Protein AF-A0A6M3J0N9-F1 (afdb_monomer)

Solvent-accessible surface area (backbone atoms only — not comparable to full-atom values): 31292 Å² total; per-residue (Å²): 132,87,79,74,75,68,98,64,80,96,68,74,63,60,74,50,75,41,91,20,31,37,33,34,40,78,47,95,94,38,71,43,75,45,64,85,33,55,77,62,44,62,67,91,50,65,69,34,60,34,78,53,96,72,23,39,42,36,26,36,41,69,41,35,32,33,46,33,63,66,37,30,46,38,29,37,71,64,44,92,43,60,66,52,71,69,28,42,37,38,27,76,80,67,59,13,28,27,37,28,65,47,34,43,61,75,27,33,40,44,30,19,41,69,80,39,69,64,84,59,38,84,43,49,31,42,51,75,52,84,23,69,68,48,51,30,59,19,35,39,27,34,37,32,34,72,65,42,93,40,57,49,45,61,69,27,41,34,37,29,51,98,70,64,12,29,28,37,28,60,44,43,38,96,76,25,32,38,41,30,24,32,34,48,34,73,68,81,62,57,85,38,46,34,40,53,76,59,55,45,61,68,47,49,26,75,39,74,38,64,51,46,72,41,73,48,76,62,59,33,50,41,64,38,48,89,82,16,20,64,72,76,79,35,25,38,36,46,36,64,53,80,61,14,45,32,39,24,38,20,86,92,45,32,34,39,41,38,29,22,14,54,81,34,81,35,28,31,31,57,78,50,98,45,84,50,42,12,43,33,18,89,71,36,91,34,40,54,56,97,45,46,42,37,24,62,43,63,46,80,83,54,34,38,34,38,23,10,65,50,29,24,34,35,35,39,63,50,53,76,72,79,16,46,58,41,82,72,33,82,83,36,15,23,63,33,66,44,18,40,36,53,53,99,86,51,30,42,37,35,38,30,71,72,25,38,32,40,33,42,69,81,69,83,44,76,46,67,64,26,52,82,80,40,63,54,45,47,66,77,66,63,69,39,76,90,53,37,42,45,27,24,26,42,28,80,87,80,44,26,35,43,39,31,40,12,32,68,91,66,15,47,43,56,27,32,40,36,32,68,85,75,75,43,79,40,81,44,71,58,60,34,58,52,14,46,75,39,51,46,64,40,84,39,85,54,68,92,65,39,43,46,36,32,35,21,65,73,56,50,77,46,65,89,54,95,87,58,40,48,45,79,72,81,91,52,74,41,60,41,73,50,71,50,73,53,80,74,38,71,36,37,60,93,71,25,18,5,25,41,49,37,38,31,48,23,32,27,44,48,64,99,89,48,91,52,81,59,22,40,53,34,37,39,37,32,35,58,22,83,43,68,62,63,27,48,48,37,62,73,74,62,50,87,51,80,46,73,52,74,50,71,62,58,36,75,51,75,76,42,67,79,62,44,66,30,27,21,36,28,46,38,38,36,40,66,47,69,72,41,52,70,45,73,72,51,74,50,73,43,68,40,82,62,52,70,107

Sequence (597 aa):
MAVTLDTQSSVKKAVAIANSEVWWESVAGTFIQLPASDDDINTADNLNMASAFQKAFIVNGSNLKIADFVNVRLTHAALTTPHAKGDVLTQATSNAKMIVDYTNAAKTYTYGYVTSGTWNCTNSVTGSGSGTGFTPTGIFGMLTHTALATAHTAEDVLTQAVTGATMTVKYTDTTKTHTWGEITSGTFNTTNQVTGSGSGTAFTPTATDTSPPLWYSWTVYQGDTATYGTMPNKAYLICIYRGRVVTSGNPEYPEQWYMSKTADPFNFLYGADDAMSAVAGNNADAGQCSDIVRALIPFHDDYLIFGCASTMWVLRGDPVAGGSLDNLSDTTGVFGARSWCFDGDGNLYIFGTGGVYKIDRDFTRMENLSGKVLPELVKDEAADPTTHRITMGFDRKRNGLVIAITTIATGANSNYFFSLHTNGFYPEIYPNECGAYSLFYYDANDPAYSDLLIGCKDGYIRKFLDTAKDDDIGGTDQDISSYVTLPILPLAEFGNEGKLSEMAFHSAGGASSGAFSDSDGFSWSLFSADDAETCLEDIVDGATAFTTGTVTGTGRTGRVRPKMRGAYAGLKLANSTASQTFAINSIGYETQPAGSI

Mean predicted aligned error: 7.63 Å

Foldseek 3Di:
DPPDDDPDDPFDKDWDDDPQWIWIPPDFPDIDTPVVRRVLADPLAQKDWEDDPQWIFIFGWLSTKIWHQFKKKFFFQAWPDADDQQKWKAWDPQRWIWGWHAAALSNGITITGTPDGDDFQPTWMDIPDPTDITGGQWIKKKFFFPAWPKADDAQWWKAWPPFRWIWGWHDAGPRRGMTITTGRGGDADQPTWIDTPDITDITGGPDMGRRGIDMDHQEAGSNPCVFQNGDPSHFNAWYDAQQWIKTACNPVCQQKIWTGFRVR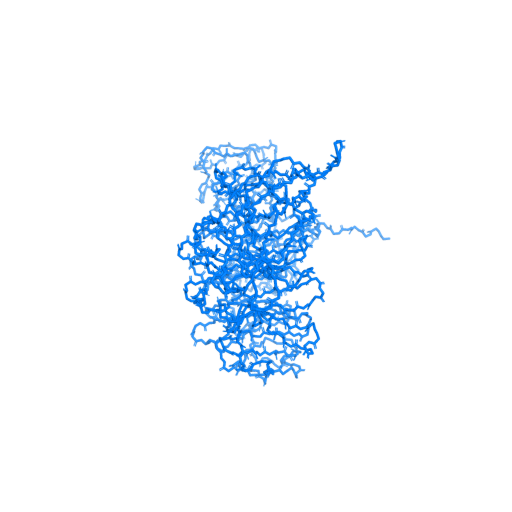HRHRDDPDLDPRHIHIQCRFPQHTHPAGFFEWDHQPHFWTWGFGQAFIWIWGHDRSVPIHIGTLGNGWGALHHAQWDAAPQRWIWGQIPQGIWIQGSVNPDIDHLCCVPPRCVCVVLVQDSVFWDWHWEQWPVQRWIKTWTAGSPFQWIWIWTQHPVVSDTDIDGADSQFRFNYWDQDPGPPPVSGTTWGQGNVRDIDGDDPQFQFDCSPPDTHGDKDKDKDQKDFQDPPQFKKWWFKKKFAWDDDDVPDPDDGAAKKKKFKAAEQDRVVRVCCVVVVNHGLDMDMDGGHGIDDMDGSRDMHRIMIMMIIDGDHRGHTGTDDMDTDMDTDGGD

Nearest PDB structures (foldseek):
  3nru-assembly1_A  TM=4.116E-01  e=3.145E-02  Homo sapiens
  3p1i-assembly1_A  TM=4.554E-01  e=2.029E-01  Homo sapiens
  1kgy-assembly2_C  TM=4.551E-01  e=3.841E-01  Mus musculus
  3nru-assembly3_C  TM=3.249E-01  e=1.126E-01  Homo sapiens
  4l0p-assembly1_A  TM=2.658E-01  e=4.657E-02  Homo sapiens

Radius of gyration: 30.21 Å; Cα contacts (8 Å, |Δi|>4): 1582; chains: 1; bounding box: 75×59×88 Å

pLDDT: mean 90.57, std 8.83, range [35.16, 97.94]

Structure (mmCIF, N/CA/C/O backbone):
data_AF-A0A6M3J0N9-F1
#
_entry.id   AF-A0A6M3J0N9-F1
#
loop_
_atom_site.group_PDB
_atom_site.id
_atom_site.type_symbol
_atom_site.label_atom_id
_atom_site.label_alt_id
_atom_site.label_comp_id
_atom_site.label_asym_id
_atom_site.label_entity_id
_atom_site.label_seq_id
_atom_site.pdbx_PDB_ins_code
_atom_site.Cartn_x
_atom_site.Cartn_y
_atom_site.Cartn_z
_atom_site.occupancy
_atom_site.B_iso_or_equiv
_atom_site.auth_seq_id
_atom_site.auth_comp_id
_atom_site.auth_asym_id
_atom_site.auth_atom_id
_atom_site.pdbx_PDB_model_num
ATOM 1 N N . MET A 1 1 ? 39.283 -16.346 -2.940 1.00 40.09 1 MET A N 1
ATOM 2 C CA . MET A 1 1 ? 38.407 -15.589 -3.855 1.00 40.09 1 MET A CA 1
ATOM 3 C C . MET A 1 1 ? 37.722 -14.547 -2.992 1.00 40.09 1 MET A C 1
ATOM 5 O O . MET A 1 1 ? 36.970 -14.937 -2.111 1.00 40.09 1 MET A O 1
ATOM 9 N N . ALA A 1 2 ? 38.100 -13.274 -3.108 1.00 35.16 2 ALA A N 1
ATOM 10 C CA . ALA A 1 2 ? 37.395 -12.217 -2.393 1.00 35.16 2 ALA A CA 1
ATOM 11 C C . ALA A 1 2 ? 36.045 -12.052 -3.092 1.00 35.16 2 ALA A C 1
ATOM 13 O O . ALA A 1 2 ? 36.001 -11.614 -4.238 1.00 35.16 2 ALA A O 1
ATOM 14 N N . VAL A 1 3 ? 34.977 -12.518 -2.453 1.00 37.53 3 VAL A N 1
ATOM 15 C CA . VAL A 1 3 ? 33.618 -12.221 -2.895 1.00 37.53 3 VAL A CA 1
ATOM 16 C C . VAL A 1 3 ? 33.396 -10.760 -2.528 1.00 37.53 3 VAL A C 1
ATOM 18 O O . VAL A 1 3 ? 33.259 -10.429 -1.353 1.00 37.53 3 VAL A O 1
ATOM 21 N N . THR A 1 4 ? 33.478 -9.870 -3.512 1.00 46.16 4 THR A N 1
ATOM 22 C CA . THR A 1 4 ? 32.972 -8.508 -3.363 1.00 46.16 4 THR A CA 1
ATOM 23 C C . THR A 1 4 ? 31.471 -8.643 -3.143 1.00 46.16 4 THR A C 1
ATOM 25 O O . THR A 1 4 ? 30.777 -9.172 -4.007 1.00 46.16 4 THR A O 1
ATOM 28 N N . LEU A 1 5 ? 30.990 -8.249 -1.963 1.00 47.88 5 LEU A N 1
ATOM 29 C CA . LEU A 1 5 ? 29.558 -8.090 -1.712 1.00 47.88 5 LEU A CA 1
ATOM 30 C C . LEU A 1 5 ? 28.992 -7.138 -2.779 1.00 47.88 5 LEU A C 1
ATOM 32 O O . LEU A 1 5 ? 29.680 -6.186 -3.156 1.00 47.88 5 LEU A O 1
ATOM 36 N N . ASP A 1 6 ? 27.803 -7.455 -3.297 1.00 48.25 6 ASP A N 1
ATOM 37 C CA . ASP A 1 6 ? 27.157 -6.771 -4.421 1.00 48.25 6 ASP A CA 1
ATOM 38 C C . ASP A 1 6 ? 27.271 -5.241 -4.355 1.00 48.25 6 ASP A C 1
ATOM 40 O O . ASP A 1 6 ? 27.185 -4.615 -3.299 1.00 48.25 6 ASP A O 1
ATOM 44 N N . THR A 1 7 ? 27.426 -4.628 -5.528 1.00 52.91 7 THR A N 1
ATOM 45 C CA . THR A 1 7 ? 27.521 -3.170 -5.710 1.00 52.91 7 THR A CA 1
ATOM 46 C C . THR A 1 7 ? 26.214 -2.424 -5.407 1.00 52.91 7 THR A C 1
ATOM 48 O O . THR A 1 7 ? 26.212 -1.195 -5.404 1.00 52.91 7 THR A O 1
ATOM 51 N N . GLN A 1 8 ? 25.125 -3.132 -5.089 1.00 56.16 8 GLN A N 1
ATOM 52 C CA . GLN A 1 8 ? 23.873 -2.557 -4.605 1.00 56.16 8 GLN A CA 1
ATOM 53 C C . GLN A 1 8 ? 23.527 -3.138 -3.234 1.00 56.16 8 GLN A C 1
ATOM 55 O O . GLN A 1 8 ? 23.398 -4.349 -3.066 1.00 56.16 8 GLN A O 1
ATOM 60 N N . SER A 1 9 ? 23.359 -2.264 -2.244 1.00 60.88 9 SER A N 1
ATOM 61 C CA . SER A 1 9 ? 22.870 -2.668 -0.933 1.00 60.88 9 SER A CA 1
ATOM 62 C C . SER A 1 9 ? 21.427 -3.169 -1.052 1.00 60.88 9 SER A C 1
ATOM 64 O O . SER A 1 9 ? 20.591 -2.556 -1.717 1.00 60.88 9 SER A O 1
ATOM 66 N N . SER A 1 10 ? 21.113 -4.289 -0.396 1.00 71.25 10 SER A N 1
ATOM 67 C CA . SER A 1 10 ? 19.747 -4.810 -0.289 1.00 71.25 10 SER A CA 1
ATOM 68 C C . SER A 1 10 ? 18.934 -3.944 0.679 1.00 71.25 10 SER A C 1
ATOM 70 O O . SER A 1 10 ? 18.694 -4.320 1.825 1.00 71.25 10 SER A O 1
ATOM 72 N N . VAL A 1 11 ? 18.584 -2.740 0.236 1.00 80.44 11 VAL A N 1
ATOM 73 C CA . VAL A 1 11 ? 17.859 -1.727 1.008 1.00 80.44 11 VAL A CA 1
ATOM 74 C C . VAL A 1 11 ? 16.408 -1.726 0.553 1.00 80.44 11 VAL A C 1
ATOM 76 O O . VAL A 1 11 ? 16.108 -1.469 -0.613 1.00 80.44 11 VAL A O 1
ATOM 79 N N . LYS A 1 12 ? 15.492 -2.001 1.482 1.00 86.81 12 LYS A N 1
ATOM 80 C CA . LYS A 1 12 ? 14.065 -1.724 1.284 1.00 86.81 12 LYS A CA 1
ATOM 81 C C . LYS A 1 12 ? 13.832 -0.221 1.136 1.00 86.81 12 LYS A C 1
ATOM 83 O O . LYS A 1 12 ? 14.468 0.556 1.843 1.00 86.81 12 LYS A O 1
ATOM 88 N N . LYS A 1 13 ? 12.923 0.147 0.237 1.00 88.62 13 LYS A N 1
ATOM 89 C CA . LYS A 1 13 ? 12.444 1.515 0.027 1.00 88.62 13 LYS A CA 1
ATOM 90 C C . LYS A 1 13 ? 10.925 1.493 0.029 1.00 88.62 13 LYS A C 1
ATOM 92 O O . LYS A 1 13 ? 10.331 0.619 -0.608 1.00 88.62 13 LYS A O 1
ATOM 97 N N . ALA A 1 14 ? 10.307 2.431 0.731 1.00 93.06 14 ALA A N 1
ATOM 98 C CA . ALA A 1 14 ? 8.867 2.618 0.659 1.00 93.06 14 ALA A CA 1
ATOM 99 C C . ALA A 1 14 ? 8.467 3.338 -0.642 1.00 93.06 14 ALA A C 1
ATOM 101 O O . ALA A 1 14 ? 9.192 4.200 -1.141 1.00 93.06 14 ALA A O 1
ATOM 102 N N . VAL A 1 15 ? 7.300 2.981 -1.180 1.00 95.25 15 VAL A N 1
ATOM 103 C CA . VAL A 1 15 ? 6.652 3.660 -2.311 1.00 95.25 15 VAL A CA 1
ATOM 104 C C . VAL A 1 15 ? 5.242 4.021 -1.874 1.00 95.25 15 VAL A C 1
ATOM 106 O O . VAL A 1 15 ? 4.531 3.180 -1.322 1.00 95.25 15 VAL A O 1
ATOM 109 N N . ALA A 1 16 ? 4.852 5.266 -2.104 1.00 95.31 16 ALA A N 1
ATOM 110 C CA . ALA A 1 16 ? 3.555 5.806 -1.738 1.00 95.31 16 ALA A CA 1
ATOM 111 C C . ALA A 1 16 ? 2.940 6.549 -2.924 1.00 95.31 16 ALA A C 1
ATOM 113 O O . ALA A 1 16 ? 3.649 7.005 -3.819 1.00 95.31 16 ALA A O 1
ATOM 114 N N . ILE A 1 17 ? 1.613 6.646 -2.938 1.00 95.06 17 ILE A N 1
ATOM 115 C CA . ILE A 1 17 ? 0.875 7.379 -3.966 1.00 95.06 17 ILE A CA 1
ATOM 116 C C . ILE A 1 17 ? -0.174 8.234 -3.269 1.00 95.06 17 ILE A C 1
ATOM 118 O O . ILE A 1 17 ? -0.969 7.713 -2.486 1.00 95.06 17 ILE A O 1
ATOM 122 N N . ALA A 1 18 ? -0.168 9.526 -3.567 1.00 92.81 18 ALA A N 1
ATOM 123 C CA . ALA A 1 18 ? -1.117 10.509 -3.063 1.00 92.81 18 ALA A CA 1
ATOM 124 C C . ALA A 1 18 ? -1.265 11.623 -4.103 1.00 92.81 18 ALA A C 1
ATOM 126 O O . ALA A 1 18 ? -0.327 11.875 -4.849 1.00 92.81 18 ALA A O 1
ATOM 127 N N . ASN A 1 19 ? -2.427 12.277 -4.162 1.00 91.06 19 ASN A N 1
ATOM 128 C CA . ASN A 1 19 ? -2.669 13.421 -5.053 1.00 91.06 19 ASN A CA 1
ATOM 129 C C . ASN A 1 19 ? -2.287 13.176 -6.527 1.00 91.06 19 ASN A C 1
ATOM 131 O O . ASN A 1 19 ? -1.749 14.064 -7.173 1.00 91.06 19 ASN A O 1
ATOM 135 N N . SER A 1 20 ? -2.548 11.973 -7.050 1.00 93.62 20 SER A N 1
ATOM 136 C CA . SER A 1 20 ? -2.141 11.566 -8.409 1.00 93.62 20 SER A CA 1
ATOM 137 C C . SER A 1 20 ? -0.624 11.593 -8.678 1.00 93.62 20 SER A C 1
ATOM 139 O O . SER A 1 20 ? -0.204 11.573 -9.831 1.00 93.62 20 SER A O 1
ATOM 141 N N . GLU A 1 21 ? 0.201 11.582 -7.631 1.00 93.50 21 GLU A N 1
ATOM 142 C CA . GLU A 1 21 ? 1.664 11.589 -7.691 1.00 93.50 21 GLU A CA 1
ATOM 143 C C . GLU A 1 21 ? 2.237 10.336 -7.015 1.00 93.50 21 GLU A C 1
ATOM 145 O O . GLU A 1 21 ? 1.713 9.842 -6.009 1.00 93.50 21 GLU A O 1
ATOM 150 N N . VAL A 1 22 ? 3.355 9.828 -7.535 1.00 95.19 22 VAL A N 1
ATOM 151 C CA . VAL A 1 22 ? 4.112 8.726 -6.929 1.00 95.19 22 VAL A CA 1
ATOM 152 C C . VAL A 1 22 ? 5.318 9.279 -6.184 1.00 95.19 22 VAL A C 1
ATOM 154 O O . VAL A 1 22 ? 6.111 10.052 -6.718 1.00 95.19 22 VAL A O 1
ATOM 157 N N . TRP A 1 23 ? 5.494 8.807 -4.958 1.00 94.94 23 TRP A N 1
ATOM 158 C CA . TRP A 1 23 ? 6.567 9.183 -4.054 1.00 94.94 23 TRP A CA 1
ATOM 159 C C . TRP A 1 23 ? 7.350 7.941 -3.645 1.00 94.94 23 TRP A C 1
ATOM 161 O O . TRP A 1 23 ? 6.786 6.858 -3.477 1.00 94.94 23 TRP A O 1
ATOM 171 N N . TRP A 1 24 ? 8.657 8.081 -3.458 1.00 94.00 24 TRP A N 1
ATOM 172 C CA . TRP A 1 24 ? 9.501 6.978 -3.014 1.00 94.00 24 TRP A CA 1
ATOM 173 C C . TRP A 1 24 ? 10.533 7.438 -1.994 1.00 94.00 24 TRP A C 1
ATOM 175 O O . TRP A 1 24 ? 11.007 8.572 -2.029 1.00 94.00 24 TRP A O 1
ATOM 185 N N . GLU A 1 25 ? 10.886 6.539 -1.085 1.00 92.75 25 GLU A N 1
ATOM 186 C CA . GLU A 1 25 ? 11.881 6.791 -0.052 1.00 92.75 25 GLU A CA 1
ATOM 187 C C . GLU A 1 25 ? 13.296 6.761 -0.652 1.00 92.75 25 GLU A C 1
ATOM 189 O O . GLU A 1 25 ? 13.840 5.694 -0.965 1.00 92.75 25 GLU A O 1
ATOM 194 N N . SER A 1 26 ? 13.891 7.943 -0.835 1.00 88.50 26 SER A N 1
ATOM 195 C CA . SER A 1 26 ? 15.226 8.089 -1.428 1.00 88.50 26 SER A CA 1
ATOM 196 C C . SER A 1 26 ? 16.344 7.772 -0.453 1.00 88.50 26 SER A C 1
ATOM 198 O O . SER A 1 26 ? 17.321 7.104 -0.803 1.00 88.50 26 SER A O 1
ATOM 200 N N . VAL A 1 27 ? 16.140 8.189 0.788 1.00 85.94 27 VAL A N 1
ATOM 201 C CA . VAL A 1 27 ? 16.914 7.843 1.976 1.00 85.94 27 VAL A CA 1
ATOM 202 C C . VAL A 1 27 ? 15.930 7.624 3.120 1.00 85.94 27 VAL A C 1
ATOM 204 O O . VAL A 1 27 ? 14.806 8.115 3.053 1.00 85.94 27 VAL A O 1
ATOM 207 N N . ALA A 1 28 ? 16.340 6.892 4.159 1.00 86.75 28 ALA A N 1
ATOM 208 C CA . ALA A 1 28 ? 15.464 6.533 5.275 1.00 86.75 28 ALA A CA 1
ATOM 209 C C . ALA A 1 28 ? 14.664 7.746 5.799 1.00 86.75 28 ALA A C 1
ATOM 211 O O . ALA A 1 28 ? 15.240 8.781 6.142 1.00 86.75 28 ALA A O 1
ATOM 212 N N . GLY A 1 29 ? 13.335 7.632 5.798 1.00 86.75 29 GLY A N 1
ATOM 213 C CA . GLY A 1 29 ? 12.404 8.667 6.248 1.00 86.75 29 GLY A CA 1
ATOM 214 C C . GLY A 1 29 ? 12.211 9.867 5.315 1.00 86.75 29 GLY A C 1
ATOM 215 O O . GLY A 1 29 ? 11.424 10.749 5.645 1.00 86.75 29 GLY A O 1
ATOM 216 N N . THR A 1 30 ? 12.893 9.936 4.168 1.00 89.38 30 THR A N 1
ATOM 217 C CA . THR A 1 30 ? 12.767 11.049 3.212 1.00 89.38 30 THR A CA 1
ATOM 218 C C . THR A 1 30 ? 12.179 10.563 1.899 1.00 89.38 30 THR A C 1
ATOM 220 O O . THR A 1 30 ? 12.802 9.790 1.169 1.00 89.38 30 THR A O 1
ATOM 223 N N . PHE A 1 31 ? 10.991 11.064 1.574 1.00 91.62 31 PHE A N 1
ATOM 224 C CA . PHE A 1 31 ? 10.332 10.792 0.305 1.00 91.62 31 PHE A CA 1
ATOM 225 C C . PHE A 1 31 ? 10.662 11.872 -0.721 1.00 91.62 31 PHE A C 1
ATOM 227 O O . PHE A 1 31 ? 10.700 13.058 -0.398 1.00 91.62 31 PHE A O 1
ATOM 234 N N . ILE A 1 32 ? 10.866 11.454 -1.967 1.00 92.44 32 ILE A N 1
ATOM 235 C CA . ILE A 1 32 ? 10.933 12.353 -3.117 1.00 92.44 32 ILE A CA 1
ATOM 236 C C . ILE A 1 32 ? 9.898 11.922 -4.152 1.00 92.44 32 ILE A C 1
ATOM 238 O O . ILE A 1 32 ? 9.599 10.732 -4.299 1.00 92.44 32 ILE A O 1
ATOM 242 N N . GLN A 1 33 ? 9.361 12.897 -4.872 1.00 93.88 33 GLN A N 1
ATOM 243 C CA . GLN A 1 33 ? 8.429 12.664 -5.965 1.00 93.88 33 GLN A CA 1
ATOM 244 C C . GLN A 1 33 ? 9.134 11.964 -7.134 1.00 93.88 33 GLN A C 1
ATOM 246 O O . GLN A 1 33 ? 10.331 12.155 -7.367 1.00 93.88 33 GLN A O 1
ATOM 251 N N . LEU A 1 34 ? 8.381 11.171 -7.892 1.00 94.81 34 LEU A N 1
ATOM 252 C CA . LEU A 1 34 ? 8.740 10.679 -9.217 1.00 94.81 34 LEU A CA 1
ATOM 253 C C . LEU A 1 34 ? 7.947 11.488 -10.260 1.00 94.81 34 LEU A C 1
ATOM 255 O O . LEU A 1 34 ? 6.849 11.071 -10.624 1.00 94.81 34 LEU A O 1
ATOM 259 N N . PRO A 1 35 ? 8.463 12.618 -10.780 1.00 93.12 35 PRO A N 1
ATOM 260 C CA . PRO A 1 35 ? 7.615 13.586 -11.493 1.00 93.12 35 PRO A CA 1
ATOM 261 C C . PRO A 1 35 ? 7.088 13.097 -12.847 1.00 93.12 35 PRO A C 1
ATOM 263 O O . PRO A 1 35 ? 6.152 13.653 -13.402 1.00 93.12 35 PRO A O 1
ATOM 266 N N . ALA A 1 36 ? 7.657 12.020 -13.400 1.00 93.44 36 ALA A N 1
ATOM 267 C CA . ALA A 1 36 ? 7.072 11.363 -14.572 1.00 93.44 36 ALA A CA 1
ATOM 268 C C . ALA A 1 36 ? 5.689 10.748 -14.310 1.00 93.44 36 ALA A C 1
ATOM 270 O O . ALA A 1 36 ? 5.024 10.370 -15.270 1.00 93.44 36 ALA A O 1
ATOM 271 N N . SER A 1 37 ? 5.308 10.577 -13.043 1.00 95.00 37 SER A N 1
ATOM 272 C CA . SER A 1 37 ? 4.044 9.959 -12.643 1.00 95.00 37 SER A CA 1
ATOM 273 C C . SER A 1 37 ? 2.899 10.944 -12.432 1.00 95.00 37 SER A C 1
ATOM 275 O O . SER A 1 37 ? 1.777 10.495 -12.203 1.00 95.00 37 SER A O 1
ATOM 277 N N . ASP A 1 38 ? 3.171 12.246 -12.512 1.00 93.81 38 ASP A N 1
ATOM 278 C CA . ASP A 1 38 ? 2.196 13.294 -12.225 1.00 93.81 38 ASP A CA 1
ATOM 279 C C . ASP A 1 38 ? 0.986 13.173 -13.163 1.00 93.81 38 ASP A C 1
ATOM 281 O O . ASP A 1 38 ? 1.137 13.066 -14.382 1.00 93.81 38 ASP A O 1
ATOM 285 N N . ASP A 1 39 ? -0.214 13.141 -12.574 1.00 93.44 39 ASP A N 1
ATOM 286 C CA . ASP A 1 39 ? -1.516 12.966 -13.245 1.00 93.44 39 ASP A CA 1
ATOM 287 C C . ASP A 1 39 ? -1.683 11.655 -14.043 1.00 93.44 39 ASP A C 1
ATOM 289 O O . ASP A 1 39 ? -2.692 11.433 -14.717 1.00 93.44 39 ASP A O 1
ATOM 293 N N . ASP A 1 40 ? -0.719 10.742 -13.935 1.00 94.75 40 ASP A N 1
ATOM 294 C CA . ASP A 1 40 ? -0.667 9.479 -14.673 1.00 94.75 40 ASP A CA 1
ATOM 295 C C . ASP A 1 40 ? -1.386 8.339 -13.912 1.00 94.75 40 ASP A C 1
ATOM 297 O O . ASP A 1 40 ? -1.633 7.257 -14.460 1.00 94.75 40 ASP A O 1
ATOM 301 N N . ILE A 1 41 ? -1.727 8.588 -12.640 1.00 95.19 41 ILE A N 1
ATOM 302 C CA . ILE A 1 41 ? -2.498 7.732 -11.729 1.00 95.19 41 ILE A CA 1
ATOM 303 C C . ILE A 1 41 ? -3.685 8.526 -11.181 1.00 95.19 41 ILE A C 1
ATOM 305 O O . ILE A 1 41 ? -3.536 9.669 -10.776 1.00 95.19 41 ILE A O 1
ATOM 309 N N . ASN A 1 42 ? -4.862 7.907 -11.092 1.00 93.88 42 ASN A N 1
ATOM 310 C CA . ASN A 1 42 ? -6.052 8.514 -10.508 1.00 93.88 42 ASN A CA 1
ATOM 311 C C . ASN A 1 42 ? -6.265 8.023 -9.068 1.00 93.88 42 ASN A C 1
ATOM 313 O O . ASN A 1 42 ? -6.796 6.930 -8.846 1.00 93.88 42 ASN A O 1
ATOM 317 N N . THR A 1 43 ? -5.905 8.845 -8.080 1.00 91.50 43 THR A N 1
ATOM 318 C CA . THR A 1 43 ? -6.093 8.518 -6.653 1.00 91.50 43 THR A CA 1
ATOM 319 C C . THR A 1 43 ? -7.543 8.607 -6.171 1.00 91.50 43 THR A C 1
ATOM 321 O O . THR A 1 43 ? -7.829 8.156 -5.062 1.00 91.50 43 THR A O 1
ATOM 324 N N . ALA A 1 44 ? -8.461 9.154 -6.977 1.00 88.31 44 ALA A N 1
ATOM 325 C CA . ALA A 1 44 ? -9.897 9.131 -6.692 1.00 88.31 44 ALA A CA 1
ATOM 326 C C . ALA A 1 44 ? -10.568 7.805 -7.101 1.00 88.31 44 ALA A C 1
ATOM 328 O O . ALA A 1 44 ? -11.708 7.556 -6.715 1.00 88.31 44 ALA A O 1
ATOM 329 N N . ASP A 1 45 ? -9.874 6.959 -7.866 1.00 90.75 45 ASP A N 1
ATOM 330 C CA . ASP A 1 45 ? -10.325 5.617 -8.240 1.00 90.75 45 ASP A CA 1
ATOM 331 C C . ASP A 1 45 ? -9.620 4.541 -7.388 1.00 90.75 45 ASP A C 1
ATOM 333 O O . ASP A 1 45 ? -8.684 4.807 -6.624 1.00 90.75 45 ASP A O 1
ATOM 337 N N . ASN A 1 46 ? -10.068 3.293 -7.500 1.00 89.56 46 ASN A N 1
ATOM 338 C CA . ASN A 1 46 ? -9.427 2.152 -6.868 1.00 89.56 46 ASN A CA 1
ATOM 339 C C . ASN A 1 46 ? -7.992 1.983 -7.379 1.00 89.56 46 ASN A C 1
ATOM 341 O O . ASN A 1 46 ? -7.724 1.910 -8.578 1.00 89.56 46 ASN A O 1
ATOM 345 N N . LEU A 1 47 ? -7.060 1.902 -6.436 1.00 93.25 47 LEU A N 1
ATOM 346 C CA . LEU A 1 47 ? -5.628 1.871 -6.691 1.00 93.25 47 LEU A CA 1
ATOM 347 C C . LEU A 1 47 ? -4.989 0.794 -5.821 1.00 93.25 47 LEU A C 1
ATOM 349 O O . LEU A 1 47 ? -5.036 0.861 -4.588 1.00 93.25 47 LEU A O 1
ATOM 353 N N . ASN A 1 48 ? -4.348 -0.172 -6.467 1.00 95.81 48 ASN A N 1
ATOM 354 C CA . ASN A 1 48 ? -3.566 -1.200 -5.796 1.00 95.81 48 ASN A CA 1
ATOM 355 C C . ASN A 1 48 ? -2.190 -1.323 -6.444 1.00 95.81 48 ASN A C 1
ATOM 357 O O . ASN A 1 48 ? -1.988 -0.985 -7.610 1.00 95.81 48 ASN A O 1
ATOM 361 N N . MET A 1 49 ? -1.229 -1.795 -5.660 1.00 95.94 49 MET A N 1
ATOM 362 C CA . MET A 1 49 ? 0.129 -2.010 -6.128 1.00 95.94 49 MET A CA 1
ATOM 363 C C . MET A 1 49 ? 0.726 -3.246 -5.470 1.00 95.94 49 MET A C 1
ATOM 365 O O . MET A 1 49 ? 0.363 -3.590 -4.345 1.00 95.94 49 MET A O 1
ATOM 369 N N . ALA A 1 50 ? 1.661 -3.883 -6.160 1.00 95.75 50 ALA A N 1
ATOM 370 C CA . ALA A 1 50 ? 2.448 -4.983 -5.630 1.00 95.75 50 ALA A CA 1
ATOM 371 C C . ALA A 1 50 ? 3.924 -4.764 -5.956 1.00 95.75 50 ALA A C 1
ATOM 373 O O . ALA A 1 50 ? 4.272 -4.312 -7.051 1.00 95.75 50 ALA A O 1
ATOM 374 N N . SER A 1 51 ? 4.799 -5.102 -5.012 1.00 93.75 51 SER A N 1
ATOM 375 C CA . SER A 1 51 ? 6.236 -5.119 -5.255 1.00 93.75 51 SER A CA 1
ATOM 376 C C . SER A 1 51 ? 6.662 -6.485 -5.788 1.00 93.75 51 SER A C 1
ATOM 378 O O . SER A 1 51 ? 6.347 -7.527 -5.217 1.00 93.75 51 SER A O 1
ATOM 380 N N . ALA A 1 52 ? 7.386 -6.489 -6.902 1.00 92.56 52 ALA A N 1
ATOM 381 C CA . ALA A 1 52 ? 7.998 -7.687 -7.465 1.00 92.56 52 ALA A CA 1
ATOM 382 C C . ALA A 1 52 ? 9.180 -7.309 -8.342 1.00 92.56 52 ALA A C 1
ATOM 384 O O . ALA A 1 52 ? 9.206 -6.223 -8.911 1.00 92.56 52 ALA A O 1
ATOM 385 N N . PHE A 1 53 ? 10.159 -8.206 -8.465 1.00 90.50 53 PHE A N 1
ATOM 386 C CA . PHE A 1 53 ? 11.312 -8.006 -9.354 1.00 90.50 53 PHE A CA 1
ATOM 387 C C . PHE A 1 53 ? 12.030 -6.657 -9.128 1.00 90.50 53 PHE A C 1
ATOM 389 O O . PHE A 1 53 ? 12.528 -6.052 -10.073 1.00 90.50 53 PHE A O 1
ATOM 396 N N . GLN A 1 54 ? 12.045 -6.180 -7.871 1.00 90.44 54 GLN A N 1
ATOM 397 C CA . GLN A 1 54 ? 12.589 -4.873 -7.458 1.00 90.44 54 GLN A CA 1
ATOM 398 C C . GLN A 1 54 ? 11.899 -3.659 -8.116 1.00 90.44 54 GLN A C 1
ATOM 400 O O . GLN A 1 54 ? 12.492 -2.592 -8.274 1.00 90.44 54 GLN A O 1
ATOM 405 N N . LYS A 1 55 ? 10.625 -3.815 -8.480 1.00 93.62 55 LYS A N 1
ATOM 406 C CA . LYS A 1 55 ? 9.752 -2.781 -9.045 1.00 93.62 55 LYS A CA 1
ATOM 407 C C . LYS A 1 55 ? 8.447 -2.708 -8.261 1.00 93.62 55 LYS A C 1
ATOM 409 O O . LYS A 1 55 ? 8.076 -3.667 -7.580 1.00 93.62 55 LYS A O 1
ATOM 414 N N . ALA A 1 56 ? 7.737 -1.594 -8.393 1.00 96.38 56 ALA A N 1
ATOM 415 C CA . ALA A 1 56 ? 6.343 -1.480 -7.982 1.00 96.38 56 ALA A CA 1
ATOM 416 C C . ALA A 1 56 ? 5.448 -1.524 -9.226 1.00 96.38 56 ALA A C 1
ATOM 418 O O . ALA A 1 56 ? 5.541 -0.656 -10.095 1.00 96.38 56 ALA A O 1
ATOM 419 N N . PHE A 1 57 ? 4.594 -2.543 -9.306 1.00 97.69 57 PHE A N 1
ATOM 420 C CA . PHE A 1 57 ? 3.556 -2.674 -10.326 1.00 97.69 57 PHE A CA 1
ATOM 421 C C . PHE A 1 57 ? 2.272 -2.058 -9.792 1.00 97.69 57 PHE A C 1
ATOM 423 O O . PHE A 1 57 ? 1.842 -2.403 -8.691 1.00 97.69 57 PHE A O 1
ATOM 430 N N . ILE A 1 58 ? 1.667 -1.159 -10.558 1.00 97.81 58 ILE A N 1
ATOM 431 C CA . ILE A 1 58 ? 0.514 -0.362 -10.139 1.00 97.81 58 ILE A CA 1
ATOM 432 C C . ILE A 1 58 ? -0.651 -0.638 -11.086 1.00 97.81 58 ILE A C 1
ATOM 434 O O . ILE A 1 58 ? -0.487 -0.606 -12.309 1.00 97.81 58 ILE A O 1
ATOM 438 N N . VAL A 1 59 ? -1.823 -0.905 -10.506 1.00 97.88 59 VAL A N 1
ATOM 439 C CA . VAL A 1 59 ? -3.082 -1.125 -11.224 1.00 97.88 59 VAL A CA 1
ATOM 440 C C . VAL A 1 59 ? -4.136 -0.127 -10.744 1.00 97.88 59 VAL A C 1
ATOM 442 O O . VAL A 1 59 ? -4.412 -0.010 -9.546 1.00 97.88 59 VAL A O 1
ATOM 445 N N . ASN A 1 60 ? -4.689 0.629 -11.690 1.00 97.00 60 ASN A N 1
ATOM 446 C CA . ASN A 1 60 ? -5.656 1.698 -11.453 1.00 97.00 60 ASN A CA 1
ATOM 447 C C . ASN A 1 60 ? -6.558 1.849 -12.687 1.00 97.00 60 ASN A C 1
ATOM 449 O O . ASN A 1 60 ? -6.415 2.766 -13.497 1.00 97.00 60 ASN A O 1
ATOM 453 N N . GLY A 1 61 ? -7.421 0.855 -12.903 1.00 96.75 61 GLY A N 1
ATOM 454 C CA . GLY A 1 61 ? -8.245 0.771 -14.103 1.00 96.75 61 GLY A CA 1
ATOM 455 C C . GLY A 1 61 ? -7.380 0.538 -15.338 1.00 96.75 61 GLY A C 1
ATOM 456 O O . GLY A 1 61 ? -6.655 -0.453 -15.402 1.00 96.75 61 GLY A O 1
ATOM 457 N N . SER A 1 62 ? -7.451 1.440 -16.320 1.00 96.56 62 SER A N 1
ATOM 458 C CA . SER A 1 62 ? -6.608 1.399 -17.528 1.00 96.56 62 SER A CA 1
ATOM 459 C C . SER A 1 62 ? -5.178 1.898 -17.299 1.00 96.56 62 SER A C 1
ATOM 461 O O . SER A 1 62 ? -4.318 1.708 -18.159 1.00 96.56 62 SER A O 1
ATOM 463 N N . ASN A 1 63 ? -4.909 2.540 -16.160 1.00 97.00 63 ASN A N 1
ATOM 464 C CA . ASN A 1 63 ? -3.585 3.046 -15.821 1.00 97.00 63 ASN A CA 1
ATOM 465 C C . ASN A 1 63 ? -2.758 1.911 -15.205 1.00 97.00 63 ASN A C 1
ATOM 467 O O . ASN A 1 63 ? -2.695 1.745 -13.987 1.00 97.00 63 ASN A O 1
ATOM 471 N N . LEU A 1 64 ? -2.153 1.098 -16.073 1.00 97.25 64 LEU A N 1
ATOM 472 C CA . LEU A 1 64 ? -1.214 0.044 -15.690 1.00 97.25 64 LEU A CA 1
ATOM 473 C C . LEU A 1 64 ? 0.209 0.592 -15.808 1.00 97.25 64 LEU A C 1
ATOM 475 O O . LEU A 1 64 ? 0.656 0.937 -16.907 1.00 97.25 64 LEU A O 1
ATOM 479 N N . LYS A 1 65 ? 0.916 0.717 -14.684 1.00 97.50 65 LYS A N 1
ATOM 480 C CA . LYS A 1 65 ? 2.200 1.434 -14.611 1.00 97.50 65 LYS A CA 1
ATOM 481 C C . LYS A 1 65 ? 3.238 0.659 -13.806 1.00 97.50 65 LYS A C 1
ATOM 483 O O . LYS A 1 65 ? 2.899 -0.171 -12.961 1.00 97.50 65 LYS A O 1
ATOM 488 N N . ILE A 1 66 ? 4.507 0.946 -14.074 1.00 97.25 66 ILE A N 1
ATOM 489 C CA . ILE A 1 66 ? 5.653 0.419 -13.334 1.00 97.25 66 ILE A CA 1
ATOM 490 C C . ILE A 1 66 ? 6.514 1.584 -12.853 1.00 97.25 66 ILE A C 1
ATOM 492 O O . ILE A 1 66 ? 6.942 2.411 -13.660 1.00 97.25 66 ILE A O 1
ATOM 496 N N . ALA A 1 67 ? 6.818 1.584 -11.554 1.00 96.94 67 ALA A N 1
ATOM 497 C CA . ALA A 1 67 ? 7.967 2.292 -11.004 1.00 96.94 67 ALA A CA 1
ATOM 498 C C . ALA A 1 67 ? 9.132 1.302 -10.851 1.00 96.94 67 ALA A C 1
ATOM 500 O O . ALA A 1 67 ? 9.046 0.323 -10.104 1.00 96.94 67 ALA A O 1
ATOM 501 N N . ASP A 1 68 ? 10.210 1.533 -11.591 1.00 95.44 68 ASP A N 1
ATOM 502 C CA . ASP A 1 68 ? 11.362 0.642 -11.705 1.00 95.44 68 ASP A CA 1
ATOM 503 C C . ASP A 1 68 ? 12.584 1.274 -11.044 1.00 95.44 68 ASP A C 1
ATOM 505 O O . ASP A 1 68 ? 13.055 2.323 -11.474 1.00 95.44 68 ASP A O 1
ATOM 509 N N . PHE A 1 69 ? 13.090 0.633 -9.992 1.00 91.88 69 PHE A N 1
ATOM 510 C CA . PHE A 1 69 ? 14.166 1.168 -9.154 1.00 91.88 69 PHE A CA 1
ATOM 511 C C . PHE A 1 69 ? 15.528 0.520 -9.427 1.00 91.88 69 PHE A C 1
ATOM 513 O O . PHE A 1 69 ? 16.494 0.825 -8.727 1.00 91.88 69 PHE A O 1
ATOM 520 N N . VAL A 1 70 ? 15.602 -0.406 -10.389 1.00 90.19 70 VAL A N 1
ATOM 521 C CA . VAL A 1 70 ? 16.787 -1.249 -10.614 1.00 90.19 70 VAL A CA 1
ATOM 522 C C . VAL A 1 70 ? 17.424 -1.039 -11.987 1.00 90.19 70 VAL A C 1
ATOM 524 O O . VAL A 1 70 ? 18.639 -1.181 -12.124 1.00 90.19 70 VAL A O 1
ATOM 527 N N . ASN A 1 71 ? 16.633 -0.706 -13.006 1.00 94.25 71 ASN A N 1
ATOM 528 C CA . ASN A 1 71 ? 17.136 -0.626 -14.372 1.00 94.25 71 ASN A CA 1
ATOM 529 C C . ASN A 1 71 ? 17.691 0.756 -14.730 1.00 94.25 71 ASN A C 1
ATOM 531 O O . ASN A 1 71 ? 17.152 1.789 -14.345 1.00 94.25 71 ASN A O 1
ATOM 535 N N . VAL A 1 72 ? 18.699 0.755 -15.602 1.00 95.19 72 VAL A N 1
ATOM 536 C CA . VAL A 1 72 ? 19.098 1.919 -16.398 1.00 95.19 72 VAL A CA 1
ATOM 537 C C . VAL A 1 72 ? 18.316 1.918 -17.706 1.00 95.19 72 VAL A C 1
ATOM 539 O O . VAL A 1 72 ? 18.127 0.865 -18.321 1.00 95.19 72 VAL A O 1
ATOM 542 N N . ARG A 1 73 ? 17.891 3.104 -18.159 1.00 96.19 73 ARG A N 1
ATOM 543 C CA . ARG A 1 73 ? 17.281 3.295 -19.481 1.00 96.19 73 ARG A CA 1
ATOM 544 C C . ARG A 1 73 ? 18.292 3.871 -20.463 1.00 96.19 73 ARG A C 1
ATOM 546 O O . ARG A 1 73 ? 18.784 4.984 -20.275 1.00 96.19 73 ARG A O 1
ATOM 553 N N . LEU A 1 74 ? 18.519 3.141 -21.550 1.00 95.62 74 LEU A N 1
ATOM 554 C CA . LEU A 1 74 ? 19.206 3.640 -22.736 1.00 95.62 74 LEU A CA 1
ATOM 555 C C . LEU A 1 74 ? 18.182 4.115 -23.764 1.00 95.62 74 LEU A C 1
ATOM 557 O O . LEU A 1 74 ? 17.240 3.390 -24.091 1.00 95.62 74 LEU A O 1
ATOM 561 N N . THR A 1 75 ? 18.414 5.300 -24.315 1.00 95.94 75 THR A N 1
ATOM 562 C CA . THR A 1 75 ? 17.674 5.850 -25.452 1.00 95.94 75 THR A CA 1
ATOM 563 C C . THR A 1 75 ? 18.478 5.648 -26.727 1.00 95.94 75 THR A C 1
ATOM 565 O O . THR A 1 75 ? 19.683 5.897 -26.749 1.00 95.94 75 THR A O 1
ATOM 568 N N . HIS A 1 76 ? 17.829 5.203 -27.798 1.00 94.31 76 HIS A N 1
ATOM 569 C CA . HIS A 1 76 ? 18.452 4.988 -29.102 1.00 94.31 76 HIS A CA 1
ATOM 570 C C . HIS A 1 76 ? 17.433 5.116 -30.242 1.00 94.31 76 HIS A C 1
ATOM 572 O O . HIS A 1 76 ? 16.220 5.169 -30.028 1.00 94.31 76 HIS A O 1
ATOM 578 N N . ALA A 1 77 ? 17.931 5.151 -31.481 1.00 92.44 77 ALA A N 1
ATOM 579 C CA . ALA A 1 77 ? 17.076 5.040 -32.659 1.00 92.44 77 ALA A CA 1
ATOM 580 C C . ALA A 1 77 ? 16.293 3.716 -32.645 1.00 92.44 77 ALA A C 1
ATOM 582 O O . ALA A 1 77 ? 16.763 2.719 -32.090 1.00 92.44 77 ALA A O 1
ATOM 583 N N . ALA A 1 78 ? 15.114 3.708 -33.271 1.00 92.06 78 ALA A N 1
ATOM 584 C CA . ALA A 1 78 ? 14.270 2.521 -33.337 1.00 92.06 78 ALA A CA 1
ATOM 585 C C . ALA A 1 78 ? 15.046 1.332 -33.928 1.00 92.06 78 ALA A C 1
ATOM 587 O O . ALA A 1 78 ? 15.539 1.393 -35.059 1.00 92.06 78 ALA A O 1
ATOM 588 N N . LEU A 1 79 ? 15.165 0.253 -33.156 1.00 90.06 79 LEU A N 1
ATOM 589 C CA . LEU A 1 79 ? 15.864 -0.949 -33.600 1.00 90.06 79 LEU A CA 1
ATOM 590 C C . LEU A 1 79 ? 15.007 -1.720 -34.602 1.00 90.06 79 LEU A C 1
ATOM 592 O O . LEU A 1 79 ? 13.796 -1.864 -34.432 1.00 90.06 79 LEU A O 1
ATOM 596 N N . THR A 1 80 ? 15.647 -2.285 -35.627 1.00 88.75 80 THR A N 1
ATOM 597 C CA . THR A 1 80 ? 14.964 -3.215 -36.542 1.00 88.75 80 THR A CA 1
ATOM 598 C C . THR A 1 80 ? 14.577 -4.489 -35.788 1.00 88.75 80 THR A C 1
ATOM 600 O O . THR A 1 80 ? 13.399 -4.856 -35.728 1.00 88.75 80 THR A O 1
ATOM 603 N N . THR A 1 81 ? 15.569 -5.088 -35.126 1.00 88.06 81 THR A N 1
ATOM 604 C CA . THR A 1 81 ? 15.397 -6.226 -34.223 1.00 88.06 81 THR A CA 1
ATOM 605 C C . THR A 1 81 ? 15.627 -5.748 -32.792 1.00 88.06 81 THR A C 1
ATOM 607 O O . THR A 1 81 ? 16.742 -5.325 -32.478 1.00 88.06 81 THR A O 1
ATOM 610 N N . PRO A 1 82 ? 14.595 -5.755 -31.937 1.00 87.75 82 PRO A N 1
ATOM 611 C CA . PRO A 1 82 ? 14.736 -5.349 -30.546 1.00 87.75 82 PRO A CA 1
ATOM 612 C C . PRO A 1 82 ? 15.519 -6.394 -29.743 1.00 87.75 82 PRO A C 1
ATOM 614 O O . PRO A 1 82 ? 15.570 -7.568 -30.111 1.00 87.75 82 PRO A O 1
ATOM 617 N N . HIS A 1 83 ? 16.117 -5.962 -28.636 1.00 89.94 83 HIS A N 1
ATOM 618 C CA . HIS A 1 83 ? 16.788 -6.868 -27.709 1.00 89.94 83 HIS A CA 1
ATOM 619 C C . HIS A 1 83 ? 15.769 -7.736 -26.971 1.00 89.94 83 HIS A C 1
ATOM 621 O O . HIS A 1 83 ? 14.670 -7.271 -26.653 1.00 89.94 83 HIS A O 1
ATOM 627 N N . ALA A 1 84 ? 16.133 -8.990 -26.717 1.00 89.56 84 ALA A N 1
ATOM 628 C CA . ALA A 1 84 ? 15.333 -9.918 -25.934 1.00 89.56 84 ALA A CA 1
ATOM 629 C C . ALA A 1 84 ? 15.644 -9.776 -24.439 1.00 89.56 84 ALA A C 1
ATOM 631 O O . ALA A 1 84 ? 16.728 -9.343 -24.042 1.00 89.56 84 ALA A O 1
ATOM 632 N N . LYS A 1 85 ? 14.695 -10.177 -23.589 1.00 90.19 85 LYS A N 1
ATOM 633 C CA . LYS A 1 85 ? 14.922 -10.249 -22.145 1.00 90.19 85 LYS A CA 1
ATOM 634 C C . LYS A 1 85 ? 16.040 -11.253 -21.862 1.00 90.19 85 LYS A C 1
ATOM 636 O O . LYS A 1 85 ? 16.017 -12.366 -22.378 1.00 90.19 85 LYS A O 1
ATOM 641 N N . GLY A 1 86 ? 17.007 -10.855 -21.043 1.00 91.06 86 GLY A N 1
ATOM 642 C CA . GLY A 1 86 ? 18.201 -11.638 -20.733 1.00 91.06 86 GLY A CA 1
ATOM 643 C C . GLY A 1 86 ? 19.385 -11.410 -21.678 1.00 91.06 86 GLY A C 1
ATOM 644 O O . GLY A 1 86 ? 20.472 -11.905 -21.378 1.00 91.06 86 GLY A O 1
ATOM 645 N N . ASP A 1 87 ? 19.230 -10.647 -22.769 1.00 92.62 87 ASP A N 1
ATOM 646 C CA . ASP A 1 87 ? 20.369 -10.274 -23.614 1.00 92.62 87 ASP A CA 1
ATOM 647 C C . ASP A 1 87 ? 21.408 -9.496 -22.795 1.00 92.62 87 ASP A C 1
ATOM 649 O O . ASP A 1 87 ? 21.078 -8.577 -22.044 1.00 92.62 87 ASP A O 1
ATOM 653 N N . VAL A 1 88 ? 22.687 -9.833 -22.965 1.00 93.12 88 VAL A N 1
ATOM 654 C CA . VAL A 1 88 ? 23.801 -9.092 -22.371 1.00 93.12 88 VAL A CA 1
ATOM 655 C C . VAL A 1 88 ? 24.271 -8.052 -23.370 1.00 93.12 88 VAL A C 1
ATOM 657 O O . VAL A 1 88 ? 24.782 -8.394 -24.438 1.00 93.12 88 VAL A O 1
ATOM 660 N N . LEU A 1 89 ? 24.145 -6.779 -23.010 1.00 93.81 89 LEU A N 1
ATOM 661 C CA . LEU A 1 89 ? 24.673 -5.670 -23.795 1.00 93.81 89 LEU A CA 1
ATOM 662 C C . LEU A 1 89 ? 26.018 -5.236 -23.226 1.00 93.81 89 LEU A C 1
ATOM 664 O O . LEU A 1 89 ? 26.161 -5.079 -22.017 1.00 93.81 89 LEU A O 1
ATOM 668 N N . THR A 1 90 ? 27.006 -5.053 -24.099 1.00 93.19 90 THR A N 1
ATOM 669 C CA . THR A 1 90 ? 28.357 -4.596 -23.761 1.00 93.19 90 THR A CA 1
ATOM 670 C C . THR A 1 90 ? 28.736 -3.400 -24.622 1.00 93.19 90 THR A C 1
ATOM 672 O O . THR A 1 90 ? 28.656 -3.446 -25.854 1.00 93.19 90 THR A O 1
ATOM 675 N N . GLN A 1 91 ? 29.189 -2.335 -23.970 1.00 91.56 91 GLN A N 1
ATOM 676 C CA . GLN A 1 91 ? 29.676 -1.128 -24.620 1.00 91.56 91 GLN A CA 1
ATOM 677 C C . GLN A 1 91 ? 31.182 -1.235 -24.913 1.00 91.56 91 GLN A C 1
ATOM 679 O O . GLN A 1 91 ? 31.977 -1.530 -24.021 1.00 91.56 91 GLN A O 1
ATOM 684 N N . ALA A 1 92 ? 31.580 -0.985 -26.166 1.00 85.25 92 ALA A N 1
ATOM 685 C CA . ALA A 1 92 ? 32.888 -1.383 -26.700 1.00 85.25 92 ALA A CA 1
ATOM 686 C C . ALA A 1 92 ? 34.108 -0.768 -25.983 1.00 85.25 92 ALA A C 1
ATOM 688 O O . ALA A 1 92 ? 35.114 -1.449 -25.805 1.00 85.25 92 ALA A O 1
ATOM 689 N N . THR A 1 93 ? 34.037 0.504 -25.573 1.00 85.06 93 THR A N 1
ATOM 690 C CA . THR A 1 93 ? 35.196 1.223 -24.998 1.00 85.06 93 THR A CA 1
ATOM 691 C C . THR A 1 93 ? 35.111 1.373 -23.479 1.00 85.06 93 THR A C 1
ATOM 693 O O . THR A 1 93 ? 36.118 1.242 -22.790 1.00 85.06 93 THR A O 1
ATOM 696 N N . SER A 1 94 ? 33.922 1.653 -22.934 1.00 85.62 94 SER A N 1
ATOM 697 C CA . SER A 1 94 ? 33.719 1.798 -21.482 1.00 85.62 94 SER A CA 1
ATOM 698 C C . SER A 1 94 ? 33.685 0.453 -20.753 1.00 85.62 94 SER A C 1
ATOM 700 O O . SER A 1 94 ? 33.808 0.424 -19.531 1.00 85.62 94 SER A O 1
ATOM 702 N N . ASN A 1 95 ? 33.503 -0.654 -21.487 1.00 88.75 95 ASN A N 1
ATOM 703 C CA . ASN A 1 95 ? 33.217 -1.981 -20.942 1.00 88.75 95 ASN A CA 1
ATOM 704 C C . ASN A 1 95 ? 31.992 -2.001 -20.011 1.00 88.75 95 ASN A C 1
ATOM 706 O O . ASN A 1 95 ? 31.871 -2.894 -19.169 1.00 88.75 95 ASN A O 1
ATOM 710 N N . ALA A 1 96 ? 31.084 -1.026 -20.156 1.00 92.31 96 ALA A N 1
ATOM 711 C CA . ALA A 1 96 ? 29.807 -1.048 -19.463 1.00 92.31 96 ALA A CA 1
ATOM 712 C C . ALA A 1 96 ? 28.996 -2.258 -19.936 1.00 92.31 96 ALA A C 1
ATOM 714 O O . ALA A 1 96 ? 28.983 -2.569 -21.131 1.00 92.31 96 ALA A O 1
ATOM 715 N N . LYS A 1 97 ? 28.359 -2.957 -18.999 1.00 93.94 97 LYS A N 1
ATOM 716 C CA . LYS A 1 97 ? 27.556 -4.148 -19.271 1.00 93.94 97 LYS A CA 1
ATOM 717 C C . LYS A 1 97 ? 26.224 -4.069 -18.560 1.00 93.94 97 LYS A C 1
ATOM 719 O O . LYS A 1 97 ? 26.159 -3.601 -17.425 1.00 93.94 97 LYS A O 1
ATOM 724 N N . MET A 1 98 ? 25.180 -4.558 -19.216 1.00 94.19 98 MET A N 1
ATOM 725 C CA . MET A 1 98 ? 23.868 -4.713 -18.606 1.00 94.19 98 MET A CA 1
ATOM 726 C C . MET A 1 98 ? 23.150 -5.944 -19.141 1.00 94.19 98 MET A C 1
ATOM 728 O O . MET A 1 98 ? 23.417 -6.383 -20.260 1.00 94.19 98 MET A O 1
ATOM 732 N N . ILE A 1 99 ? 22.233 -6.471 -18.339 1.00 93.88 99 ILE A N 1
ATOM 733 C CA . ILE A 1 99 ? 21.299 -7.523 -18.732 1.00 93.88 99 ILE A CA 1
ATOM 734 C C . ILE A 1 99 ? 19.970 -6.850 -19.060 1.00 93.88 99 ILE A C 1
ATOM 736 O O . ILE A 1 99 ? 19.427 -6.126 -18.227 1.00 93.88 99 ILE A O 1
ATOM 740 N N . VAL A 1 100 ? 19.460 -7.061 -20.270 1.00 94.06 100 VAL A N 1
ATOM 741 C CA . VAL A 1 100 ? 18.191 -6.481 -20.723 1.00 94.06 100 VAL A CA 1
ATOM 742 C C . VAL A 1 100 ? 17.038 -7.083 -19.931 1.00 94.06 100 VAL A C 1
ATOM 744 O O . VAL A 1 100 ? 16.870 -8.300 -19.890 1.00 94.06 100 VAL A O 1
ATOM 747 N N . ASP A 1 101 ? 16.214 -6.222 -19.350 1.00 93.94 101 ASP A N 1
ATOM 748 C CA . ASP A 1 101 ? 14.998 -6.605 -18.632 1.00 93.94 101 ASP A CA 1
ATOM 749 C C . ASP A 1 101 ? 13.751 -6.313 -19.475 1.00 93.94 101 ASP A C 1
ATOM 751 O O . ASP A 1 101 ? 12.869 -7.161 -19.596 1.00 93.94 101 ASP A O 1
ATOM 755 N N . TYR A 1 102 ? 13.708 -5.150 -20.137 1.00 94.00 102 TYR A N 1
ATOM 756 C CA . TYR A 1 102 ? 12.570 -4.708 -20.945 1.00 94.00 102 TYR A CA 1
ATOM 757 C C . TYR A 1 102 ? 13.005 -3.859 -22.148 1.00 94.00 102 TYR A C 1
ATOM 759 O O . TYR A 1 102 ? 13.948 -3.079 -22.066 1.00 94.00 102 TYR A O 1
ATOM 767 N N . THR A 1 103 ? 12.297 -3.991 -23.271 1.00 93.88 103 THR A N 1
ATOM 768 C CA . THR A 1 103 ? 12.401 -3.084 -24.426 1.00 93.88 103 THR A CA 1
ATOM 769 C C . THR A 1 103 ? 11.000 -2.602 -24.774 1.00 93.88 103 THR A C 1
ATOM 771 O O . THR A 1 103 ? 10.072 -3.410 -24.867 1.00 93.88 103 THR A O 1
ATOM 774 N N . ASN A 1 104 ? 10.830 -1.293 -24.965 1.00 95.00 104 ASN A N 1
ATOM 775 C CA . ASN A 1 104 ? 9.513 -0.725 -25.248 1.00 95.00 104 ASN A CA 1
ATOM 776 C C . ASN A 1 104 ? 8.996 -1.110 -26.647 1.00 95.00 104 ASN A C 1
ATOM 778 O O . ASN A 1 104 ? 9.762 -1.464 -27.542 1.00 95.00 104 ASN A O 1
ATOM 782 N N . ALA A 1 105 ? 7.688 -0.959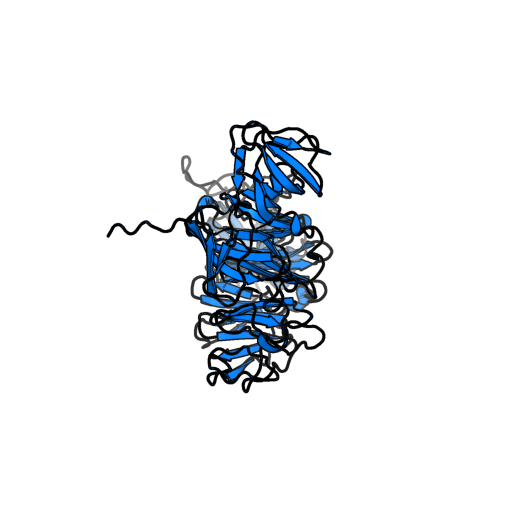 -26.869 1.00 93.44 105 ALA A N 1
ATOM 783 C CA . ALA A 1 105 ? 7.059 -1.302 -28.147 1.00 93.44 105 ALA A CA 1
ATOM 784 C C . ALA A 1 105 ? 7.596 -0.509 -29.353 1.00 93.44 105 ALA A C 1
ATOM 786 O O . ALA A 1 105 ? 7.715 -1.047 -30.452 1.00 93.44 105 ALA A O 1
ATOM 787 N N . ALA A 1 106 ? 7.986 0.754 -29.147 1.00 94.56 106 ALA A N 1
ATOM 788 C CA . ALA A 1 106 ? 8.602 1.570 -30.196 1.00 94.56 106 ALA A CA 1
ATOM 789 C C . ALA A 1 106 ? 10.061 1.177 -30.502 1.00 94.56 106 ALA A C 1
ATOM 791 O O . ALA A 1 106 ? 10.632 1.668 -31.474 1.00 94.56 106 ALA A O 1
ATOM 792 N N . LYS A 1 107 ? 10.669 0.294 -29.695 1.00 93.06 107 LYS A N 1
ATOM 793 C CA . LYS A 1 107 ? 12.060 -0.166 -29.823 1.00 93.06 107 LYS A CA 1
ATOM 794 C C . LYS A 1 107 ? 13.084 0.972 -29.769 1.00 93.06 107 LYS A C 1
ATOM 796 O O . LYS A 1 107 ? 14.133 0.892 -30.404 1.00 93.06 107 LYS A O 1
ATOM 801 N N . THR A 1 108 ? 12.762 2.037 -29.043 1.00 94.88 108 THR A N 1
ATOM 802 C CA . THR A 1 108 ? 13.597 3.236 -28.851 1.00 94.88 108 THR A CA 1
ATOM 803 C C . THR A 1 108 ? 14.224 3.300 -27.463 1.00 94.88 108 THR A C 1
ATOM 805 O O . THR A 1 108 ? 15.134 4.097 -27.240 1.00 94.88 108 THR A O 1
ATOM 808 N N . TYR A 1 109 ? 13.718 2.492 -26.528 1.00 95.31 109 TYR A N 1
ATOM 809 C CA . TYR A 1 109 ? 14.189 2.423 -25.153 1.00 95.31 109 TYR A CA 1
ATOM 810 C C . TYR A 1 109 ? 14.491 0.981 -24.771 1.00 95.31 109 TYR A C 1
ATOM 812 O O . TYR A 1 109 ? 13.622 0.112 -24.884 1.00 95.31 109 TYR A O 1
ATOM 820 N N . THR A 1 110 ? 15.696 0.767 -24.253 1.00 94.81 110 THR A N 1
ATOM 821 C CA . THR A 1 110 ? 16.114 -0.500 -23.652 1.00 94.81 110 THR A CA 1
ATOM 822 C C . THR A 1 110 ? 16.401 -0.276 -22.174 1.00 94.81 110 THR A C 1
ATOM 824 O O . THR A 1 110 ? 17.166 0.617 -21.809 1.00 94.81 110 THR A O 1
ATOM 827 N N . TYR A 1 111 ? 15.780 -1.095 -21.337 1.00 95.88 111 TYR A N 1
ATOM 828 C CA . TYR A 1 111 ? 15.878 -1.082 -19.885 1.00 95.88 111 TYR A CA 1
ATOM 829 C C . TYR A 1 111 ? 16.700 -2.291 -19.462 1.00 95.88 111 TYR A C 1
ATOM 831 O O . TYR A 1 111 ? 16.406 -3.416 -19.884 1.00 95.88 111 TYR A O 1
ATOM 839 N N . GLY A 1 112 ? 17.724 -2.084 -18.643 1.00 94.62 112 GLY A N 1
ATOM 840 C CA . GLY A 1 112 ? 18.560 -3.191 -18.202 1.00 94.62 112 GLY A CA 1
ATOM 841 C C . GLY A 1 112 ? 19.270 -2.955 -16.884 1.00 94.62 112 GLY A C 1
ATOM 842 O O . GLY A 1 112 ? 19.583 -1.825 -16.506 1.00 94.62 112 GLY A O 1
ATOM 843 N N . TYR A 1 113 ? 19.558 -4.064 -16.213 1.00 93.06 113 TYR A N 1
ATOM 844 C CA . TYR A 1 113 ? 20.313 -4.088 -14.974 1.00 93.06 113 TYR A CA 1
ATOM 845 C C . TYR A 1 113 ? 21.806 -4.010 -15.275 1.00 93.06 113 TYR A C 1
ATOM 847 O O . TYR A 1 113 ? 22.360 -4.901 -15.926 1.00 93.06 113 TYR A O 1
ATOM 855 N N . VAL A 1 114 ? 22.464 -2.948 -14.816 1.00 93.00 114 VAL A N 1
ATOM 856 C CA . VAL A 1 114 ? 23.895 -2.730 -15.053 1.00 93.00 114 VAL A CA 1
ATOM 857 C C . VAL A 1 114 ? 24.718 -3.648 -14.158 1.00 93.00 114 VAL A C 1
ATOM 859 O O . VAL A 1 114 ? 24.689 -3.537 -12.940 1.00 93.00 114 VAL A O 1
ATOM 862 N N . THR A 1 115 ? 25.506 -4.529 -14.771 1.00 92.06 115 THR A N 1
ATOM 863 C CA . THR A 1 115 ? 26.367 -5.479 -14.051 1.00 92.06 115 THR A CA 1
ATOM 864 C C . THR A 1 115 ? 27.791 -4.959 -13.865 1.00 92.06 115 THR A C 1
ATOM 866 O O . THR A 1 115 ? 28.532 -5.464 -13.026 1.00 92.06 115 THR A O 1
ATOM 869 N N . SER A 1 116 ? 28.224 -3.996 -14.685 1.00 90.62 116 SER A N 1
ATOM 870 C CA . SER A 1 116 ? 29.541 -3.363 -14.561 1.00 90.62 116 SER A CA 1
ATOM 871 C C . SER A 1 116 ? 29.639 -2.074 -15.371 1.00 90.62 116 SER A C 1
ATOM 873 O O . SER A 1 116 ? 29.045 -1.976 -16.442 1.00 90.62 116 SER A O 1
ATOM 875 N N . GLY A 1 117 ? 30.495 -1.150 -14.930 1.00 89.81 117 GLY A N 1
ATOM 876 C CA . GLY A 1 117 ? 30.847 0.069 -15.665 1.00 89.81 117 GLY A CA 1
ATOM 877 C C . GLY A 1 117 ? 29.744 1.131 -15.691 1.00 89.81 117 GLY A C 1
ATOM 878 O O . GLY A 1 117 ? 28.667 0.952 -15.132 1.00 89.81 117 GLY A O 1
ATOM 879 N N . THR A 1 118 ? 30.035 2.253 -16.345 1.00 88.50 118 THR A N 1
ATOM 880 C CA . THR A 1 118 ? 29.098 3.371 -16.521 1.00 88.50 118 THR A CA 1
ATOM 881 C C . THR A 1 118 ? 28.825 3.554 -18.004 1.00 88.50 118 THR A C 1
ATOM 883 O O . THR A 1 118 ? 29.758 3.653 -18.807 1.00 88.50 118 THR A O 1
ATOM 886 N N . TRP A 1 119 ? 27.547 3.582 -18.367 1.00 91.44 119 TRP A N 1
ATOM 887 C CA . TRP A 1 119 ? 27.121 3.797 -19.743 1.00 91.44 119 TRP A CA 1
ATOM 888 C C . TRP A 1 119 ? 27.409 5.234 -20.189 1.00 91.44 119 TRP A C 1
ATOM 890 O O . TRP A 1 119 ? 27.370 6.168 -19.390 1.00 91.44 119 TRP A O 1
ATOM 900 N N . ASN A 1 120 ? 27.690 5.418 -21.479 1.00 89.94 120 ASN A N 1
ATOM 901 C CA . ASN A 1 120 ? 27.756 6.738 -22.115 1.00 89.94 120 ASN A CA 1
ATOM 902 C C . ASN A 1 120 ? 27.124 6.741 -23.519 1.00 89.94 120 ASN A C 1
ATOM 904 O O . ASN A 1 120 ? 26.783 5.689 -24.057 1.00 89.94 120 ASN A O 1
ATOM 908 N N . CYS A 1 121 ? 26.998 7.925 -24.118 1.00 91.12 121 CYS A N 1
ATOM 909 C CA . CYS A 1 121 ? 26.353 8.118 -25.423 1.00 91.12 121 CYS A CA 1
ATOM 910 C C . CYS A 1 121 ? 27.339 8.158 -26.606 1.00 91.12 121 CYS A C 1
ATOM 912 O O . CYS A 1 121 ? 26.960 8.490 -27.724 1.00 91.12 121 CYS A O 1
ATOM 914 N N . THR A 1 122 ? 28.627 7.872 -26.385 1.00 86.31 122 THR A N 1
ATOM 915 C CA . THR A 1 122 ? 29.666 7.987 -27.429 1.00 86.31 122 THR A CA 1
ATOM 916 C C . THR A 1 122 ? 30.110 6.644 -27.988 1.00 86.31 122 THR A C 1
ATOM 918 O O . THR A 1 122 ? 30.597 6.570 -29.115 1.00 86.31 122 THR A O 1
ATOM 921 N N . ASN A 1 123 ? 29.948 5.571 -27.219 1.00 85.62 123 ASN A N 1
ATOM 922 C CA . ASN A 1 123 ? 30.452 4.258 -27.585 1.00 85.62 123 ASN A CA 1
ATOM 923 C C . ASN A 1 123 ? 29.344 3.356 -28.129 1.00 85.62 123 ASN A C 1
ATOM 925 O O . ASN A 1 123 ? 28.270 3.243 -27.534 1.00 85.62 123 ASN A O 1
ATOM 929 N N . SER A 1 124 ? 29.666 2.641 -29.207 1.00 89.88 124 SER A N 1
ATOM 930 C CA . SER A 1 124 ? 28.799 1.590 -29.734 1.00 89.88 124 SER A CA 1
ATOM 931 C C . SER A 1 124 ? 28.602 0.454 -28.728 1.00 89.88 124 SER A C 1
ATOM 933 O O . SER A 1 124 ? 29.465 0.146 -27.897 1.00 89.88 124 SER A O 1
ATOM 935 N N . VAL A 1 125 ? 27.434 -0.156 -28.827 1.00 91.00 125 VAL A N 1
ATOM 936 C CA . VAL A 1 125 ? 26.915 -1.206 -27.968 1.00 91.00 125 VAL A CA 1
ATOM 937 C C . VAL A 1 125 ? 26.694 -2.425 -28.832 1.00 91.00 125 VAL A C 1
ATOM 939 O O . VAL A 1 125 ? 26.163 -2.338 -29.938 1.00 91.00 125 VAL A O 1
ATOM 942 N N . THR A 1 126 ? 27.121 -3.564 -28.317 1.00 87.19 126 THR A N 1
ATOM 943 C CA . THR A 1 126 ? 26.938 -4.876 -28.934 1.00 87.19 126 THR A CA 1
ATOM 944 C C . THR A 1 126 ? 26.171 -5.759 -27.963 1.00 87.19 126 THR A C 1
ATOM 946 O O . THR A 1 126 ? 26.312 -5.595 -26.752 1.00 87.19 126 THR A O 1
ATOM 949 N N . GLY A 1 127 ? 25.334 -6.658 -28.474 1.00 80.62 127 GLY A N 1
ATOM 950 C CA . GLY A 1 127 ? 24.549 -7.582 -27.657 1.00 80.62 127 GLY A CA 1
ATOM 951 C C . GLY A 1 127 ? 24.937 -9.037 -27.884 1.00 80.62 127 GLY A C 1
ATOM 952 O O . GLY A 1 127 ? 25.486 -9.379 -28.928 1.00 80.62 127 GLY A O 1
ATOM 953 N N . SER A 1 128 ? 24.626 -9.900 -26.918 1.00 75.44 128 SER A N 1
ATOM 954 C CA . SER A 1 128 ? 24.749 -11.358 -27.052 1.00 75.44 128 SER A CA 1
ATOM 955 C C . SER A 1 128 ? 23.642 -12.006 -27.902 1.00 75.44 128 SER A C 1
ATOM 957 O O . SER A 1 128 ? 23.743 -13.193 -28.198 1.00 75.44 128 SER A O 1
ATOM 959 N N . GLY A 1 129 ? 22.589 -11.257 -28.258 1.00 65.88 129 GLY A N 1
ATOM 960 C CA . GLY A 1 129 ? 21.396 -11.735 -28.972 1.00 65.88 129 GLY A CA 1
ATOM 961 C C . GLY A 1 129 ? 21.243 -11.201 -30.403 1.00 65.88 129 GLY A C 1
ATOM 962 O O . GLY A 1 129 ? 22.187 -10.704 -31.012 1.00 65.88 129 GLY A O 1
ATOM 963 N N . SER A 1 130 ? 20.026 -11.302 -30.957 1.00 60.47 130 SER A N 1
ATOM 964 C CA . SER A 1 130 ? 19.699 -10.908 -32.344 1.00 60.47 130 SER A CA 1
ATOM 965 C C . SER A 1 130 ? 19.576 -9.394 -32.575 1.00 60.47 130 SER A C 1
ATOM 967 O O . SER A 1 130 ? 19.359 -8.964 -33.710 1.00 60.47 130 SER A O 1
ATOM 969 N N . GLY A 1 131 ? 19.690 -8.582 -31.521 1.00 61.06 131 GLY A N 1
ATOM 970 C CA . GLY A 1 131 ? 19.678 -7.127 -31.636 1.00 61.06 131 GLY A CA 1
ATOM 971 C C . GLY A 1 131 ? 20.927 -6.603 -32.347 1.00 61.06 131 GLY A C 1
ATOM 972 O O . GLY A 1 131 ? 22.050 -7.016 -32.060 1.00 61.06 131 GLY A O 1
ATOM 973 N N . THR A 1 132 ? 20.740 -5.681 -33.290 1.00 65.62 132 THR A N 1
ATOM 974 C CA . THR A 1 132 ? 21.848 -5.034 -34.005 1.00 65.62 132 THR A CA 1
ATOM 975 C C . THR A 1 132 ? 22.643 -4.126 -33.072 1.00 65.62 132 THR A C 1
ATOM 977 O O . THR A 1 132 ? 22.078 -3.537 -32.152 1.00 65.62 132 THR A O 1
ATOM 980 N N . GLY A 1 133 ? 23.944 -3.961 -33.332 1.00 77.50 133 GLY A N 1
ATOM 981 C CA . GLY A 1 133 ? 24.734 -2.964 -32.613 1.00 77.50 133 GLY A CA 1
ATOM 982 C C . GLY A 1 133 ? 24.157 -1.555 -32.794 1.00 77.50 133 GLY A C 1
ATOM 983 O O . GLY A 1 133 ? 23.689 -1.210 -33.880 1.00 77.50 133 GLY A O 1
ATOM 984 N N . PHE A 1 134 ? 24.174 -0.750 -31.736 1.00 89.56 134 PHE A N 1
ATOM 985 C CA . PHE A 1 134 ? 23.647 0.617 -31.729 1.00 89.56 134 PHE A CA 1
ATOM 986 C C . PHE A 1 134 ? 24.542 1.529 -30.890 1.00 89.56 134 PHE A C 1
ATOM 988 O O . PHE A 1 134 ? 25.366 1.053 -30.117 1.00 89.56 134 PHE A O 1
ATOM 995 N N . THR A 1 135 ? 24.380 2.841 -31.015 1.00 91.44 135 THR A N 1
ATOM 996 C CA . THR A 1 135 ? 24.990 3.803 -30.087 1.00 91.44 135 THR A CA 1
ATOM 997 C C . THR A 1 135 ? 23.860 4.506 -29.339 1.00 91.44 135 THR A C 1
ATOM 999 O O . THR A 1 135 ? 22.974 5.049 -30.005 1.00 91.44 135 THR A O 1
ATOM 1002 N N . PRO A 1 136 ? 23.841 4.485 -27.992 1.00 93.75 136 PRO A N 1
ATOM 1003 C CA . PRO A 1 136 ? 22.865 5.226 -27.213 1.00 93.75 136 PRO A CA 1
ATOM 1004 C C . PRO A 1 136 ? 22.937 6.707 -27.571 1.00 93.75 136 PRO A C 1
ATOM 1006 O O . PRO A 1 136 ? 24.015 7.293 -27.603 1.00 93.75 136 PRO A O 1
ATOM 1009 N N . THR A 1 137 ? 21.789 7.311 -27.837 1.00 95.31 137 THR A N 1
ATOM 1010 C CA . THR A 1 137 ? 21.648 8.756 -28.037 1.00 95.31 137 THR A CA 1
ATOM 1011 C C . THR A 1 137 ? 21.311 9.478 -26.735 1.00 95.31 137 THR A C 1
ATOM 1013 O O . THR A 1 137 ? 21.373 10.702 -26.685 1.00 95.31 137 THR A O 1
ATOM 1016 N N . GLY A 1 138 ? 20.940 8.734 -25.692 1.00 95.75 138 GLY A N 1
ATOM 1017 C CA . GLY A 1 138 ? 20.632 9.268 -24.373 1.00 95.75 138 GLY A CA 1
ATOM 1018 C C . GLY A 1 138 ? 20.754 8.204 -23.289 1.00 95.75 138 GLY A C 1
ATOM 1019 O O . GLY A 1 138 ? 20.545 7.015 -23.545 1.00 95.75 138 GLY A O 1
ATOM 1020 N N . ILE A 1 139 ? 21.106 8.642 -22.085 1.00 96.31 139 ILE A N 1
ATOM 1021 C CA . ILE A 1 139 ? 21.025 7.844 -20.861 1.00 96.31 139 ILE A CA 1
ATOM 1022 C C . ILE A 1 139 ? 20.162 8.611 -19.886 1.00 96.31 139 ILE A C 1
ATOM 1024 O O . ILE A 1 139 ? 20.440 9.776 -19.598 1.00 96.31 139 ILE A O 1
ATOM 1028 N N . PHE A 1 140 ? 19.131 7.964 -19.362 1.00 96.81 140 PHE A N 1
ATOM 1029 C CA . PHE A 1 140 ? 18.266 8.629 -18.408 1.00 96.81 140 PHE A CA 1
ATOM 1030 C C . PHE A 1 140 ? 18.990 8.866 -17.078 1.00 96.81 140 PHE A C 1
ATOM 1032 O O . PHE A 1 140 ? 19.597 7.953 -16.524 1.00 96.81 140 PHE A O 1
ATOM 1039 N N . GLY A 1 141 ? 18.936 10.096 -16.572 1.00 96.00 141 GLY A N 1
ATOM 1040 C CA . GLY A 1 141 ? 19.651 10.502 -15.368 1.00 96.00 141 GLY A CA 1
ATOM 1041 C C . GLY A 1 141 ? 18.916 11.565 -14.561 1.00 96.00 141 GLY A C 1
ATOM 1042 O O . GLY A 1 141 ? 17.948 12.171 -15.024 1.00 96.00 141 GLY A O 1
ATOM 1043 N N . MET A 1 142 ? 19.401 11.784 -13.341 1.00 96.38 142 MET A N 1
ATOM 1044 C CA . MET A 1 142 ? 18.891 12.754 -12.375 1.00 96.38 142 MET A CA 1
ATOM 1045 C C . MET A 1 142 ? 20.051 13.561 -11.787 1.00 96.38 142 MET A C 1
ATOM 1047 O O . MET A 1 142 ? 21.101 13.016 -11.438 1.00 96.38 142 MET A O 1
ATOM 1051 N N . LEU A 1 143 ? 19.853 14.868 -11.657 1.00 96.50 143 LEU A N 1
ATOM 1052 C CA . LEU A 1 143 ? 20.747 15.783 -10.959 1.00 96.50 143 LEU A CA 1
ATOM 1053 C C . LEU A 1 143 ? 20.035 16.292 -9.706 1.00 96.50 143 LEU A C 1
ATOM 1055 O O . LEU A 1 143 ? 18.977 16.908 -9.817 1.00 96.50 143 LEU A O 1
ATOM 1059 N N . THR A 1 144 ? 20.622 16.068 -8.533 1.00 96.06 144 THR A N 1
ATOM 1060 C CA . THR A 1 144 ? 20.150 16.660 -7.272 1.00 96.06 144 THR A CA 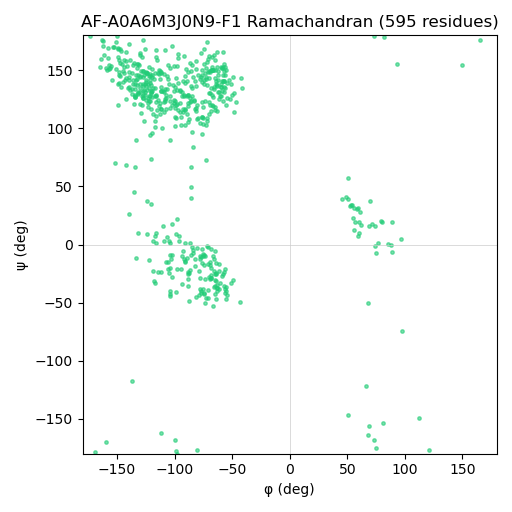1
ATOM 1061 C C . THR A 1 144 ? 20.865 17.981 -7.047 1.00 96.06 144 THR A C 1
ATOM 1063 O O . THR A 1 144 ? 22.070 18.085 -7.283 1.00 9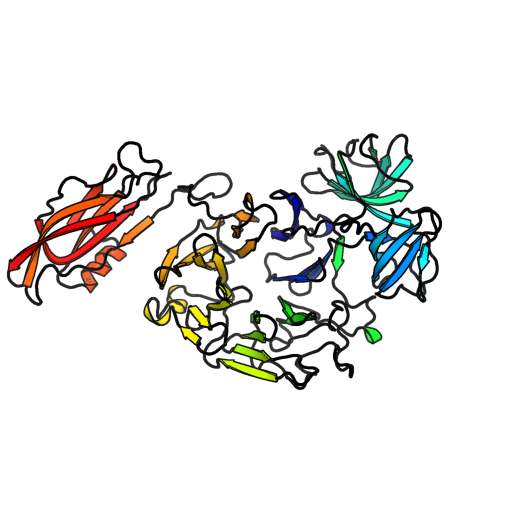6.06 144 THR A O 1
ATOM 1066 N N . HIS A 1 145 ? 20.149 18.993 -6.580 1.00 95.31 145 HIS A N 1
ATOM 1067 C CA . HIS A 1 145 ? 20.682 20.319 -6.296 1.00 95.31 145 HIS A CA 1
ATOM 1068 C C . HIS A 1 145 ? 19.863 21.016 -5.206 1.00 95.31 145 HIS A C 1
ATOM 1070 O O . HIS A 1 145 ? 18.788 20.577 -4.807 1.00 95.31 145 HIS A O 1
ATOM 1076 N N . THR A 1 146 ? 20.370 22.143 -4.709 1.00 94.50 146 THR A N 1
ATOM 1077 C CA . THR A 1 146 ? 19.564 23.036 -3.870 1.00 94.50 146 THR A CA 1
ATOM 1078 C C . THR A 1 146 ? 18.334 23.520 -4.637 1.00 94.50 146 THR A C 1
ATOM 1080 O O . THR A 1 146 ? 18.389 23.643 -5.864 1.00 94.50 146 THR A O 1
ATOM 1083 N N . ALA A 1 147 ? 17.256 23.839 -3.918 1.00 94.62 147 ALA A N 1
ATOM 1084 C CA . ALA A 1 147 ? 16.014 24.306 -4.525 1.00 94.62 147 ALA A CA 1
ATOM 1085 C C . ALA A 1 147 ? 16.264 25.483 -5.485 1.00 94.62 147 ALA A C 1
ATOM 1087 O O . ALA A 1 147 ? 16.869 26.493 -5.108 1.00 94.62 147 ALA A O 1
ATOM 1088 N N . LEU A 1 148 ? 15.819 25.342 -6.733 1.00 93.38 148 LEU A N 1
ATOM 1089 C CA . LEU A 1 148 ? 15.943 26.392 -7.741 1.00 93.38 148 LEU A CA 1
ATOM 1090 C C . LEU A 1 148 ? 14.859 27.451 -7.543 1.00 93.38 148 LEU A C 1
ATOM 1092 O O . LEU A 1 148 ? 13.715 27.139 -7.212 1.00 93.38 148 LEU A O 1
ATOM 1096 N N . ALA A 1 149 ? 15.182 28.711 -7.838 1.00 92.44 149 ALA A N 1
ATOM 1097 C CA . ALA A 1 149 ? 14.163 29.761 -7.881 1.00 92.44 149 ALA A CA 1
ATOM 1098 C C . ALA A 1 149 ? 13.149 29.477 -9.008 1.00 92.44 149 ALA A C 1
ATOM 1100 O O . ALA A 1 149 ? 11.929 29.469 -8.799 1.00 92.44 149 ALA A O 1
ATOM 1101 N N . THR A 1 150 ? 13.682 29.141 -10.184 1.00 92.38 150 THR A N 1
ATOM 1102 C CA . THR A 1 150 ? 12.929 28.763 -11.380 1.00 92.38 150 THR A CA 1
ATOM 1103 C C . THR A 1 150 ? 13.358 27.363 -11.801 1.00 92.38 150 THR A C 1
ATOM 1105 O O . THR A 1 150 ? 14.555 27.108 -11.930 1.00 92.38 150 THR A O 1
ATOM 1108 N N . ALA A 1 151 ? 12.389 26.468 -11.991 1.00 92.12 151 ALA A N 1
ATOM 1109 C CA . ALA A 1 151 ? 12.634 25.118 -12.487 1.00 92.12 151 ALA A CA 1
ATOM 1110 C C . ALA A 1 151 ? 13.102 25.151 -13.948 1.00 92.12 151 ALA A C 1
ATOM 1112 O O . ALA A 1 151 ? 12.695 26.039 -14.698 1.00 92.12 151 ALA A O 1
ATOM 1113 N N . HIS A 1 152 ? 13.915 24.170 -14.340 1.00 93.25 152 HIS A N 1
ATOM 1114 C CA . HIS A 1 152 ? 14.134 23.871 -15.755 1.00 93.25 152 HIS A CA 1
ATOM 1115 C C . HIS A 1 152 ? 12.908 23.130 -16.295 1.00 93.25 152 HIS A C 1
ATOM 1117 O O . HIS A 1 152 ? 12.329 22.281 -15.610 1.00 93.25 152 HIS A O 1
ATOM 1123 N N . THR A 1 153 ? 12.498 23.457 -17.512 1.00 92.88 153 THR A N 1
ATOM 1124 C CA . THR A 1 153 ? 11.339 22.868 -18.191 1.00 92.88 153 THR A CA 1
ATOM 1125 C C . THR A 1 153 ? 11.765 21.756 -19.140 1.00 92.88 153 THR A C 1
ATOM 1127 O O . THR A 1 153 ? 12.941 21.624 -19.477 1.00 92.88 153 THR A O 1
ATOM 1130 N N . ALA A 1 154 ? 10.810 20.927 -19.566 1.00 94.19 154 ALA A N 1
ATOM 1131 C CA . ALA A 1 154 ? 11.071 19.909 -20.576 1.00 94.19 154 ALA A CA 1
ATOM 1132 C C . ALA A 1 154 ? 11.728 20.531 -21.823 1.00 94.19 154 ALA A C 1
ATOM 1134 O O . ALA A 1 154 ? 11.363 21.626 -22.236 1.00 94.19 154 ALA A O 1
ATOM 1135 N N . GLU A 1 155 ? 12.676 19.804 -22.416 1.00 94.62 155 GLU A N 1
ATOM 1136 C CA . GLU A 1 155 ? 13.469 20.198 -23.593 1.00 94.62 155 GLU A CA 1
ATOM 1137 C C . GLU A 1 155 ? 14.579 21.234 -23.350 1.00 94.62 155 GLU A C 1
ATOM 1139 O O . GLU A 1 155 ? 15.418 21.416 -24.237 1.00 94.62 155 GLU A O 1
ATOM 1144 N N . ASP A 1 156 ? 14.680 21.835 -22.156 1.00 95.50 156 ASP A N 1
ATOM 1145 C CA . ASP A 1 156 ? 15.850 22.648 -21.803 1.00 95.50 156 ASP A CA 1
ATOM 1146 C C . ASP A 1 156 ? 17.136 21.808 -21.934 1.00 95.50 156 ASP A C 1
ATOM 1148 O O . ASP A 1 156 ? 17.200 20.653 -21.505 1.00 95.50 156 ASP A O 1
ATOM 1152 N N . VAL A 1 157 ? 18.183 22.377 -22.540 1.00 96.25 157 VAL A N 1
ATOM 1153 C CA . VAL A 1 157 ? 19.487 21.716 -22.673 1.00 96.25 157 VAL A CA 1
ATOM 1154 C C . VAL A 1 157 ? 20.415 22.238 -21.592 1.00 96.25 157 VAL A C 1
ATOM 1156 O O . VAL A 1 157 ? 20.884 23.374 -21.637 1.00 96.25 157 VAL A O 1
ATOM 1159 N N . LEU A 1 158 ? 20.710 21.385 -20.624 1.00 96.94 158 LEU A N 1
ATOM 1160 C CA . LEU A 1 158 ? 21.700 21.641 -19.593 1.00 96.94 158 LEU A CA 1
ATOM 1161 C C . LEU A 1 158 ? 23.093 21.347 -20.127 1.00 96.94 158 LEU A C 1
ATOM 1163 O O . LEU A 1 158 ? 23.309 20.316 -20.758 1.00 96.94 158 LEU A O 1
ATOM 1167 N N . THR A 1 159 ? 24.047 22.222 -19.832 1.00 96.56 159 THR A N 1
ATOM 1168 C CA . THR A 1 159 ? 25.469 22.046 -20.127 1.00 96.56 159 THR A CA 1
ATOM 1169 C C . THR A 1 159 ? 26.283 22.257 -18.856 1.00 96.56 159 THR A C 1
ATOM 1171 O O . THR A 1 159 ? 26.167 23.291 -18.197 1.00 96.56 159 THR A O 1
ATOM 1174 N N . GLN A 1 160 ? 27.125 21.289 -18.498 1.00 95.94 160 GLN A N 1
ATOM 1175 C CA . GLN A 1 160 ? 28.041 21.422 -17.373 1.00 95.94 160 GLN A CA 1
ATOM 1176 C C . GLN A 1 160 ? 29.328 22.130 -17.801 1.00 95.94 160 GLN A C 1
ATOM 1178 O O . GLN A 1 160 ? 30.005 21.729 -18.752 1.00 95.94 160 GLN A O 1
ATOM 1183 N N . ALA A 1 161 ? 29.694 23.171 -17.059 1.00 92.31 161 ALA A N 1
ATOM 1184 C CA . ALA A 1 161 ? 30.941 23.889 -17.246 1.00 92.31 161 ALA A CA 1
ATOM 1185 C C . ALA A 1 161 ? 32.148 22.943 -17.127 1.00 92.31 161 ALA A C 1
ATOM 1187 O O . ALA A 1 161 ? 32.141 21.974 -16.363 1.00 92.31 161 ALA A O 1
ATOM 1188 N N . VAL A 1 162 ? 33.219 23.257 -17.860 1.00 92.75 162 VAL A N 1
ATOM 1189 C CA . VAL A 1 162 ? 34.498 22.520 -17.904 1.00 92.75 162 VAL A CA 1
ATOM 1190 C C . VAL A 1 162 ? 34.413 21.123 -18.539 1.00 92.75 162 VAL A C 1
ATOM 1192 O O . VAL A 1 162 ? 35.211 20.838 -19.425 1.00 92.75 162 VAL A O 1
ATOM 1195 N N . THR A 1 163 ? 33.475 20.259 -18.136 1.00 93.50 163 THR A N 1
ATOM 1196 C CA . THR A 1 163 ? 33.319 18.908 -18.715 1.00 93.50 163 THR A CA 1
ATOM 1197 C C . THR A 1 163 ? 32.615 18.926 -20.066 1.00 93.50 163 THR A C 1
ATOM 1199 O O . THR A 1 163 ? 32.855 18.039 -20.881 1.00 93.50 163 THR A O 1
ATOM 1202 N N . GLY A 1 164 ? 31.738 19.908 -20.307 1.00 94.19 164 GLY A N 1
ATOM 1203 C CA . GLY A 1 164 ? 30.905 19.961 -21.508 1.00 94.19 164 GLY A CA 1
ATOM 1204 C C . GLY A 1 164 ? 29.835 18.866 -21.556 1.00 94.19 164 GLY A C 1
ATOM 1205 O O . GLY A 1 164 ? 29.300 18.596 -22.629 1.00 94.19 164 GLY A O 1
ATOM 1206 N N . ALA A 1 165 ? 29.537 18.212 -20.425 1.00 95.75 165 ALA A N 1
ATOM 1207 C CA . ALA A 1 165 ? 28.455 17.234 -20.349 1.00 95.75 165 ALA A CA 1
ATOM 1208 C C . ALA A 1 165 ? 27.113 17.915 -20.643 1.00 95.75 165 ALA A C 1
ATOM 1210 O O . ALA A 1 165 ? 26.899 19.050 -20.217 1.00 95.75 165 ALA A O 1
ATOM 1211 N N . THR A 1 166 ? 26.225 17.235 -21.366 1.00 96.88 166 THR A N 1
ATOM 1212 C CA . THR A 1 166 ? 24.923 17.784 -21.766 1.00 96.88 166 THR A CA 1
ATOM 1213 C C . THR A 1 166 ? 23.776 16.863 -21.379 1.00 96.88 166 THR A C 1
ATOM 1215 O O . THR A 1 166 ? 23.917 15.640 -21.427 1.00 96.88 166 THR A O 1
ATOM 1218 N N . MET A 1 167 ? 22.646 17.454 -20.992 1.00 97.12 167 MET A N 1
ATOM 1219 C CA . MET A 1 167 ? 21.398 16.755 -20.686 1.00 97.12 167 MET A CA 1
ATOM 1220 C C . MET A 1 167 ? 20.218 17.516 -21.289 1.00 97.12 167 MET A C 1
ATOM 1222 O O . MET A 1 167 ? 20.119 18.724 -21.110 1.00 97.12 167 MET A O 1
ATOM 1226 N N . THR A 1 168 ? 19.300 16.813 -21.947 1.00 96.75 168 THR A N 1
ATOM 1227 C CA . THR A 1 168 ? 17.983 17.352 -22.306 1.00 96.75 168 THR A CA 1
ATOM 1228 C C . THR A 1 168 ? 17.000 17.047 -21.185 1.00 96.75 168 THR A C 1
ATOM 1230 O O . THR A 1 168 ? 16.721 15.878 -20.902 1.00 96.75 168 THR A O 1
ATOM 1233 N N . VAL A 1 169 ? 16.475 18.088 -20.544 1.00 96.75 169 VAL A N 1
ATOM 1234 C CA . VAL A 1 169 ? 15.544 17.974 -19.418 1.00 96.75 169 VAL A CA 1
ATOM 1235 C C . VAL A 1 169 ? 14.245 17.315 -19.871 1.00 96.75 169 VAL A C 1
ATOM 1237 O O . VAL A 1 169 ? 13.716 17.589 -20.950 1.00 96.75 169 VAL A O 1
ATOM 1240 N N . LYS A 1 170 ? 13.727 16.420 -19.033 1.00 95.50 170 LYS A N 1
ATOM 1241 C CA . LYS A 1 170 ? 12.392 15.835 -19.167 1.00 95.50 170 LYS A CA 1
ATOM 1242 C C . LYS A 1 170 ? 11.425 16.456 -18.172 1.00 95.50 170 LYS A C 1
ATOM 1244 O O . LYS A 1 170 ? 10.315 16.792 -18.563 1.00 95.50 170 LYS A O 1
ATOM 1249 N N . TYR A 1 171 ? 11.850 16.617 -16.924 1.00 94.12 171 TYR A N 1
ATOM 1250 C CA . TYR A 1 171 ? 11.036 17.192 -15.859 1.00 94.12 171 TYR A CA 1
ATOM 1251 C C . TYR A 1 171 ? 11.909 17.613 -14.671 1.00 94.12 171 TYR A C 1
ATOM 1253 O O . TYR A 1 171 ? 13.025 17.121 -14.495 1.00 94.12 171 TYR A O 1
ATOM 1261 N N . THR A 1 172 ? 11.365 18.509 -13.854 1.00 93.50 172 THR A N 1
ATOM 1262 C CA . THR A 1 172 ? 11.907 18.951 -12.563 1.00 93.50 172 THR A CA 1
ATOM 1263 C C . THR A 1 172 ? 10.812 18.728 -11.522 1.00 93.50 172 THR A C 1
ATOM 1265 O O . THR A 1 172 ? 9.643 18.939 -11.839 1.00 93.50 172 THR A O 1
ATOM 1268 N N . ASP A 1 173 ? 11.160 18.288 -10.314 1.00 92.19 173 ASP A N 1
ATOM 1269 C CA . ASP A 1 173 ? 10.172 18.032 -9.259 1.00 92.19 173 ASP A CA 1
ATOM 1270 C C . ASP A 1 173 ? 9.510 19.318 -8.758 1.00 92.19 173 ASP A C 1
ATOM 1272 O O . ASP A 1 173 ? 10.031 20.427 -8.909 1.00 92.19 173 ASP A O 1
ATOM 1276 N N . THR A 1 174 ? 8.364 19.163 -8.098 1.00 88.50 174 THR A N 1
ATOM 1277 C CA . THR A 1 174 ? 7.600 20.275 -7.513 1.00 88.50 174 THR A CA 1
ATOM 1278 C C . THR A 1 174 ? 8.425 21.096 -6.517 1.00 88.50 174 THR A C 1
ATOM 1280 O O . THR A 1 174 ? 8.315 22.325 -6.478 1.00 88.50 174 THR A O 1
ATOM 1283 N N . THR A 1 175 ? 9.314 20.442 -5.759 1.00 90.81 175 THR A N 1
ATOM 1284 C CA . THR A 1 175 ? 10.228 21.104 -4.810 1.00 90.81 175 THR A CA 1
ATOM 1285 C C . THR A 1 175 ? 11.429 21.784 -5.475 1.00 90.81 175 THR A C 1
ATOM 1287 O O . THR A 1 175 ? 12.125 22.576 -4.834 1.00 90.81 175 THR A O 1
ATOM 1290 N N . LYS A 1 176 ? 11.657 21.527 -6.769 1.00 93.69 176 LYS A N 1
ATOM 1291 C CA . LYS A 1 176 ? 12.752 22.069 -7.583 1.00 93.69 176 LYS A CA 1
ATOM 1292 C C . LYS A 1 176 ? 14.137 21.723 -7.046 1.00 93.69 176 LYS A C 1
ATOM 1294 O O . LYS A 1 176 ? 15.066 22.523 -7.183 1.00 93.69 176 LYS A O 1
ATOM 1299 N N . THR A 1 177 ? 14.279 20.571 -6.405 1.00 94.75 177 THR A N 1
ATOM 1300 C CA . THR A 1 177 ? 15.551 20.068 -5.864 1.00 94.75 177 THR A CA 1
ATOM 1301 C C . THR A 1 177 ? 16.155 18.965 -6.729 1.00 94.75 177 THR A C 1
ATOM 1303 O O . THR A 1 177 ? 17.317 18.598 -6.544 1.00 94.75 177 THR A O 1
ATOM 1306 N N . HIS A 1 178 ? 15.410 18.483 -7.721 1.00 95.50 178 HIS A N 1
ATOM 1307 C CA . HIS A 1 178 ? 15.832 17.416 -8.609 1.00 95.50 178 HIS A CA 1
ATOM 1308 C C . HIS A 1 178 ? 15.425 17.729 -10.051 1.00 95.50 178 HIS A C 1
ATOM 1310 O O . HIS A 1 178 ? 14.280 18.080 -10.333 1.00 95.50 178 HIS A O 1
ATOM 1316 N N . THR A 1 179 ? 16.362 17.561 -10.981 1.00 95.88 179 THR A N 1
ATOM 1317 C CA . THR A 1 179 ? 16.109 17.682 -12.423 1.00 95.88 179 THR A CA 1
ATOM 1318 C C . THR A 1 179 ? 16.431 16.359 -13.108 1.00 95.88 179 THR A C 1
ATOM 1320 O O . THR A 1 179 ? 17.540 15.840 -12.967 1.00 95.88 179 THR A O 1
ATOM 1323 N N . TRP A 1 180 ? 15.485 15.820 -13.873 1.00 96.44 180 TRP A N 1
ATOM 1324 C CA . TRP A 1 180 ? 15.631 14.574 -14.623 1.00 96.44 180 TRP A CA 1
ATOM 1325 C C . TRP A 1 180 ? 15.719 14.845 -16.115 1.00 96.44 180 TRP A C 1
ATOM 1327 O O . TRP A 1 180 ? 15.053 15.734 -16.651 1.00 96.44 180 TRP A O 1
ATOM 1337 N N . GLY A 1 181 ? 16.484 14.021 -16.821 1.00 96.75 181 GLY A N 1
ATOM 1338 C CA . GLY A 1 181 ? 16.638 14.179 -18.256 1.00 96.75 181 GLY A CA 1
ATOM 1339 C C . GLY A 1 181 ? 17.419 13.068 -18.933 1.00 96.75 181 GLY A C 1
ATOM 1340 O O . GLY A 1 181 ? 17.885 12.117 -18.311 1.00 96.75 181 GLY A O 1
ATOM 1341 N N . GLU A 1 182 ? 17.556 13.208 -20.245 1.00 96.81 182 GLU A N 1
ATOM 1342 C CA . GLU A 1 182 ? 18.423 12.372 -21.071 1.00 96.81 182 GLU A CA 1
ATOM 1343 C C . GLU A 1 182 ? 19.809 13.003 -21.123 1.00 96.81 182 GLU A C 1
ATOM 1345 O O . GLU A 1 182 ? 19.979 14.069 -21.711 1.00 96.81 182 GLU A O 1
ATOM 1350 N N . ILE A 1 183 ? 20.812 12.361 -20.534 1.00 96.81 183 ILE A N 1
ATOM 1351 C CA . ILE A 1 183 ? 22.214 12.736 -20.717 1.00 96.81 183 ILE A CA 1
ATOM 1352 C C . ILE A 1 183 ? 22.585 12.409 -22.162 1.00 96.81 183 ILE A C 1
ATOM 1354 O O . ILE A 1 183 ? 22.591 11.246 -22.554 1.00 96.81 183 ILE A O 1
ATOM 1358 N N . THR A 1 184 ? 22.889 13.427 -22.959 1.00 96.50 184 THR A N 1
ATOM 1359 C CA . THR A 1 184 ? 23.171 13.304 -24.397 1.00 96.50 184 THR A CA 1
ATOM 1360 C C . THR A 1 184 ? 24.665 13.263 -24.705 1.00 96.50 184 THR A C 1
ATOM 1362 O O . THR A 1 184 ? 25.066 12.780 -25.761 1.00 96.50 184 THR A O 1
ATOM 1365 N N . SER A 1 185 ? 25.515 13.751 -23.797 1.00 94.50 185 SER A N 1
ATOM 1366 C CA . SER A 1 185 ? 26.974 13.683 -23.931 1.00 94.50 185 SER A CA 1
ATOM 1367 C C . SER A 1 185 ? 27.676 13.852 -22.584 1.00 94.50 185 SER A C 1
ATOM 1369 O O . SER A 1 185 ? 27.190 14.566 -21.709 1.00 94.50 185 SER A O 1
ATOM 1371 N N . GLY A 1 186 ? 28.862 13.257 -22.450 1.00 91.81 186 GLY A N 1
ATOM 1372 C CA . GLY A 1 186 ? 29.729 13.405 -21.280 1.00 91.81 186 GLY A CA 1
ATOM 1373 C C . GLY A 1 186 ? 29.177 12.773 -19.999 1.00 91.81 186 GLY A C 1
ATOM 1374 O O . GLY A 1 186 ? 28.275 11.938 -20.022 1.00 91.81 186 GLY A O 1
ATOM 1375 N N . THR A 1 187 ? 29.763 13.161 -18.868 1.00 91.62 187 THR A N 1
ATOM 1376 C CA . THR A 1 187 ? 29.368 12.714 -17.526 1.00 91.62 187 THR A CA 1
ATOM 1377 C C . THR A 1 187 ? 29.308 13.928 -16.611 1.00 91.62 187 THR A C 1
ATOM 1379 O O . THR A 1 187 ? 30.266 14.703 -16.551 1.00 91.62 187 THR A O 1
ATOM 1382 N N . PHE A 1 188 ? 28.182 14.101 -15.921 1.00 94.75 188 PHE A N 1
ATOM 1383 C CA . PHE A 1 188 ? 28.015 15.160 -14.930 1.00 94.75 188 PHE A CA 1
ATOM 1384 C C . PHE A 1 188 ? 28.793 14.834 -13.649 1.00 94.75 188 PHE A C 1
ATOM 1386 O O . PHE A 1 188 ? 28.934 13.673 -13.274 1.00 94.75 188 PHE A O 1
ATOM 1393 N N . ASN A 1 189 ? 29.284 15.867 -12.970 1.00 95.12 189 ASN A N 1
ATOM 1394 C CA . ASN A 1 189 ? 29.895 15.778 -11.641 1.00 95.12 189 ASN A CA 1
ATOM 1395 C C . ASN A 1 189 ? 29.263 16.772 -10.650 1.00 95.12 189 ASN A C 1
ATOM 1397 O O . ASN A 1 189 ? 28.427 17.592 -11.028 1.00 95.12 189 ASN A O 1
ATOM 1401 N N . THR A 1 190 ? 29.694 16.717 -9.391 1.00 96.88 190 THR A N 1
ATOM 1402 C CA . THR A 1 190 ? 29.195 17.571 -8.299 1.00 96.88 190 THR A CA 1
ATOM 1403 C C . THR A 1 190 ? 30.051 18.815 -8.032 1.00 96.88 190 THR A C 1
ATOM 1405 O O . THR A 1 190 ? 29.788 19.566 -7.097 1.00 96.88 190 THR A O 1
ATOM 1408 N N . THR A 1 191 ? 31.102 19.053 -8.823 1.00 96.38 191 THR A N 1
ATOM 1409 C CA . THR A 1 191 ? 32.028 20.182 -8.616 1.00 96.38 191 THR A CA 1
ATOM 1410 C C . THR A 1 191 ? 31.772 21.341 -9.567 1.00 96.38 191 THR A C 1
ATOM 1412 O O . THR A 1 191 ? 32.079 22.487 -9.243 1.00 96.38 191 THR A O 1
ATOM 1415 N N . ASN A 1 192 ? 31.227 21.059 -10.748 1.00 95.94 192 ASN A N 1
ATOM 1416 C CA . ASN A 1 192 ? 31.110 22.031 -11.821 1.00 95.94 192 ASN A CA 1
ATOM 1417 C C . ASN A 1 192 ? 29.670 22.523 -11.962 1.00 95.94 192 ASN A C 1
ATOM 1419 O O . ASN A 1 192 ? 28.720 21.737 -11.950 1.00 95.94 192 ASN A O 1
ATOM 1423 N N . GLN A 1 193 ? 29.529 23.831 -12.167 1.00 95.81 193 GLN A N 1
ATOM 1424 C CA . GLN A 1 193 ? 28.236 24.464 -12.395 1.00 95.81 193 GLN A CA 1
ATOM 1425 C C . GLN A 1 193 ? 27.600 23.975 -13.704 1.00 95.81 193 GLN A C 1
ATOM 1427 O O . GLN A 1 193 ? 28.280 23.773 -14.710 1.00 95.81 193 GLN A O 1
ATOM 1432 N N . VAL A 1 194 ? 26.285 23.826 -13.683 1.00 96.38 194 VAL A N 1
ATOM 1433 C CA . VAL A 1 194 ? 25.416 23.511 -14.810 1.00 96.38 194 VAL A CA 1
ATOM 1434 C C . VAL A 1 194 ? 24.604 24.753 -15.165 1.00 96.38 194 VAL A C 1
ATOM 1436 O O . VAL A 1 194 ? 24.048 25.423 -14.289 1.00 96.38 194 VAL A O 1
ATOM 1439 N N . THR A 1 195 ? 24.536 25.060 -16.456 1.00 92.12 195 THR A N 1
ATOM 1440 C CA . THR A 1 195 ? 23.705 26.128 -17.023 1.00 92.12 195 THR A CA 1
ATOM 1441 C C . THR A 1 195 ? 22.741 25.543 -18.054 1.00 92.12 195 THR A C 1
ATOM 1443 O O . THR A 1 195 ? 23.088 24.591 -18.745 1.00 92.12 195 THR A O 1
ATOM 1446 N N . GLY A 1 196 ? 21.524 26.082 -18.148 1.00 84.31 196 GLY A N 1
ATOM 1447 C CA . GLY A 1 196 ? 20.521 25.670 -19.137 1.00 84.31 196 GLY A CA 1
ATOM 1448 C C . GLY A 1 196 ? 20.487 26.594 -20.356 1.00 84.31 196 GLY A C 1
ATOM 1449 O O . GLY A 1 196 ? 20.843 27.767 -20.257 1.00 84.31 196 GLY A O 1
ATOM 1450 N N . SER A 1 197 ? 20.054 26.074 -21.506 1.00 79.38 197 SER A N 1
ATOM 1451 C CA . SER A 1 197 ? 19.835 26.837 -22.744 1.00 79.38 197 SER A CA 1
ATOM 1452 C C . SER A 1 197 ? 18.536 27.652 -22.758 1.00 79.38 197 SER A C 1
ATOM 1454 O O . SER A 1 197 ? 18.336 28.433 -23.687 1.00 79.38 197 SER A O 1
ATOM 1456 N N . GLY A 1 198 ? 17.646 27.449 -21.782 1.00 72.44 198 GLY A N 1
ATOM 1457 C CA . GLY A 1 198 ? 16.318 28.061 -21.725 1.00 72.44 198 GLY A CA 1
ATOM 1458 C C . GLY A 1 198 ? 15.951 28.559 -20.328 1.00 72.44 198 GLY A C 1
ATOM 1459 O O . GLY A 1 198 ? 16.579 29.496 -19.830 1.00 72.44 198 GLY A O 1
ATOM 1460 N N . SER A 1 199 ? 14.894 28.001 -19.732 1.00 66.69 199 SER A N 1
ATOM 1461 C CA . SER A 1 199 ? 14.397 28.428 -18.415 1.00 66.69 199 SER A CA 1
ATOM 1462 C C . SER A 1 199 ? 15.308 27.949 -17.271 1.00 66.69 199 SER A C 1
ATOM 1464 O O . SER A 1 199 ? 16.209 27.151 -17.487 1.00 66.69 199 SER A O 1
ATOM 1466 N N . GLY A 1 200 ? 15.115 28.462 -16.053 1.00 74.25 200 GLY A N 1
ATOM 1467 C CA . GLY A 1 200 ? 15.800 27.951 -14.861 1.00 74.25 200 GLY A CA 1
ATOM 1468 C C . GLY A 1 200 ? 17.115 28.640 -14.472 1.00 74.25 200 GLY A C 1
ATOM 1469 O O . GLY A 1 200 ? 17.808 29.275 -15.266 1.00 74.25 200 GLY A O 1
ATOM 1470 N N . THR A 1 201 ? 17.455 28.555 -13.185 1.00 84.31 201 THR A N 1
ATOM 1471 C CA . THR A 1 201 ? 18.692 29.138 -12.636 1.00 84.31 201 THR A CA 1
ATOM 1472 C C . THR A 1 201 ? 19.873 28.180 -12.776 1.00 84.31 201 THR A C 1
ATOM 1474 O O . THR A 1 201 ? 19.697 26.964 -12.705 1.00 84.31 201 THR A O 1
ATOM 1477 N N . ALA A 1 202 ? 21.088 28.718 -12.937 1.00 92.00 202 ALA A N 1
ATOM 1478 C CA . ALA A 1 202 ? 22.315 27.922 -12.877 1.00 92.00 202 ALA A CA 1
ATOM 1479 C C . ALA A 1 202 ? 22.488 27.289 -11.488 1.00 92.00 202 ALA A C 1
ATOM 1481 O O . ALA A 1 202 ? 22.134 27.899 -10.478 1.00 92.00 202 ALA A O 1
ATOM 1482 N N . PHE A 1 203 ? 23.061 26.090 -11.431 1.00 95.12 203 PHE A N 1
ATOM 1483 C CA . PHE A 1 203 ? 23.232 25.347 -10.183 1.00 95.12 203 PHE A CA 1
ATOM 1484 C C . PHE A 1 203 ? 24.473 24.461 -10.223 1.00 95.12 203 PHE A C 1
ATOM 1486 O O . PHE A 1 203 ? 24.982 24.144 -11.293 1.00 95.12 203 PHE A O 1
ATOM 1493 N N . THR A 1 204 ? 24.958 24.037 -9.061 1.00 96.25 204 THR A N 1
ATOM 1494 C CA . THR A 1 204 ? 25.976 22.983 -8.962 1.00 96.25 204 THR A CA 1
ATOM 1495 C C . THR A 1 204 ? 25.303 21.743 -8.380 1.00 96.25 204 THR A C 1
ATOM 1497 O O . THR A 1 204 ? 24.720 21.857 -7.298 1.00 96.25 204 THR A O 1
ATOM 1500 N N . PRO A 1 205 ? 25.334 20.584 -9.067 1.00 96.94 205 PRO A N 1
ATOM 1501 C CA . PRO A 1 205 ? 24.736 19.367 -8.538 1.00 96.94 205 PRO A CA 1
ATOM 1502 C C . PRO A 1 205 ? 25.378 18.969 -7.206 1.00 96.94 205 PRO A C 1
ATOM 1504 O O . PRO A 1 205 ? 26.599 18.968 -7.075 1.00 96.94 205 PRO A O 1
ATOM 1507 N N . THR A 1 206 ? 24.566 18.591 -6.226 1.00 96.69 206 THR A N 1
ATOM 1508 C CA . THR A 1 206 ? 25.019 17.968 -4.976 1.00 96.69 206 THR A CA 1
ATOM 1509 C C . THR A 1 206 ? 25.124 16.451 -5.112 1.00 96.69 206 THR A C 1
ATOM 1511 O O . THR A 1 206 ? 25.932 15.834 -4.421 1.00 96.69 206 THR A O 1
ATOM 1514 N N . ALA A 1 207 ? 24.370 15.857 -6.042 1.00 95.44 207 ALA A N 1
ATOM 1515 C CA . ALA A 1 207 ? 24.499 14.465 -6.455 1.00 95.44 207 ALA A CA 1
ATOM 1516 C C . ALA A 1 207 ? 24.146 14.296 -7.941 1.00 95.44 207 ALA A C 1
ATOM 1518 O O . ALA A 1 207 ? 23.420 15.102 -8.526 1.00 95.44 207 ALA A O 1
ATOM 1519 N N . THR A 1 208 ? 24.670 13.233 -8.548 1.00 94.31 208 THR A N 1
ATOM 1520 C CA . THR A 1 208 ? 24.396 12.842 -9.936 1.00 94.31 208 THR A CA 1
ATOM 1521 C C . THR A 1 208 ? 24.062 11.359 -9.971 1.00 94.31 208 THR A C 1
ATOM 1523 O O . THR A 1 208 ? 24.843 10.557 -9.457 1.00 94.31 208 THR A O 1
ATOM 1526 N N . ASP A 1 209 ? 22.953 10.994 -10.601 1.00 92.31 209 ASP A N 1
ATOM 1527 C CA . ASP A 1 209 ? 22.498 9.612 -10.724 1.00 92.31 209 ASP A CA 1
ATOM 1528 C C . ASP A 1 209 ? 22.232 9.268 -12.197 1.00 92.31 209 ASP A C 1
ATOM 1530 O O . ASP A 1 209 ? 21.600 10.030 -12.927 1.00 92.31 209 ASP A O 1
ATOM 1534 N N . THR A 1 210 ? 22.738 8.119 -12.641 1.00 89.94 210 THR A N 1
ATOM 1535 C CA . THR A 1 210 ? 22.553 7.586 -14.009 1.00 89.94 210 THR A CA 1
ATOM 1536 C C . THR A 1 210 ? 21.636 6.363 -14.039 1.00 89.94 210 THR A C 1
ATOM 1538 O O . THR A 1 210 ? 21.431 5.765 -15.092 1.00 89.94 210 THR A O 1
ATOM 1541 N N . SER A 1 211 ? 21.087 5.996 -12.882 1.00 90.19 211 SER A N 1
ATOM 1542 C CA . SER A 1 211 ? 20.086 4.956 -12.694 1.00 90.19 211 SER A CA 1
ATOM 1543 C C . SER A 1 211 ? 18.960 5.426 -11.753 1.00 90.19 211 SER A C 1
ATOM 1545 O O . SER A 1 211 ? 18.578 4.667 -10.855 1.00 90.19 211 SER A O 1
ATOM 1547 N N . PRO A 1 212 ? 18.417 6.654 -11.913 1.00 93.12 212 PRO A N 1
ATOM 1548 C CA . PRO A 1 212 ? 17.288 7.079 -11.096 1.00 93.12 212 PRO A CA 1
ATOM 1549 C C . PRO A 1 212 ? 16.053 6.220 -11.413 1.00 93.12 212 PRO A C 1
ATOM 1551 O O . PRO A 1 212 ? 15.996 5.602 -12.483 1.00 93.12 212 PRO A O 1
ATOM 1554 N N . PRO A 1 213 ? 15.030 6.213 -10.540 1.00 94.12 213 PRO A N 1
ATOM 1555 C CA . PRO A 1 213 ? 13.828 5.433 -10.788 1.00 94.12 213 PRO A CA 1
ATOM 1556 C C . PRO A 1 213 ? 13.157 5.807 -12.110 1.00 94.12 213 PRO A C 1
ATOM 1558 O O . PRO A 1 213 ? 13.081 6.980 -12.489 1.00 94.12 213 PRO A O 1
ATOM 1561 N N . LEU A 1 214 ? 12.660 4.792 -12.807 1.00 95.25 214 LEU A N 1
ATOM 1562 C CA . LEU A 1 214 ? 12.010 4.924 -14.101 1.00 95.25 214 LEU A CA 1
ATOM 1563 C C . LEU A 1 214 ? 10.505 4.726 -13.951 1.00 95.25 214 LEU A C 1
ATOM 1565 O O . LEU A 1 214 ? 10.050 3.893 -13.172 1.00 95.25 214 LEU A O 1
ATOM 1569 N N . TRP A 1 215 ? 9.744 5.460 -14.755 1.00 96.06 215 TRP A N 1
ATOM 1570 C CA . TRP A 1 215 ? 8.292 5.362 -14.832 1.00 96.06 215 TRP A CA 1
ATOM 1571 C C . TRP A 1 215 ? 7.868 5.035 -16.260 1.00 96.06 215 TRP A C 1
ATOM 1573 O O . TRP A 1 215 ? 8.318 5.691 -17.206 1.00 96.06 215 TRP A O 1
ATOM 1583 N N . TYR A 1 216 ? 7.050 3.998 -16.441 1.00 95.75 216 TYR A N 1
ATOM 1584 C CA . TYR A 1 216 ? 6.538 3.611 -17.757 1.00 95.75 216 TYR A CA 1
ATOM 1585 C C . TYR A 1 216 ? 5.249 2.789 -17.674 1.00 95.75 216 TYR A C 1
ATOM 1587 O O . TYR A 1 216 ? 4.922 2.198 -16.645 1.00 95.75 216 TYR A O 1
ATOM 1595 N N . SER A 1 217 ? 4.514 2.742 -18.788 1.00 95.62 217 SER A N 1
ATOM 1596 C CA . SER A 1 217 ? 3.321 1.904 -18.925 1.00 95.62 217 SER A CA 1
ATOM 1597 C C . SER A 1 217 ? 3.671 0.420 -18.872 1.00 95.62 217 SER A C 1
ATOM 1599 O O . SER A 1 217 ? 4.587 -0.038 -19.560 1.00 95.62 217 SER A O 1
ATOM 1601 N N . TRP A 1 218 ? 2.906 -0.337 -18.090 1.00 96.25 218 TRP A N 1
ATOM 1602 C CA . TRP A 1 218 ? 3.011 -1.785 -18.032 1.00 96.25 218 TRP A CA 1
ATOM 1603 C C . TRP A 1 218 ? 2.262 -2.406 -19.207 1.00 96.25 218 TRP A C 1
ATOM 1605 O O . TRP A 1 218 ? 1.035 -2.391 -19.274 1.00 96.25 218 TRP A O 1
ATOM 1615 N N . THR A 1 219 ? 3.026 -2.939 -20.149 1.00 95.44 219 THR A N 1
ATOM 1616 C CA . THR A 1 219 ? 2.521 -3.658 -21.318 1.00 95.44 219 THR A CA 1
ATOM 1617 C C . THR A 1 219 ? 3.252 -4.984 -21.455 1.00 95.44 219 THR A C 1
ATOM 1619 O O . THR A 1 219 ? 4.333 -5.157 -20.890 1.00 95.44 219 THR A O 1
ATOM 1622 N N . VAL A 1 220 ? 2.721 -5.899 -22.265 1.00 95.88 220 VAL A N 1
ATOM 1623 C CA . VAL A 1 220 ? 3.486 -7.082 -22.680 1.00 95.88 220 VAL A CA 1
ATOM 1624 C C . VAL A 1 220 ? 4.789 -6.682 -23.377 1.00 95.88 220 VAL A C 1
ATOM 1626 O O . VAL A 1 220 ? 4.911 -5.574 -23.915 1.00 95.88 220 VAL A O 1
ATOM 1629 N N . TYR A 1 221 ? 5.777 -7.573 -23.343 1.00 95.00 221 TYR A N 1
ATOM 1630 C CA . TYR A 1 221 ? 7.120 -7.302 -23.847 1.00 95.00 221 TYR A CA 1
ATOM 1631 C C . TYR A 1 221 ? 7.080 -6.811 -25.303 1.00 95.00 221 TYR A C 1
ATOM 1633 O O . TYR A 1 221 ? 6.464 -7.442 -26.161 1.00 95.00 221 TYR A O 1
ATOM 1641 N N . GLN A 1 222 ? 7.689 -5.648 -25.576 1.00 92.00 222 GLN A N 1
ATOM 1642 C CA . GLN A 1 222 ? 7.699 -4.991 -26.896 1.00 92.00 222 GLN A CA 1
ATOM 1643 C C . GLN A 1 222 ? 6.310 -4.712 -27.512 1.00 92.00 222 GLN A C 1
ATOM 1645 O O . GLN A 1 222 ? 6.219 -4.391 -28.696 1.00 92.00 222 GLN A O 1
ATOM 1650 N N . GLY A 1 223 ? 5.220 -4.828 -26.749 1.00 92.12 223 GLY A N 1
ATOM 1651 C CA . GLY A 1 223 ? 3.865 -4.799 -27.306 1.00 92.12 223 GLY A CA 1
ATOM 1652 C C . GLY A 1 223 ? 3.573 -5.940 -28.293 1.00 92.12 223 GLY A C 1
ATOM 1653 O O . GLY A 1 223 ? 2.619 -5.835 -29.063 1.00 92.12 223 GLY A O 1
ATOM 1654 N N . ASP A 1 224 ? 4.379 -7.007 -28.302 1.00 94.12 224 ASP A N 1
ATOM 1655 C CA . ASP A 1 224 ? 4.201 -8.150 -29.198 1.00 94.12 224 ASP A CA 1
ATOM 1656 C C . ASP A 1 224 ? 3.200 -9.145 -28.602 1.00 94.12 224 ASP A C 1
ATOM 1658 O O . ASP A 1 224 ? 3.527 -10.004 -27.779 1.00 94.12 224 ASP A O 1
ATOM 1662 N N . THR A 1 225 ? 1.955 -9.026 -29.053 1.00 94.00 225 THR A N 1
ATOM 1663 C CA . THR A 1 225 ? 0.851 -9.861 -28.578 1.00 94.00 225 THR A CA 1
ATOM 1664 C C . THR A 1 225 ? 0.876 -11.287 -29.114 1.00 94.00 225 THR A C 1
ATOM 1666 O O . THR A 1 225 ? 0.246 -12.161 -28.519 1.00 94.00 225 THR A O 1
ATOM 1669 N N . ALA A 1 226 ? 1.615 -11.555 -30.195 1.00 93.00 226 ALA A N 1
ATOM 1670 C CA . ALA A 1 226 ? 1.742 -12.900 -30.746 1.00 93.00 226 ALA A CA 1
ATOM 1671 C C . ALA A 1 226 ? 2.680 -13.761 -29.891 1.00 93.00 226 ALA A C 1
ATOM 1673 O O . ALA A 1 226 ? 2.401 -14.937 -29.667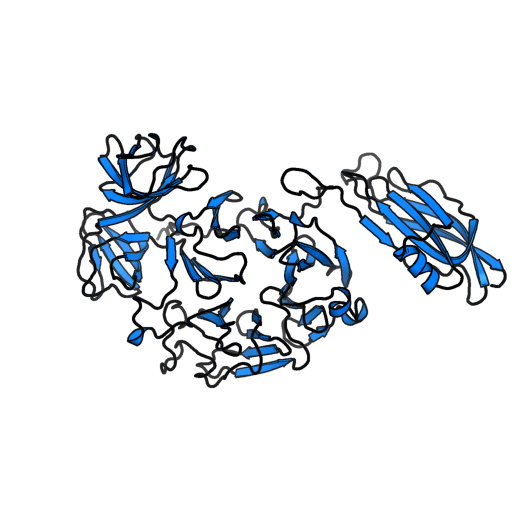 1.00 93.00 226 ALA A O 1
ATOM 1674 N N . THR A 1 227 ? 3.764 -13.168 -29.384 1.00 92.25 227 THR A N 1
ATOM 1675 C CA . THR A 1 227 ? 4.778 -13.882 -28.590 1.00 92.25 227 THR A CA 1
ATOM 1676 C C . THR A 1 227 ? 4.528 -13.795 -27.085 1.00 92.25 227 THR A C 1
ATOM 1678 O O . THR A 1 227 ? 4.825 -14.739 -26.356 1.00 92.25 227 THR A O 1
ATOM 1681 N N . TYR A 1 228 ? 3.984 -12.676 -26.599 1.00 94.62 228 TYR A N 1
ATOM 1682 C CA . TYR A 1 228 ? 3.835 -12.406 -25.163 1.00 94.62 228 TYR A CA 1
ATOM 1683 C C . TYR A 1 228 ? 2.377 -12.277 -24.716 1.00 94.62 228 TYR A C 1
ATOM 1685 O O . TYR A 1 228 ? 2.120 -11.951 -23.559 1.00 94.62 228 TYR A O 1
ATOM 1693 N N . GLY A 1 229 ? 1.420 -12.555 -25.602 1.00 95.06 229 GLY A N 1
ATOM 1694 C CA . GLY A 1 229 ? -0.005 -12.549 -25.291 1.00 95.06 229 GLY A CA 1
ATOM 1695 C C . GLY A 1 229 ? -0.570 -11.162 -25.010 1.00 95.06 229 GLY A C 1
ATOM 1696 O O . GLY A 1 229 ? -0.068 -10.151 -25.490 1.00 95.06 229 GLY A O 1
ATOM 1697 N N . THR A 1 230 ? -1.674 -11.097 -24.272 1.00 94.38 230 THR A N 1
ATOM 1698 C CA . THR A 1 230 ? -2.409 -9.842 -24.058 1.00 94.38 230 THR A CA 1
ATOM 1699 C C . THR A 1 230 ? -2.775 -9.695 -22.592 1.00 94.38 230 THR A C 1
ATOM 1701 O O . THR A 1 230 ? -3.357 -10.596 -22.000 1.00 94.38 230 THR A O 1
ATOM 1704 N N . MET A 1 231 ? -2.442 -8.545 -22.014 1.00 95.06 231 MET A N 1
ATOM 1705 C CA . MET A 1 231 ? -2.877 -8.174 -20.670 1.00 95.06 231 MET A CA 1
ATOM 1706 C C . MET A 1 231 ? -4.354 -7.763 -20.653 1.00 95.06 231 MET A C 1
ATOM 1708 O O . MET A 1 231 ? -4.858 -7.281 -21.672 1.00 95.06 231 MET A O 1
ATOM 1712 N N . PRO A 1 232 ? -5.048 -7.868 -19.506 1.00 95.19 232 PRO A N 1
ATOM 1713 C CA . PRO A 1 232 ? -6.356 -7.242 -19.369 1.00 95.19 232 PRO A CA 1
ATOM 1714 C C . PRO A 1 232 ? -6.262 -5.732 -19.633 1.00 95.19 232 PRO A C 1
ATOM 1716 O O . PRO A 1 232 ? -5.317 -5.070 -19.207 1.00 95.19 232 PRO A O 1
ATOM 1719 N N . ASN A 1 233 ? -7.263 -5.178 -20.321 1.00 95.19 233 ASN A N 1
ATOM 1720 C CA . ASN A 1 233 ? -7.351 -3.743 -20.620 1.00 95.19 233 ASN A CA 1
ATOM 1721 C C . ASN A 1 233 ? -7.515 -2.871 -19.362 1.00 95.19 233 ASN A C 1
ATOM 1723 O O . ASN A 1 233 ? -7.171 -1.690 -19.384 1.00 95.19 233 ASN A O 1
ATOM 1727 N N . LYS A 1 234 ? -8.066 -3.447 -18.289 1.00 96.94 234 LYS A N 1
ATOM 1728 C CA . LYS A 1 234 ? -8.234 -2.828 -16.978 1.00 96.94 234 LYS A CA 1
ATOM 1729 C C . LYS A 1 234 ? -7.918 -3.835 -15.882 1.00 96.94 234 LYS A C 1
ATOM 1731 O O . LYS A 1 234 ? -8.322 -4.995 -15.970 1.00 96.94 234 LYS A O 1
ATOM 1736 N N . ALA A 1 235 ? -7.273 -3.371 -14.823 1.00 97.44 235 ALA A N 1
ATOM 1737 C CA . ALA A 1 235 ? -7.108 -4.130 -13.593 1.00 97.44 235 ALA A CA 1
ATOM 1738 C C . ALA A 1 235 ? -7.225 -3.197 -12.387 1.00 97.44 235 ALA A C 1
ATOM 1740 O O . ALA A 1 235 ? -6.761 -2.058 -12.414 1.00 97.44 235 ALA A O 1
ATOM 1741 N N . TYR A 1 236 ? -7.835 -3.706 -11.322 1.00 97.12 236 TYR A N 1
ATOM 1742 C CA . TYR A 1 236 ? -7.968 -2.992 -10.051 1.00 97.12 236 TYR A CA 1
ATOM 1743 C C . TYR A 1 236 ? -7.363 -3.764 -8.885 1.00 97.12 236 TYR A C 1
ATOM 1745 O O . TYR A 1 236 ? -7.142 -3.182 -7.828 1.00 97.12 236 TYR A O 1
ATOM 1753 N N . LEU A 1 237 ? -7.059 -5.049 -9.070 1.00 97.88 237 LEU A N 1
ATOM 1754 C CA . LEU A 1 237 ? -6.446 -5.909 -8.066 1.00 97.88 237 LEU A CA 1
ATOM 1755 C C . LEU A 1 237 ? -5.129 -6.453 -8.599 1.00 97.88 237 LEU A C 1
ATOM 1757 O O . LEU A 1 237 ? -5.047 -6.846 -9.764 1.00 97.88 237 LEU A O 1
ATOM 1761 N N . ILE A 1 238 ? -4.119 -6.494 -7.734 1.00 97.94 238 ILE A N 1
ATOM 1762 C CA . ILE A 1 238 ? -2.810 -7.061 -8.040 1.00 97.94 238 ILE A CA 1
ATOM 1763 C C . ILE A 1 238 ? -2.225 -7.738 -6.802 1.00 97.94 238 ILE A C 1
ATOM 1765 O O . ILE A 1 238 ? -2.335 -7.215 -5.695 1.00 97.94 238 ILE A O 1
ATOM 1769 N N . CYS A 1 239 ? -1.589 -8.888 -6.987 1.00 97.00 239 CYS A N 1
ATOM 1770 C CA . CYS A 1 239 ? -0.755 -9.520 -5.971 1.00 97.00 239 CYS A CA 1
ATOM 1771 C C . CYS A 1 239 ? 0.351 -10.351 -6.629 1.00 97.00 239 CYS A C 1
ATOM 1773 O O . CYS A 1 239 ? 0.377 -10.520 -7.850 1.00 97.00 239 CYS A O 1
ATOM 1775 N N . ILE A 1 240 ? 1.256 -10.891 -5.814 1.00 95.69 240 ILE A N 1
ATOM 1776 C CA . ILE A 1 240 ? 2.279 -11.836 -6.265 1.00 95.69 240 ILE A CA 1
ATOM 1777 C C . ILE A 1 240 ? 1.942 -13.214 -5.729 1.00 95.69 240 ILE A C 1
ATOM 1779 O O . ILE A 1 240 ? 1.674 -13.367 -4.541 1.00 95.69 240 ILE A O 1
ATOM 1783 N N . TYR A 1 241 ? 1.973 -14.212 -6.603 1.00 95.00 241 TYR A N 1
ATOM 1784 C CA . TYR A 1 241 ? 1.744 -15.603 -6.237 1.00 95.00 241 TYR A CA 1
ATOM 1785 C C . TYR A 1 241 ? 2.685 -16.495 -7.042 1.00 95.00 241 TYR A C 1
ATOM 1787 O O . TYR A 1 241 ? 2.735 -16.398 -8.266 1.00 95.00 241 TYR A O 1
ATOM 1795 N N . ARG A 1 242 ? 3.475 -17.330 -6.355 1.00 91.50 242 ARG A N 1
ATOM 1796 C CA . ARG A 1 242 ? 4.403 -18.308 -6.964 1.00 91.50 242 ARG A CA 1
ATOM 1797 C C . ARG A 1 242 ? 5.309 -17.729 -8.065 1.00 91.50 242 ARG A C 1
ATOM 1799 O O . ARG A 1 242 ? 5.536 -18.349 -9.100 1.00 91.50 242 ARG A O 1
ATOM 1806 N N . GLY A 1 243 ? 5.826 -16.516 -7.852 1.00 91.31 243 GLY A N 1
ATOM 1807 C CA . GLY A 1 243 ? 6.707 -15.838 -8.813 1.00 91.31 243 GLY A CA 1
ATOM 1808 C C . GLY A 1 243 ? 5.997 -15.281 -10.053 1.00 91.31 243 GLY A C 1
ATOM 1809 O O . GLY A 1 243 ? 6.662 -14.962 -11.040 1.00 91.31 243 GLY A O 1
ATOM 1810 N N . ARG A 1 244 ? 4.667 -15.161 -10.015 1.00 93.69 244 ARG A N 1
ATOM 1811 C CA . ARG A 1 244 ? 3.828 -14.560 -11.055 1.00 93.69 244 ARG A CA 1
ATOM 1812 C C . ARG A 1 244 ? 3.190 -13.285 -10.528 1.00 93.69 244 ARG A C 1
ATOM 1814 O O . ARG A 1 244 ? 2.840 -13.203 -9.348 1.00 93.69 244 ARG A O 1
ATOM 1821 N N . VAL A 1 245 ? 2.999 -12.314 -11.413 1.00 96.56 245 VAL A N 1
ATOM 1822 C CA . VAL A 1 245 ? 2.110 -11.188 -11.126 1.00 96.56 245 VAL A CA 1
ATOM 1823 C C . VAL A 1 245 ? 0.692 -11.635 -11.444 1.00 96.56 245 VAL A C 1
ATOM 1825 O O . VAL A 1 245 ? 0.422 -12.082 -12.559 1.00 96.56 245 VAL A O 1
ATOM 1828 N N . VAL A 1 246 ? -0.200 -11.527 -10.465 1.00 97.19 246 VAL A N 1
ATOM 1829 C CA . VAL A 1 246 ? -1.616 -11.865 -10.604 1.00 97.19 246 VAL A CA 1
ATOM 1830 C C . VAL A 1 246 ? -2.423 -10.582 -10.647 1.00 97.19 246 VAL A C 1
ATOM 1832 O O . VAL A 1 246 ? -2.203 -9.696 -9.827 1.00 97.19 246 VAL A O 1
ATOM 1835 N N . THR A 1 247 ? -3.361 -10.483 -11.584 1.00 97.62 247 THR A N 1
ATOM 1836 C CA . THR A 1 247 ? -4.268 -9.340 -11.726 1.00 97.62 247 THR A CA 1
ATOM 1837 C C . THR A 1 247 ? -5.719 -9.793 -11.816 1.00 97.62 247 THR A C 1
ATOM 1839 O O . THR A 1 247 ? -6.016 -10.886 -12.302 1.00 97.62 247 THR A O 1
ATOM 1842 N N . SER A 1 248 ? -6.631 -8.958 -11.322 1.00 97.50 248 SER A N 1
ATOM 1843 C CA . SER A 1 248 ? -8.081 -9.177 -11.382 1.00 97.50 248 SER A CA 1
ATOM 1844 C C . SER A 1 248 ? -8.833 -7.846 -11.192 1.00 97.50 248 SER A C 1
ATOM 1846 O O . SER A 1 248 ? -8.238 -6.761 -11.228 1.00 97.50 248 SER A O 1
ATOM 1848 N N . GLY A 1 249 ? -10.150 -7.919 -11.009 1.00 95.81 249 GLY A N 1
ATOM 1849 C CA . GLY A 1 249 ? -11.028 -6.777 -10.787 1.00 95.81 249 GLY A CA 1
ATOM 1850 C C . GLY A 1 249 ? -11.389 -6.021 -12.062 1.00 95.81 249 GLY A C 1
ATOM 1851 O O . GLY A 1 249 ? -11.765 -4.863 -11.967 1.00 95.81 249 GLY A O 1
ATOM 1852 N N . ASN A 1 250 ? -11.259 -6.620 -13.251 1.00 96.19 250 ASN A N 1
ATOM 1853 C CA . ASN A 1 250 ? -11.718 -5.976 -14.483 1.00 96.19 250 ASN A CA 1
ATOM 1854 C C . ASN A 1 250 ? -13.257 -5.856 -14.457 1.00 96.19 250 ASN A C 1
ATOM 1856 O O . ASN A 1 250 ? -13.915 -6.892 -14.436 1.00 96.19 250 ASN A O 1
ATOM 1860 N N . PRO A 1 251 ? -13.856 -4.649 -14.514 1.00 94.44 251 PRO A N 1
ATOM 1861 C CA . PRO A 1 251 ? -15.314 -4.504 -14.476 1.00 94.44 251 PRO A CA 1
ATOM 1862 C C . PRO A 1 251 ? -16.048 -5.183 -15.642 1.00 94.44 251 PRO A C 1
ATOM 1864 O O . PRO A 1 251 ? -17.232 -5.479 -15.524 1.00 94.44 251 PRO A O 1
ATOM 1867 N N . GLU A 1 252 ? -15.363 -5.414 -16.767 1.00 95.81 252 GLU A N 1
ATOM 1868 C CA . GLU A 1 252 ? -15.915 -6.113 -17.939 1.00 95.81 252 GLU A CA 1
ATOM 1869 C C . GLU A 1 252 ? -15.924 -7.641 -17.758 1.00 95.81 252 GLU A C 1
ATOM 1871 O O . GLU A 1 252 ? -16.716 -8.321 -18.403 1.00 95.81 252 GLU A O 1
ATOM 1876 N N . TYR A 1 253 ? -15.068 -8.163 -16.871 1.00 95.38 253 TYR A N 1
ATOM 1877 C CA . TYR A 1 253 ? -14.921 -9.589 -16.554 1.00 95.38 253 TYR A CA 1
ATOM 1878 C C . TYR A 1 253 ? -14.651 -9.759 -15.045 1.00 95.38 253 TYR A C 1
ATOM 1880 O O . TYR A 1 253 ? -13.522 -10.076 -14.649 1.00 95.38 253 TYR A O 1
ATOM 1888 N N . PRO A 1 254 ? -15.637 -9.461 -14.181 1.00 94.50 254 PRO A N 1
ATOM 1889 C CA . PRO A 1 254 ? -15.429 -9.317 -12.737 1.00 94.50 254 PRO A CA 1
ATOM 1890 C C . PRO A 1 254 ? -15.028 -10.611 -12.012 1.00 94.50 254 PRO A C 1
ATOM 1892 O O . PRO A 1 254 ? -14.419 -10.559 -10.944 1.00 94.50 254 PRO A O 1
ATOM 1895 N N . GLU A 1 255 ? -15.346 -11.765 -12.585 1.00 94.75 255 GLU A N 1
ATOM 1896 C CA . GLU A 1 255 ? -15.015 -13.104 -12.092 1.00 94.75 255 GLU A CA 1
ATOM 1897 C C . GLU A 1 255 ? -13.624 -13.604 -12.523 1.00 94.75 255 GLU A C 1
ATOM 1899 O O . GLU A 1 255 ? -13.142 -14.653 -12.077 1.00 94.75 255 GLU A O 1
ATOM 1904 N N . GLN A 1 256 ? -12.978 -12.868 -13.428 1.00 95.19 256 GLN A N 1
ATOM 1905 C CA . GLN A 1 256 ? -11.772 -13.306 -14.107 1.00 95.19 256 GLN A CA 1
ATOM 1906 C C . GLN A 1 256 ? -10.503 -12.888 -13.363 1.00 95.19 256 GLN A C 1
ATOM 1908 O O . GLN A 1 256 ? -10.380 -11.797 -12.800 1.00 95.19 256 GLN A O 1
ATOM 1913 N N . TRP A 1 257 ? -9.501 -13.756 -13.434 1.00 96.12 257 TRP A N 1
ATOM 1914 C CA . TRP A 1 257 ? -8.157 -13.518 -12.928 1.00 96.12 257 TRP A CA 1
ATOM 1915 C C . TRP A 1 257 ? -7.121 -13.927 -13.975 1.00 96.12 257 TRP A C 1
ATOM 1917 O O . TRP A 1 257 ? -7.366 -14.793 -14.820 1.00 96.12 257 TRP A O 1
ATOM 1927 N N . TYR A 1 258 ? -5.963 -13.275 -13.923 1.00 96.56 258 TYR A N 1
ATOM 1928 C CA . TYR A 1 258 ? -4.879 -13.450 -14.881 1.00 96.56 258 TYR A CA 1
ATOM 1929 C C . TYR A 1 258 ? -3.549 -13.533 -14.145 1.00 96.56 258 TYR A C 1
ATOM 1931 O O . TYR A 1 258 ? -3.295 -12.736 -13.247 1.00 96.56 258 TYR A O 1
ATOM 1939 N N . MET A 1 259 ? -2.674 -14.441 -14.555 1.00 95.94 259 MET A N 1
ATOM 1940 C CA . MET A 1 259 ? -1.316 -14.585 -14.043 1.00 95.94 259 MET A CA 1
ATOM 1941 C C . MET A 1 259 ? -0.318 -14.462 -15.184 1.00 95.94 259 MET A C 1
ATOM 1943 O O . MET A 1 259 ? -0.489 -15.099 -16.225 1.00 95.94 259 MET A O 1
ATOM 1947 N N . SER A 1 260 ? 0.745 -13.690 -14.975 1.00 96.12 260 SER A N 1
ATOM 1948 C CA . SER A 1 260 ? 1.886 -13.673 -15.891 1.00 96.12 260 SER A CA 1
ATOM 1949 C C . SER A 1 260 ? 2.579 -15.040 -15.932 1.00 96.12 260 SER A C 1
ATOM 1951 O O . SER A 1 260 ? 2.395 -15.882 -15.044 1.00 96.12 260 SER A O 1
ATOM 1953 N N . LYS A 1 261 ? 3.443 -15.255 -16.926 1.00 94.94 261 LYS A N 1
ATOM 1954 C CA . LYS A 1 261 ? 4.420 -16.351 -16.917 1.00 94.94 261 LYS A CA 1
ATOM 1955 C C . LYS A 1 261 ? 5.289 -16.254 -15.652 1.00 94.94 261 LYS A C 1
ATOM 1957 O O . LYS A 1 261 ? 5.581 -15.150 -15.172 1.00 94.94 261 LYS A O 1
ATOM 1962 N N . THR A 1 262 ? 5.699 -17.391 -15.094 1.00 93.81 262 THR A N 1
ATOM 1963 C CA . THR A 1 262 ? 6.573 -17.418 -13.909 1.00 93.81 262 THR A CA 1
ATOM 1964 C C . THR A 1 262 ? 7.885 -16.696 -14.196 1.00 93.81 262 THR A C 1
ATOM 1966 O O . THR A 1 262 ? 8.526 -16.954 -15.214 1.00 93.81 262 THR A O 1
ATOM 1969 N N . ALA A 1 263 ? 8.288 -15.805 -13.287 1.00 92.19 263 ALA A N 1
ATOM 1970 C CA . ALA A 1 263 ? 9.483 -14.964 -13.383 1.00 92.19 263 ALA A CA 1
ATOM 1971 C C . ALA A 1 263 ? 9.529 -14.003 -14.593 1.00 92.19 263 ALA A C 1
ATOM 1973 O O . ALA A 1 263 ? 10.551 -13.352 -14.833 1.00 92.19 263 ALA A O 1
ATOM 1974 N N . ASP A 1 264 ? 8.425 -13.855 -15.333 1.00 93.88 264 ASP A N 1
ATOM 1975 C CA . ASP A 1 264 ? 8.333 -12.916 -16.447 1.00 93.88 264 ASP A CA 1
ATOM 1976 C C . ASP A 1 264 ? 7.031 -12.092 -16.407 1.00 93.88 264 ASP A C 1
ATOM 1978 O O . ASP A 1 264 ? 6.019 -12.490 -16.988 1.00 93.88 264 ASP A O 1
ATOM 1982 N N . PRO A 1 265 ? 7.042 -10.921 -15.734 1.00 95.31 265 PRO A N 1
ATOM 1983 C CA . PRO A 1 265 ? 5.854 -10.083 -15.547 1.00 95.31 265 PRO A CA 1
ATOM 1984 C C . PRO A 1 265 ? 5.381 -9.379 -16.829 1.00 95.31 265 PRO A C 1
ATOM 1986 O O . PRO A 1 265 ? 4.385 -8.661 -16.796 1.00 95.31 265 PRO A O 1
ATOM 1989 N N . PHE A 1 266 ? 6.083 -9.552 -17.951 1.00 95.56 266 PHE A N 1
ATOM 1990 C CA . PHE A 1 266 ? 5.741 -8.964 -19.250 1.00 95.56 266 PHE A CA 1
ATOM 1991 C C . PHE A 1 266 ? 5.182 -9.996 -20.239 1.00 95.56 266 PHE A C 1
ATOM 1993 O O . PHE A 1 266 ? 4.972 -9.669 -21.407 1.00 95.56 266 PHE A O 1
ATOM 2000 N N . ASN A 1 267 ? 4.953 -11.234 -19.793 1.00 95.50 267 ASN A N 1
ATOM 2001 C CA . ASN A 1 267 ? 4.443 -12.316 -20.623 1.00 95.50 267 ASN A CA 1
ATOM 2002 C C . ASN A 1 267 ? 3.096 -12.819 -20.093 1.00 95.50 267 ASN A C 1
ATOM 2004 O O . ASN A 1 267 ? 3.014 -13.421 -19.023 1.00 95.50 267 ASN A O 1
ATOM 2008 N N . PHE A 1 268 ? 2.054 -12.575 -20.877 1.00 95.75 268 PHE A N 1
ATOM 2009 C CA . PHE A 1 268 ? 0.670 -12.983 -20.660 1.00 95.75 268 PHE A CA 1
ATOM 2010 C C . PHE A 1 268 ? 0.171 -13.864 -21.818 1.00 95.75 268 PHE A C 1
ATOM 2012 O O . PHE A 1 268 ? -0.990 -13.790 -22.223 1.00 95.75 268 PHE A O 1
ATOM 2019 N N . LEU A 1 269 ? 1.056 -14.690 -22.390 1.00 94.94 269 LEU A N 1
ATOM 2020 C CA . LEU A 1 269 ? 0.690 -15.674 -23.404 1.00 94.94 269 LEU A CA 1
ATOM 2021 C C . LEU A 1 269 ? -0.012 -16.869 -22.749 1.00 94.94 269 LEU A C 1
ATOM 2023 O O . LEU A 1 269 ? 0.629 -17.785 -22.231 1.00 94.94 269 LEU A O 1
ATOM 2027 N N . TYR A 1 270 ? -1.341 -16.824 -22.751 1.00 92.56 270 TYR A N 1
ATOM 2028 C CA . TYR A 1 270 ? -2.193 -17.878 -22.205 1.00 92.56 270 TYR A CA 1
ATOM 2029 C C . TYR A 1 270 ? -2.272 -19.088 -23.137 1.00 92.56 270 TYR A C 1
ATOM 2031 O O . TYR A 1 270 ? -2.228 -18.939 -24.357 1.00 92.56 270 TYR A O 1
ATOM 2039 N N . GLY A 1 271 ? -2.459 -20.279 -22.563 1.00 82.94 271 GLY A N 1
ATOM 2040 C CA . GLY A 1 271 ? -2.634 -21.514 -23.339 1.00 82.94 271 GLY A CA 1
ATOM 2041 C C . GLY A 1 271 ? -1.360 -21.995 -24.035 1.00 82.94 271 GLY A C 1
ATOM 2042 O O . GLY A 1 271 ? -1.440 -22.782 -24.971 1.00 82.94 271 GLY A O 1
ATOM 2043 N N . ALA A 1 272 ? -0.192 -21.507 -23.611 1.00 75.44 272 ALA A N 1
ATOM 2044 C CA . ALA A 1 272 ? 1.060 -22.175 -23.926 1.00 75.44 272 ALA A CA 1
ATOM 2045 C C . ALA A 1 272 ? 1.147 -23.477 -23.105 1.00 75.44 272 ALA A C 1
ATOM 2047 O O . ALA A 1 272 ? 0.795 -23.496 -21.928 1.00 75.44 272 ALA A O 1
ATOM 2048 N N . ASP A 1 273 ? 1.599 -24.565 -23.729 1.00 71.44 273 ASP A N 1
ATOM 2049 C CA . ASP A 1 273 ? 1.699 -25.889 -23.098 1.00 71.44 273 ASP A CA 1
ATOM 2050 C C . ASP A 1 273 ? 3.031 -26.051 -22.334 1.00 71.44 273 ASP A C 1
ATOM 2052 O O . ASP A 1 273 ? 3.778 -27.011 -22.545 1.00 71.44 273 ASP A O 1
ATOM 2056 N N . ASP A 1 274 ? 3.394 -25.086 -21.479 1.00 84.38 274 ASP A N 1
ATOM 2057 C CA . ASP A 1 274 ? 4.592 -25.163 -20.638 1.00 84.38 274 ASP A CA 1
ATOM 2058 C C . ASP A 1 274 ? 4.281 -25.005 -19.141 1.00 84.38 274 ASP A C 1
ATOM 2060 O O . ASP A 1 274 ? 3.386 -24.276 -18.724 1.00 84.38 274 ASP A O 1
ATOM 2064 N N . ALA A 1 275 ? 5.061 -25.681 -18.293 1.00 82.94 275 ALA A N 1
ATOM 2065 C CA . ALA A 1 275 ? 4.830 -25.715 -16.844 1.00 82.94 275 ALA A CA 1
ATOM 2066 C C . ALA A 1 275 ? 4.985 -24.347 -16.143 1.00 82.94 275 ALA A C 1
ATOM 2068 O O . ALA A 1 275 ? 4.753 -24.236 -14.943 1.00 82.94 275 ALA A O 1
ATOM 2069 N N . MET A 1 276 ? 5.414 -23.308 -16.864 1.00 89.44 276 MET A N 1
ATOM 2070 C CA . MET A 1 276 ? 5.579 -21.946 -16.362 1.00 89.44 276 MET A CA 1
ATOM 2071 C C . MET A 1 276 ? 4.683 -20.946 -17.105 1.00 89.44 276 MET A C 1
ATOM 2073 O O . MET A 1 276 ? 4.781 -19.749 -16.830 1.00 89.44 276 MET A O 1
ATOM 2077 N N . SER A 1 277 ? 3.831 -21.392 -18.037 1.00 92.31 277 SER A N 1
ATOM 2078 C CA . SER A 1 277 ? 3.028 -20.539 -18.922 1.00 92.31 277 SER A CA 1
ATOM 2079 C C . SER A 1 277 ? 2.113 -19.594 -18.162 1.00 92.31 277 SER A C 1
ATOM 2081 O O . SER A 1 277 ? 1.721 -19.877 -17.031 1.00 92.31 277 SER A O 1
ATOM 2083 N N . ALA A 1 278 ? 1.788 -18.453 -18.770 1.00 94.62 278 ALA A N 1
ATOM 2084 C CA . ALA A 1 278 ? 0.807 -17.529 -18.217 1.00 94.62 278 ALA A CA 1
ATOM 2085 C C . ALA A 1 278 ? -0.578 -18.190 -18.136 1.00 94.62 278 ALA A C 1
ATOM 2087 O O . ALA A 1 278 ? -0.910 -19.068 -18.934 1.00 94.62 278 ALA A O 1
ATOM 2088 N N . VAL A 1 279 ? -1.399 -17.740 -17.188 1.00 94.06 279 VAL A N 1
ATOM 2089 C CA . VAL A 1 279 ? -2.687 -18.371 -16.870 1.00 94.06 279 VAL A CA 1
ATOM 2090 C C . VAL A 1 279 ? -3.801 -17.339 -16.904 1.00 94.06 279 VAL A C 1
ATOM 2092 O O . VAL A 1 279 ? -3.644 -16.235 -16.393 1.00 94.06 279 VAL A O 1
ATOM 2095 N N . ALA A 1 280 ? -4.936 -17.705 -17.480 1.00 93.06 280 ALA A N 1
ATOM 2096 C CA . ALA A 1 280 ? -6.178 -16.953 -17.374 1.00 93.06 280 ALA A CA 1
ATOM 2097 C C . ALA A 1 280 ? -7.251 -17.910 -16.850 1.00 93.06 280 ALA A C 1
ATOM 2099 O O . ALA A 1 280 ? -7.311 -19.042 -17.323 1.00 93.06 280 ALA A O 1
ATOM 2100 N N . GLY A 1 281 ? -8.081 -17.483 -15.893 1.00 89.75 281 GLY A N 1
ATOM 2101 C CA . GLY A 1 281 ? -9.064 -18.367 -15.245 1.00 89.75 281 GLY A CA 1
ATOM 2102 C C . GLY A 1 281 ? -9.989 -19.081 -16.239 1.00 89.75 281 GLY A C 1
ATOM 2103 O O . GLY A 1 281 ? -10.180 -20.287 -16.164 1.00 89.75 281 GLY A O 1
ATOM 2104 N N . ASN A 1 282 ? -10.485 -18.361 -17.246 1.00 87.50 282 ASN A N 1
ATOM 2105 C CA . ASN A 1 282 ? -11.290 -18.909 -18.348 1.00 87.50 282 ASN A CA 1
ATOM 2106 C C . ASN A 1 282 ? -10.566 -19.878 -19.309 1.00 87.50 282 ASN A C 1
ATOM 2108 O O . ASN A 1 282 ? -11.220 -20.462 -20.169 1.00 87.50 282 ASN A O 1
ATOM 2112 N N . ASN A 1 283 ? -9.242 -20.006 -19.218 1.00 79.56 283 ASN A N 1
ATOM 2113 C CA . ASN A 1 283 ? -8.415 -20.859 -20.078 1.00 79.56 283 ASN A CA 1
ATOM 2114 C C . ASN A 1 283 ? -7.580 -21.868 -19.270 1.00 79.56 283 ASN A C 1
ATOM 2116 O O . ASN A 1 283 ? -6.678 -22.505 -19.804 1.00 79.56 283 ASN A O 1
ATOM 2120 N N . ALA A 1 284 ? -7.831 -21.968 -17.968 1.00 77.25 284 ALA A N 1
ATOM 2121 C CA . ALA A 1 284 ? -7.166 -22.898 -17.076 1.00 77.25 284 ALA A CA 1
ATOM 2122 C C . ALA A 1 284 ? -8.165 -23.953 -16.613 1.00 77.25 284 ALA A C 1
ATOM 2124 O O . ALA A 1 284 ? -9.329 -23.632 -16.373 1.00 77.25 284 ALA A O 1
ATOM 2125 N N . ASP A 1 285 ? -7.691 -25.176 -16.382 1.00 74.06 285 ASP A N 1
ATOM 2126 C CA . ASP A 1 285 ? -8.516 -26.241 -15.797 1.00 74.06 285 ASP A CA 1
ATOM 2127 C C . ASP A 1 285 ? -9.068 -25.850 -14.416 1.00 74.06 285 ASP A C 1
ATOM 2129 O O . ASP A 1 285 ? -10.145 -26.293 -14.022 1.00 74.06 285 ASP A O 1
ATOM 2133 N N . ALA A 1 286 ? -8.357 -24.969 -13.702 1.00 80.94 286 ALA A N 1
ATOM 2134 C CA . ALA A 1 286 ? -8.792 -24.408 -12.426 1.00 80.94 286 ALA A CA 1
ATOM 2135 C C . ALA A 1 286 ? -10.069 -23.546 -12.534 1.00 80.94 286 ALA A C 1
ATOM 2137 O O . ALA A 1 286 ? -10.785 -23.406 -11.548 1.00 80.94 286 ALA A O 1
ATOM 2138 N N . GLY A 1 287 ? -10.376 -22.982 -13.706 1.00 86.75 287 GLY A N 1
ATOM 2139 C CA . GLY A 1 287 ? -11.591 -22.206 -13.939 1.00 86.75 287 GLY A CA 1
ATOM 2140 C C . GLY A 1 287 ? -11.605 -20.789 -13.345 1.00 86.75 287 GLY A C 1
ATOM 2141 O O . GLY A 1 287 ? -10.624 -20.264 -12.810 1.00 86.75 287 GLY A O 1
ATOM 2142 N N . GLN A 1 288 ? -12.760 -20.139 -13.489 1.00 91.00 288 GLN A N 1
ATOM 2143 C CA . GLN A 1 288 ? -13.033 -18.789 -12.989 1.00 91.00 288 GLN A CA 1
ATOM 2144 C C . GLN A 1 288 ? -13.636 -18.833 -11.580 1.00 91.00 288 GLN A C 1
ATOM 2146 O O . GLN A 1 288 ? -14.177 -19.855 -11.157 1.00 91.00 288 GLN A O 1
ATOM 2151 N N . CYS A 1 289 ? -13.594 -17.705 -10.866 1.00 90.19 289 CYS A N 1
ATOM 2152 C CA . CYS A 1 289 ? -14.403 -17.560 -9.656 1.00 90.19 289 CYS A CA 1
ATOM 2153 C C . CYS A 1 289 ? -15.895 -17.527 -10.037 1.00 90.19 289 CYS A C 1
ATOM 2155 O O . CYS A 1 289 ? -16.249 -17.120 -11.137 1.00 90.19 289 CYS A O 1
ATOM 2157 N N . SER A 1 290 ? -16.794 -17.939 -9.142 1.00 89.25 290 SER A N 1
ATOM 2158 C CA . SER A 1 290 ? -18.244 -17.874 -9.416 1.00 89.25 290 SER A CA 1
ATOM 2159 C C . SER A 1 290 ? -18.870 -16.504 -9.097 1.00 89.25 290 SER A C 1
ATOM 2161 O O . SER A 1 290 ? -20.077 -16.332 -9.258 1.00 89.25 290 SER A O 1
ATOM 2163 N N . ASP A 1 291 ? -18.081 -15.560 -8.585 1.00 93.69 291 ASP A N 1
ATOM 2164 C CA . ASP A 1 291 ? -18.525 -14.290 -8.006 1.00 93.69 291 ASP A CA 1
ATOM 2165 C C . ASP A 1 291 ? -17.486 -13.187 -8.296 1.00 93.69 291 ASP A C 1
ATOM 2167 O O . ASP A 1 291 ? -16.359 -13.468 -8.712 1.00 93.69 291 ASP A O 1
ATOM 2171 N N . ILE A 1 292 ? -17.867 -11.927 -8.085 1.00 94.81 292 ILE A N 1
ATOM 2172 C CA . ILE A 1 292 ? -17.052 -10.737 -8.343 1.00 94.81 292 ILE A CA 1
ATOM 2173 C C . ILE A 1 292 ? -15.843 -10.732 -7.408 1.00 94.81 292 ILE A C 1
ATOM 2175 O O . ILE A 1 292 ? -16.005 -10.618 -6.190 1.00 94.81 292 ILE A O 1
ATOM 2179 N N . VAL A 1 293 ? -14.635 -10.770 -7.969 1.00 96.69 293 VAL A N 1
ATOM 2180 C CA . VAL A 1 293 ? -13.390 -10.726 -7.194 1.00 96.69 293 VAL A CA 1
ATOM 2181 C C . VAL A 1 293 ? -13.155 -9.308 -6.665 1.00 96.69 293 VAL A C 1
ATOM 2183 O O . VAL A 1 293 ? -13.081 -8.346 -7.430 1.00 96.69 293 VAL A O 1
ATOM 2186 N N . ARG A 1 294 ? -13.007 -9.172 -5.342 1.00 95.56 294 ARG A N 1
ATOM 2187 C CA . ARG A 1 294 ? -12.768 -7.899 -4.634 1.00 95.56 294 ARG A CA 1
ATOM 2188 C C . ARG A 1 294 ? -11.407 -7.814 -3.956 1.00 95.56 294 ARG A C 1
ATOM 2190 O O . ARG A 1 294 ? -10.922 -6.709 -3.727 1.00 95.56 294 ARG A O 1
ATOM 2197 N N . ALA A 1 295 ? -10.793 -8.948 -3.636 1.00 96.50 295 ALA A N 1
ATOM 2198 C CA . ALA A 1 295 ? -9.480 -9.013 -3.013 1.00 96.50 295 ALA A CA 1
ATOM 2199 C C . ALA A 1 295 ? -8.673 -10.203 -3.542 1.00 96.50 295 ALA A C 1
ATOM 2201 O O . ALA A 1 295 ? -9.209 -11.292 -3.744 1.00 96.50 295 ALA A O 1
ATOM 2202 N N . LEU A 1 296 ? -7.371 -9.983 -3.723 1.00 97.56 296 LEU A N 1
ATOM 2203 C CA . LEU A 1 296 ? -6.386 -11.028 -3.981 1.00 97.56 296 LEU A CA 1
ATOM 2204 C C . LEU A 1 296 ? -5.476 -11.124 -2.759 1.00 97.56 296 LEU A C 1
ATOM 2206 O O . LEU A 1 296 ? -4.787 -10.158 -2.429 1.00 97.56 296 LEU A O 1
ATOM 2210 N N . ILE A 1 297 ? -5.494 -12.269 -2.084 1.00 96.94 297 ILE A N 1
ATOM 2211 C CA . ILE A 1 297 ? -4.807 -12.470 -0.808 1.00 96.94 297 ILE A CA 1
ATOM 2212 C C . ILE A 1 297 ? -3.810 -13.621 -0.981 1.00 96.94 297 ILE A C 1
ATOM 2214 O O . ILE A 1 297 ? -4.197 -14.790 -0.869 1.00 96.94 297 ILE A O 1
ATOM 2218 N N . PRO A 1 298 ? -2.535 -13.331 -1.297 1.00 94.75 298 PRO A N 1
ATOM 2219 C CA . PRO A 1 298 ? -1.504 -14.356 -1.296 1.00 94.75 298 PRO A CA 1
ATOM 2220 C C . PRO A 1 298 ? -1.276 -14.812 0.146 1.00 94.75 298 PRO A C 1
ATOM 2222 O O . PRO A 1 298 ? -0.959 -14.010 1.026 1.00 94.75 298 PRO A O 1
ATOM 2225 N N . PHE A 1 299 ? -1.489 -16.098 0.393 1.00 89.44 299 PHE A N 1
ATOM 2226 C CA . PHE A 1 299 ? -1.496 -16.692 1.720 1.00 89.44 299 PHE A CA 1
ATOM 2227 C C . PHE A 1 299 ? -0.364 -17.716 1.818 1.00 89.44 299 PHE A C 1
ATOM 2229 O O . PHE A 1 299 ? -0.464 -18.844 1.326 1.00 89.44 299 PHE A O 1
ATOM 2236 N N . HIS A 1 300 ? 0.731 -17.289 2.456 1.00 80.56 300 HIS A N 1
ATOM 2237 C CA . HIS A 1 300 ? 2.016 -18.001 2.459 1.00 80.56 300 HIS A CA 1
ATOM 2238 C C . HIS A 1 300 ? 2.446 -18.359 1.019 1.00 80.56 300 HIS A C 1
ATOM 2240 O O . HIS A 1 300 ? 2.185 -17.592 0.091 1.00 80.56 300 HIS A O 1
ATOM 2246 N N . ASP A 1 301 ? 3.117 -19.493 0.817 1.00 75.62 301 ASP A N 1
ATOM 2247 C CA . ASP A 1 301 ? 3.702 -19.847 -0.486 1.00 75.62 301 ASP A CA 1
ATOM 2248 C C . ASP A 1 301 ? 2.741 -20.616 -1.415 1.00 75.62 301 ASP A C 1
ATOM 2250 O O . ASP A 1 301 ? 2.883 -20.589 -2.644 1.00 75.62 301 ASP A O 1
ATOM 2254 N N . ASP A 1 302 ? 1.756 -21.313 -0.844 1.00 84.50 302 ASP A N 1
ATOM 2255 C CA . ASP A 1 302 ? 0.987 -22.334 -1.566 1.00 84.50 302 ASP A CA 1
ATOM 2256 C C . ASP A 1 302 ? -0.446 -21.932 -1.905 1.00 84.50 302 ASP A C 1
ATOM 2258 O O . ASP A 1 302 ? -1.052 -22.553 -2.784 1.00 84.50 302 ASP A O 1
ATOM 2262 N N . TYR A 1 303 ? -0.979 -20.874 -1.292 1.00 92.38 303 TYR A N 1
ATOM 2263 C CA . TYR A 1 303 ? -2.385 -20.510 -1.433 1.00 92.38 303 TYR A CA 1
ATOM 2264 C C . TYR A 1 303 ? -2.566 -19.087 -1.951 1.00 92.38 303 TYR A C 1
ATOM 2266 O O . TYR A 1 303 ? -1.897 -18.150 -1.517 1.00 92.38 303 TYR A O 1
ATOM 2274 N N . LEU A 1 304 ? -3.517 -18.919 -2.863 1.00 95.62 304 LEU A N 1
ATOM 2275 C CA . LEU A 1 304 ? -4.045 -17.616 -3.244 1.00 95.62 304 LEU A CA 1
ATOM 2276 C C . LEU A 1 304 ? -5.541 -17.613 -2.965 1.00 95.62 304 LEU A C 1
ATOM 2278 O O . LEU A 1 304 ? -6.287 -18.378 -3.570 1.00 95.62 304 LEU A O 1
ATOM 2282 N N . ILE A 1 305 ? -5.980 -16.754 -2.051 1.00 96.25 305 ILE A N 1
ATOM 2283 C CA . ILE A 1 305 ? -7.398 -16.594 -1.743 1.00 96.25 305 ILE A CA 1
ATOM 2284 C C . ILE A 1 305 ? -7.962 -15.455 -2.595 1.00 96.25 305 ILE A C 1
ATOM 2286 O O . ILE A 1 305 ? -7.449 -14.333 -2.593 1.00 96.25 305 ILE A O 1
ATOM 2290 N N . PHE A 1 306 ? -9.053 -15.748 -3.290 1.00 97.19 306 PHE A N 1
ATOM 2291 C CA . PHE A 1 306 ? -9.902 -14.789 -3.976 1.00 97.19 306 PHE A CA 1
ATOM 2292 C C . PHE A 1 306 ? -11.052 -14.417 -3.043 1.00 97.19 306 PHE A C 1
ATOM 2294 O O . PHE A 1 306 ? -12.006 -15.180 -2.860 1.00 97.19 306 PHE A O 1
ATOM 2301 N N . GLY A 1 307 ? -10.952 -13.240 -2.430 1.00 96.56 307 GLY A N 1
ATOM 2302 C CA . GLY A 1 307 ? -12.053 -12.655 -1.678 1.00 96.56 307 GLY A CA 1
ATOM 2303 C C . GLY A 1 307 ? -13.072 -12.082 -2.652 1.00 96.56 307 GLY A C 1
ATOM 2304 O O . GLY A 1 307 ? -12.775 -11.091 -3.320 1.00 96.56 307 GLY A O 1
ATOM 2305 N N . CYS A 1 308 ? -14.243 -12.705 -2.763 1.00 96.25 308 CYS A N 1
ATOM 2306 C CA . CYS A 1 308 ? -15.310 -12.247 -3.650 1.00 96.25 308 CYS A CA 1
ATOM 2307 C C . CYS A 1 308 ? -16.356 -11.427 -2.878 1.00 96.25 308 CYS A C 1
ATOM 2309 O O . CYS A 1 308 ? -16.216 -11.198 -1.675 1.00 96.25 308 CYS A O 1
ATOM 2311 N N . ALA A 1 309 ? -17.394 -10.943 -3.562 1.00 94.62 309 ALA A N 1
ATOM 2312 C CA . ALA A 1 309 ? -18.427 -10.105 -2.955 1.00 94.62 309 ALA A CA 1
ATOM 2313 C C . ALA A 1 309 ? -19.229 -10.821 -1.856 1.00 94.62 309 ALA A C 1
ATOM 2315 O O . ALA A 1 309 ? -19.593 -10.195 -0.864 1.00 94.62 309 ALA A O 1
ATOM 2316 N N . SER A 1 310 ? -19.521 -12.109 -2.025 1.00 94.19 310 SER A N 1
ATOM 2317 C CA . SER A 1 310 ? -20.286 -12.931 -1.074 1.00 94.19 310 SER A CA 1
ATOM 2318 C C . SER A 1 310 ? -19.658 -14.295 -0.798 1.00 94.19 310 SER A C 1
ATOM 2320 O O . SER A 1 310 ? -20.065 -14.964 0.146 1.00 94.19 310 SER A O 1
ATOM 2322 N N . THR A 1 311 ? -18.661 -14.696 -1.587 1.00 95.25 311 THR A N 1
ATOM 2323 C CA . THR A 1 311 ? -17.960 -15.979 -1.437 1.00 95.25 311 THR A CA 1
ATOM 2324 C C . THR A 1 311 ? -16.449 -15.794 -1.310 1.00 95.25 311 THR A C 1
ATOM 2326 O O . THR A 1 311 ? -15.901 -14.722 -1.576 1.00 95.25 311 THR A O 1
ATOM 2329 N N . MET A 1 312 ? -15.746 -16.853 -0.923 1.00 95.38 312 MET A N 1
ATOM 2330 C CA . MET A 1 312 ? -14.289 -16.918 -0.949 1.00 95.38 312 MET A CA 1
ATOM 2331 C C . MET A 1 312 ? -13.845 -18.201 -1.635 1.00 95.38 312 MET A C 1
ATOM 2333 O O . MET A 1 312 ? -14.385 -19.276 -1.372 1.00 95.38 312 MET A O 1
ATOM 2337 N N . TRP A 1 313 ? -12.825 -18.089 -2.477 1.00 95.19 313 TRP A N 1
ATOM 2338 C CA . TRP A 1 313 ? -12.229 -19.212 -3.197 1.00 95.19 313 TRP A CA 1
ATOM 2339 C C . TRP A 1 313 ? -10.738 -19.268 -2.907 1.00 95.19 313 TRP A C 1
ATOM 2341 O O . TRP A 1 313 ? -10.107 -18.234 -2.710 1.00 95.19 313 TRP A O 1
ATOM 2351 N N . VAL A 1 314 ? -10.163 -20.462 -2.876 1.00 94.44 314 VAL A N 1
ATOM 2352 C CA . VAL A 1 314 ? -8.730 -20.671 -2.676 1.00 94.44 314 VAL A CA 1
ATOM 2353 C C . VAL A 1 314 ? -8.165 -21.455 -3.846 1.00 94.44 314 VAL A C 1
ATOM 2355 O O . VAL A 1 314 ? -8.601 -22.565 -4.140 1.00 94.44 314 VAL A O 1
ATOM 2358 N N . LEU A 1 315 ? -7.179 -20.870 -4.515 1.00 94.69 315 LEU A N 1
ATOM 2359 C CA . LEU A 1 315 ? -6.345 -21.576 -5.469 1.00 94.69 315 LEU A CA 1
ATOM 2360 C C . LEU A 1 315 ? -5.198 -22.246 -4.719 1.00 94.69 315 LEU A C 1
ATOM 2362 O O . LEU A 1 315 ? -4.439 -21.583 -4.003 1.00 94.69 315 LEU A O 1
ATOM 2366 N N . ARG A 1 316 ? -5.089 -23.563 -4.895 1.00 92.06 316 ARG A N 1
ATOM 2367 C CA . ARG A 1 316 ? -4.040 -24.403 -4.316 1.00 92.06 316 ARG A CA 1
ATOM 2368 C C . ARG A 1 316 ? -3.084 -24.843 -5.415 1.00 92.06 316 ARG A C 1
ATOM 2370 O O . ARG A 1 316 ? -3.497 -25.499 -6.370 1.00 92.06 316 ARG A O 1
ATOM 2377 N N . GLY A 1 317 ? -1.800 -24.543 -5.247 1.00 89.94 317 GLY A N 1
ATOM 2378 C CA . GLY A 1 317 ? -0.764 -24.924 -6.209 1.00 89.94 317 GLY A CA 1
ATOM 2379 C C . GLY A 1 317 ? -0.787 -24.114 -7.512 1.00 89.94 317 GLY A C 1
ATOM 2380 O O . GLY A 1 317 ? -1.426 -23.071 -7.615 1.00 89.94 317 GLY A O 1
ATOM 2381 N N . ASP A 1 318 ? -0.033 -24.574 -8.513 1.00 89.25 318 ASP A N 1
ATOM 2382 C CA . ASP A 1 318 ? 0.034 -23.901 -9.817 1.00 89.25 318 ASP A CA 1
ATOM 2383 C C . ASP A 1 318 ? -1.075 -24.435 -10.750 1.00 89.25 318 ASP A C 1
ATOM 2385 O O . ASP A 1 318 ? -1.090 -25.641 -11.020 1.00 89.25 318 ASP A O 1
ATOM 2389 N N . PRO A 1 319 ? -1.978 -23.579 -11.273 1.00 89.56 319 PRO A N 1
ATOM 2390 C CA . PRO A 1 319 ? -3.019 -23.982 -12.219 1.00 89.56 319 PRO A CA 1
ATOM 2391 C C . PRO A 1 319 ? -2.518 -24.778 -13.432 1.00 89.56 319 PRO A C 1
ATOM 2393 O O . PRO A 1 319 ? -3.238 -25.649 -13.907 1.00 89.56 319 PRO A O 1
ATOM 2396 N N . VAL A 1 320 ? -1.300 -24.520 -13.933 1.00 87.88 320 VAL A N 1
ATOM 2397 C CA . VAL A 1 320 ? -0.747 -25.264 -15.090 1.00 87.88 320 VAL A CA 1
ATOM 2398 C C . VAL A 1 320 ? -0.087 -26.588 -14.701 1.00 87.88 320 VAL A C 1
ATOM 2400 O O . VAL A 1 320 ? 0.327 -27.355 -15.566 1.00 87.88 320 VAL A O 1
ATOM 2403 N N . ALA A 1 321 ? 0.008 -26.883 -13.403 1.00 86.38 321 ALA A N 1
ATOM 2404 C CA . ALA A 1 321 ? 0.596 -28.107 -12.865 1.00 86.38 321 ALA A CA 1
ATOM 2405 C C . ALA A 1 321 ? -0.383 -28.862 -11.945 1.00 86.38 321 ALA A C 1
ATOM 2407 O O . ALA A 1 321 ? 0.025 -29.435 -10.934 1.00 86.38 321 ALA A O 1
ATOM 2408 N N . GLY A 1 322 ? -1.674 -28.864 -12.295 1.00 83.75 322 GLY A N 1
ATOM 2409 C CA . GLY A 1 322 ? -2.715 -29.603 -11.571 1.00 83.75 322 GLY A CA 1
ATOM 2410 C C . GLY A 1 322 ? -3.234 -28.914 -10.307 1.00 83.75 322 GLY A C 1
ATOM 2411 O O . GLY A 1 322 ? -3.801 -29.585 -9.446 1.00 83.75 322 GLY A O 1
ATOM 2412 N N . GLY A 1 323 ? -3.026 -27.601 -10.171 1.00 88.81 323 GLY A N 1
ATOM 2413 C CA . GLY A 1 323 ? -3.645 -26.801 -9.118 1.00 88.81 323 GLY A CA 1
ATOM 2414 C C . GLY A 1 323 ? -5.168 -26.735 -9.255 1.00 88.81 323 GLY A C 1
ATOM 2415 O O . GLY A 1 323 ? -5.706 -26.789 -10.361 1.00 88.81 323 GLY A O 1
ATOM 2416 N N . SER A 1 324 ? -5.859 -26.608 -8.124 1.00 90.75 324 SER A N 1
ATOM 2417 C CA . SER A 1 324 ? -7.324 -26.564 -8.049 1.00 90.75 324 SER A CA 1
ATOM 2418 C C . SER A 1 324 ? -7.810 -25.252 -7.451 1.00 90.75 324 SER A C 1
ATOM 2420 O O . SER A 1 324 ? -7.187 -24.701 -6.540 1.00 90.75 324 SER A O 1
ATOM 2422 N N . LEU A 1 325 ? -8.939 -24.762 -7.961 1.00 93.31 325 LEU A N 1
ATOM 2423 C CA . LEU A 1 325 ? -9.685 -23.663 -7.363 1.00 93.31 325 LEU A CA 1
ATOM 2424 C C . LEU A 1 325 ? -10.847 -24.252 -6.563 1.00 93.31 325 LEU A C 1
ATOM 2426 O O . LEU A 1 325 ? -11.804 -24.771 -7.134 1.00 93.31 325 LEU A O 1
ATOM 2430 N N . ASP A 1 326 ? -10.761 -24.164 -5.241 1.00 92.56 326 ASP A N 1
ATOM 2431 C CA . ASP A 1 326 ? -11.756 -24.732 -4.337 1.00 92.56 326 ASP A CA 1
ATOM 2432 C C . ASP A 1 326 ? -12.521 -23.627 -3.613 1.00 92.56 326 ASP A C 1
ATOM 2434 O O . ASP A 1 326 ? -11.975 -22.564 -3.303 1.00 92.56 326 ASP A O 1
ATOM 2438 N N . ASN A 1 327 ? -13.789 -23.878 -3.297 1.00 91.88 327 ASN A N 1
ATOM 2439 C CA . ASN A 1 327 ? -14.546 -22.966 -2.452 1.00 91.88 327 ASN A CA 1
ATOM 2440 C C . ASN A 1 327 ? -14.012 -23.024 -1.009 1.00 91.88 327 ASN A C 1
ATOM 2442 O O . ASN A 1 327 ? -13.839 -24.105 -0.443 1.00 91.88 327 ASN A O 1
ATOM 2446 N N . LEU A 1 328 ? -13.735 -21.854 -0.433 1.00 91.88 328 LEU A N 1
ATOM 2447 C CA . LEU A 1 328 ? -13.322 -21.692 0.961 1.00 91.88 328 LEU A CA 1
ATOM 2448 C C . LEU A 1 328 ? -14.506 -21.291 1.848 1.00 91.88 328 LEU A C 1
ATOM 2450 O O . LEU A 1 328 ? -14.624 -21.774 2.972 1.00 91.88 328 LEU A O 1
ATOM 2454 N N . SER A 1 329 ? -15.368 -20.402 1.352 1.00 92.19 329 SER A N 1
ATOM 2455 C CA . SER A 1 329 ? -16.612 -20.025 2.018 1.00 92.19 329 SER A CA 1
ATOM 2456 C C . SER A 1 329 ? -17.691 -19.666 1.000 1.00 92.19 329 SER A C 1
ATOM 2458 O O . SER A 1 329 ? -17.438 -18.971 0.012 1.00 92.19 329 SER A O 1
ATOM 2460 N N . ASP A 1 330 ? -18.910 -20.114 1.272 1.00 91.94 330 ASP A N 1
ATOM 2461 C CA . ASP A 1 330 ? -20.147 -19.774 0.570 1.00 91.94 330 ASP A CA 1
ATOM 2462 C C . ASP A 1 330 ? -21.007 -18.753 1.338 1.00 91.94 330 ASP A C 1
ATOM 2464 O O . ASP A 1 330 ? -21.977 -18.230 0.793 1.00 91.94 330 ASP A O 1
ATOM 2468 N N . THR A 1 331 ? -20.650 -18.446 2.590 1.00 89.38 331 THR A N 1
ATOM 2469 C CA . THR A 1 331 ? -21.424 -17.567 3.481 1.00 89.38 331 THR A CA 1
ATOM 2470 C C . THR A 1 331 ? -20.816 -16.186 3.688 1.00 89.38 331 THR A C 1
ATOM 2472 O O . THR A 1 331 ? -21.521 -15.277 4.128 1.00 89.38 331 THR A O 1
ATOM 2475 N N . THR A 1 332 ? -19.512 -16.015 3.449 1.00 92.94 332 THR A N 1
ATOM 2476 C CA . THR A 1 332 ? -18.849 -14.715 3.592 1.00 92.94 332 THR A CA 1
ATOM 2477 C C . THR A 1 332 ? -17.931 -14.411 2.420 1.00 92.94 332 THR A C 1
ATOM 2479 O O . THR A 1 332 ? -17.189 -15.270 1.951 1.00 92.94 332 THR A O 1
ATOM 2482 N N . GLY A 1 333 ? -17.977 -13.155 1.978 1.00 94.50 333 GLY A N 1
ATOM 2483 C CA . GLY A 1 333 ? -17.011 -12.560 1.059 1.00 94.50 333 GLY A CA 1
ATOM 2484 C C . GLY A 1 333 ? -15.978 -11.707 1.792 1.00 94.50 333 GLY A C 1
ATOM 2485 O O . GLY A 1 333 ? -15.914 -11.715 3.023 1.00 94.50 333 GLY A O 1
ATOM 2486 N N . VAL A 1 334 ? -15.208 -10.926 1.033 1.00 95.56 334 VAL A N 1
ATOM 2487 C CA . VAL A 1 334 ? -14.295 -9.893 1.549 1.00 95.56 334 VAL A CA 1
ATOM 2488 C C . VAL A 1 334 ? -14.757 -8.534 1.045 1.00 95.56 334 VAL A C 1
ATOM 2490 O O . VAL A 1 334 ? -15.083 -8.366 -0.132 1.00 95.56 334 VAL A O 1
ATOM 2493 N N . PHE A 1 335 ? -14.789 -7.549 1.938 1.00 94.00 335 PHE A N 1
ATOM 2494 C CA . PHE A 1 335 ? -15.407 -6.263 1.638 1.00 94.00 335 PHE A CA 1
ATOM 2495 C C . PHE A 1 335 ? -14.688 -5.488 0.523 1.00 94.00 335 PHE A C 1
ATOM 2497 O O . PHE A 1 335 ? -15.342 -4.964 -0.380 1.00 94.00 335 PHE A O 1
ATOM 2504 N N . GLY A 1 336 ? -13.353 -5.476 0.541 1.00 92.62 336 GLY A N 1
ATOM 2505 C CA . GLY A 1 336 ? -12.530 -4.798 -0.453 1.00 92.62 336 GLY A CA 1
ATOM 2506 C C . GLY A 1 336 ? -11.069 -5.254 -0.466 1.00 92.62 336 GLY A C 1
ATOM 2507 O O . GLY A 1 336 ? -10.625 -6.049 0.362 1.00 92.62 336 GLY A O 1
ATOM 2508 N N . ALA A 1 337 ? -10.303 -4.708 -1.414 1.00 93.75 337 ALA A N 1
ATOM 2509 C CA . ALA A 1 337 ? -8.941 -5.146 -1.744 1.00 93.75 337 ALA A CA 1
ATOM 2510 C C . ALA A 1 337 ? -7.939 -5.090 -0.581 1.00 93.75 337 ALA A C 1
ATOM 2512 O O . ALA A 1 337 ? -6.952 -5.823 -0.585 1.00 93.75 337 ALA A O 1
ATOM 2513 N N . ARG A 1 338 ? -8.191 -4.216 0.399 1.00 94.44 338 ARG A N 1
ATOM 2514 C CA . ARG A 1 338 ? -7.343 -3.968 1.575 1.00 94.44 338 ARG A CA 1
ATOM 2515 C C . ARG A 1 338 ? -8.020 -4.334 2.897 1.00 94.44 338 ARG A C 1
ATOM 2517 O O . ARG A 1 338 ? -7.512 -4.003 3.964 1.00 94.44 338 ARG A O 1
ATOM 2524 N N . SER A 1 339 ? -9.167 -5.003 2.841 1.00 96.56 339 SER A N 1
ATOM 2525 C CA . SER A 1 339 ? -9.979 -5.353 4.011 1.00 96.56 339 SER A CA 1
ATOM 2526 C C . SER A 1 339 ? -9.516 -6.664 4.654 1.00 96.56 339 SER A C 1
ATOM 2528 O O . SER A 1 339 ? -10.330 -7.513 5.012 1.00 96.56 339 SER A O 1
ATOM 2530 N N . TRP A 1 340 ? -8.200 -6.857 4.723 1.00 97.25 340 TRP A N 1
ATOM 2531 C CA . TRP A 1 340 ? -7.561 -8.046 5.265 1.00 97.25 340 TRP A CA 1
ATOM 2532 C C . TRP A 1 340 ? -6.131 -7.740 5.722 1.00 97.25 340 TRP A C 1
ATOM 2534 O O . TRP A 1 340 ? -5.497 -6.818 5.208 1.00 97.25 340 TRP A O 1
ATOM 2544 N N . CYS A 1 341 ? -5.611 -8.515 6.670 1.00 96.88 341 CYS A N 1
ATOM 2545 C CA . CYS A 1 341 ? -4.203 -8.483 7.067 1.00 96.88 341 CYS A CA 1
ATOM 2546 C C . CYS A 1 341 ? -3.776 -9.798 7.741 1.00 96.88 341 CYS A C 1
ATOM 2548 O O . CYS A 1 341 ? -4.608 -10.642 8.074 1.00 96.88 341 CYS A O 1
ATOM 2550 N N . PHE A 1 342 ? -2.468 -9.965 7.937 1.00 96.06 342 PHE A N 1
ATOM 2551 C CA . PHE A 1 342 ? -1.886 -11.084 8.680 1.00 96.06 342 PHE A CA 1
ATOM 2552 C C . PHE A 1 342 ? -1.389 -10.630 10.049 1.00 96.06 342 PHE A C 1
ATOM 2554 O O . PHE A 1 342 ? -0.807 -9.549 10.149 1.00 96.06 342 PHE A O 1
ATOM 2561 N N . ASP A 1 343 ? -1.558 -11.469 11.069 1.00 95.12 343 ASP A N 1
ATOM 2562 C CA . ASP A 1 343 ? -0.888 -11.287 12.361 1.00 95.12 343 ASP A CA 1
ATOM 2563 C C . ASP A 1 343 ? 0.569 -11.801 12.343 1.00 95.12 343 ASP A C 1
ATOM 2565 O O . ASP A 1 343 ? 1.097 -12.240 11.316 1.00 95.12 343 ASP A O 1
ATOM 2569 N N . GLY A 1 344 ? 1.237 -11.737 13.498 1.00 91.75 344 GLY A N 1
ATOM 2570 C CA . GLY A 1 344 ? 2.605 -12.235 13.672 1.00 91.75 344 GLY A CA 1
ATOM 2571 C C . GLY A 1 344 ? 2.749 -13.761 13.584 1.00 91.75 344 GLY A C 1
ATOM 2572 O O . GLY A 1 344 ? 3.846 -14.240 13.298 1.00 91.75 344 GLY A O 1
ATOM 2573 N N . ASP A 1 345 ? 1.662 -14.512 13.772 1.00 92.62 345 ASP A N 1
ATOM 2574 C CA . ASP A 1 345 ? 1.644 -15.981 13.743 1.00 92.62 345 ASP A CA 1
ATOM 2575 C C . ASP A 1 345 ? 1.293 -16.540 12.349 1.00 92.62 345 ASP A C 1
ATOM 2577 O O . ASP A 1 345 ? 1.461 -17.736 12.074 1.00 92.62 345 ASP A O 1
ATOM 2581 N N . GLY A 1 346 ? 0.855 -15.670 11.436 1.00 92.75 346 GLY A N 1
ATOM 2582 C CA . GLY A 1 346 ? 0.470 -16.001 10.069 1.00 92.75 346 GLY A CA 1
ATOM 2583 C C . GLY A 1 346 ? -1.002 -16.381 9.908 1.00 92.75 346 GLY A C 1
ATOM 2584 O O . GLY A 1 346 ? -1.342 -17.014 8.905 1.00 92.75 346 GLY A O 1
ATOM 2585 N N . ASN A 1 347 ? -1.859 -16.019 10.867 1.00 95.62 347 ASN A N 1
ATOM 2586 C CA . ASN A 1 347 ? -3.310 -16.106 10.730 1.00 95.62 347 ASN A CA 1
ATOM 2587 C C . ASN A 1 347 ? -3.820 -14.937 9.884 1.00 95.62 347 ASN A C 1
ATOM 2589 O O . ASN A 1 347 ? -3.329 -13.811 9.997 1.00 95.62 347 ASN A O 1
ATOM 2593 N N . LEU A 1 348 ? -4.823 -15.201 9.051 1.00 96.62 348 LEU A N 1
ATOM 2594 C CA . LEU A 1 348 ? -5.460 -14.191 8.215 1.00 96.62 348 LEU A CA 1
ATOM 2595 C C . LEU A 1 348 ? -6.682 -13.624 8.923 1.00 96.62 348 LEU A C 1
ATOM 2597 O O . LEU A 1 348 ? -7.557 -14.362 9.369 1.00 96.62 348 LEU A O 1
ATOM 2601 N N . TYR A 1 349 ? -6.769 -12.305 8.948 1.00 97.56 349 TYR A N 1
ATOM 2602 C CA . TYR A 1 349 ? -7.935 -11.577 9.407 1.00 97.56 349 TYR A CA 1
ATOM 2603 C C . TYR A 1 349 ? -8.574 -10.881 8.219 1.00 97.56 349 TYR A C 1
ATOM 2605 O O . TYR A 1 349 ? -7.872 -10.284 7.403 1.00 97.56 349 TYR A O 1
ATOM 2613 N N . ILE A 1 350 ? -9.897 -10.958 8.124 1.00 97.38 350 ILE A N 1
ATOM 2614 C CA . ILE A 1 350 ? -10.669 -10.325 7.055 1.00 97.38 350 ILE A CA 1
ATOM 2615 C C . ILE A 1 350 ? -11.850 -9.561 7.638 1.00 97.38 350 ILE A C 1
ATOM 2617 O O . ILE A 1 350 ? -12.479 -10.003 8.601 1.00 97.38 350 ILE A O 1
ATOM 2621 N N . PHE A 1 351 ? -12.192 -8.448 7.002 1.00 97.06 351 PHE A N 1
ATOM 2622 C CA . PHE A 1 351 ? -13.497 -7.828 7.151 1.00 97.06 351 PHE A CA 1
ATOM 2623 C C . PHE A 1 351 ? -14.408 -8.399 6.063 1.00 97.06 351 PHE A C 1
ATOM 2625 O O . PHE A 1 351 ? -14.291 -8.068 4.876 1.00 97.06 351 PHE A O 1
ATOM 2632 N N . GLY A 1 352 ? -15.266 -9.325 6.472 1.00 95.00 352 GLY A N 1
ATOM 2633 C CA . GLY A 1 352 ? -16.218 -10.011 5.614 1.00 95.00 352 GLY A CA 1
ATOM 2634 C C . GLY A 1 352 ? -17.621 -9.419 5.681 1.00 95.00 352 GLY A C 1
ATOM 2635 O O . GLY A 1 352 ? -17.891 -8.447 6.384 1.00 95.00 352 GLY A O 1
ATOM 2636 N N . THR A 1 353 ? -18.551 -10.037 4.958 1.00 90.69 353 THR A N 1
ATOM 2637 C CA . THR A 1 353 ? -19.950 -9.581 4.868 1.00 90.69 353 THR A CA 1
ATOM 2638 C C . THR A 1 353 ? -20.735 -9.748 6.171 1.00 90.69 353 THR A C 1
ATOM 2640 O O . THR A 1 353 ? -21.772 -9.116 6.335 1.00 90.69 353 THR A O 1
ATOM 2643 N N . GLY A 1 354 ? -20.245 -10.572 7.104 1.00 90.00 354 GLY A N 1
ATOM 2644 C CA . GLY A 1 354 ? -20.822 -10.752 8.444 1.00 90.00 354 GLY A CA 1
ATOM 2645 C C . GLY A 1 354 ? -19.976 -10.187 9.591 1.00 90.00 354 GLY A C 1
ATOM 2646 O O . GLY A 1 354 ? -20.186 -10.589 10.733 1.00 90.00 354 GLY A O 1
ATOM 2647 N N . GLY A 1 355 ? -18.993 -9.327 9.300 1.00 94.44 355 GLY A N 1
ATOM 2648 C CA . GLY A 1 355 ? -18.102 -8.723 10.296 1.00 94.44 355 GLY A CA 1
ATOM 2649 C C . GLY A 1 355 ? -16.649 -9.193 10.184 1.00 94.44 355 GLY A C 1
ATOM 2650 O O . GLY A 1 355 ? -16.168 -9.483 9.091 1.00 94.44 355 GLY A O 1
ATOM 2651 N N . VAL A 1 356 ? -15.923 -9.244 11.301 1.00 96.62 356 VAL A N 1
ATOM 2652 C CA . VAL A 1 356 ? -14.481 -9.538 11.329 1.00 96.62 356 VAL A CA 1
ATOM 2653 C C . VAL A 1 356 ? -14.250 -11.020 11.591 1.00 96.62 356 VAL A C 1
ATOM 2655 O O . VAL A 1 356 ? -14.651 -11.542 12.630 1.00 96.62 356 VAL A O 1
ATOM 2658 N N . TYR A 1 357 ? -13.555 -11.690 10.675 1.00 96.44 357 TYR A N 1
ATOM 2659 C CA . TYR A 1 357 ? -13.238 -13.113 10.768 1.00 96.44 357 TYR A CA 1
ATOM 2660 C C . TYR A 1 357 ? -11.741 -13.340 10.941 1.00 96.44 357 TYR A C 1
ATOM 2662 O O . TYR A 1 357 ? -10.922 -12.584 10.415 1.00 96.44 357 TYR A O 1
ATOM 2670 N N . LYS A 1 358 ? -11.402 -14.434 11.624 1.00 96.12 358 LYS A N 1
ATOM 2671 C CA . LYS A 1 358 ? -10.062 -15.017 11.670 1.00 96.12 358 LYS A CA 1
ATOM 2672 C C . LYS A 1 358 ? -10.067 -16.359 10.948 1.00 96.12 358 LYS A C 1
ATOM 2674 O O . LYS A 1 358 ? -10.924 -17.198 11.221 1.00 96.12 358 LYS A O 1
ATOM 2679 N N . ILE A 1 359 ? -9.091 -16.562 10.074 1.00 95.50 359 ILE A N 1
ATOM 2680 C CA . ILE A 1 359 ? -8.765 -17.834 9.434 1.00 95.50 359 ILE A CA 1
ATOM 2681 C C . ILE A 1 359 ? -7.392 -18.256 9.953 1.00 95.50 359 ILE A C 1
ATOM 2683 O O . ILE A 1 359 ? -6.405 -17.534 9.787 1.00 95.50 359 ILE A O 1
ATOM 2687 N N . ASP A 1 360 ? -7.340 -19.412 10.612 1.00 93.94 360 ASP A N 1
ATOM 2688 C CA . ASP A 1 360 ? -6.093 -19.939 11.164 1.00 93.94 360 ASP A CA 1
ATOM 2689 C C . ASP A 1 360 ? -5.115 -20.311 10.030 1.00 93.94 360 ASP A C 1
ATOM 2691 O O . ASP A 1 360 ? -5.520 -20.671 8.920 1.00 93.94 360 ASP A O 1
ATOM 2695 N N . ARG A 1 361 ? -3.808 -20.205 10.302 1.00 90.31 361 ARG A N 1
ATOM 2696 C CA . ARG A 1 361 ? -2.720 -20.390 9.318 1.00 90.31 361 ARG A CA 1
ATOM 2697 C C . ARG A 1 361 ? -2.820 -21.672 8.474 1.00 90.31 361 ARG A C 1
ATOM 2699 O O . ARG A 1 361 ? -2.330 -21.720 7.351 1.00 90.31 361 ARG A O 1
ATOM 2706 N N . ASP A 1 362 ? -3.385 -22.728 9.032 1.00 86.12 362 ASP A N 1
ATOM 2707 C CA . ASP A 1 362 ? -3.503 -24.056 8.430 1.00 86.12 362 ASP A CA 1
ATOM 2708 C C . ASP A 1 362 ? -4.879 -24.319 7.794 1.00 86.12 362 ASP A C 1
ATOM 2710 O O . ASP A 1 362 ? -5.167 -25.450 7.404 1.00 86.12 362 ASP A O 1
ATOM 2714 N N . PHE A 1 363 ? -5.728 -23.290 7.686 1.00 86.50 363 PHE A N 1
ATOM 2715 C CA . PHE 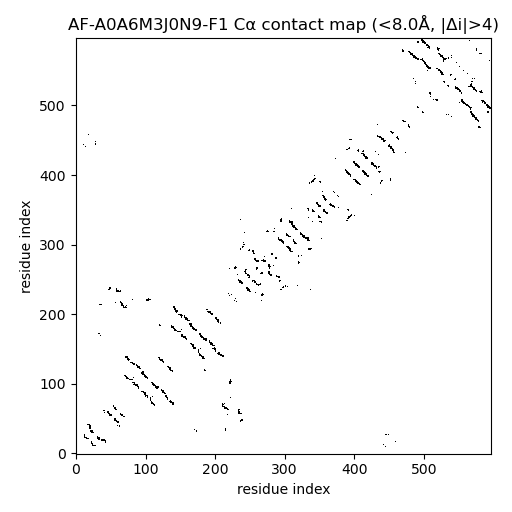A 1 363 ? -7.121 -23.387 7.244 1.00 86.50 363 PHE A CA 1
ATOM 2716 C C . PHE A 1 363 ? -7.979 -24.354 8.077 1.00 86.50 363 PHE A C 1
ATOM 2718 O O . PHE A 1 363 ? -9.042 -24.778 7.622 1.00 86.50 363 PHE A O 1
ATOM 2725 N N . THR A 1 364 ? -7.567 -24.710 9.298 1.00 85.19 364 THR A N 1
ATOM 2726 C CA . THR A 1 364 ? -8.353 -25.635 10.134 1.00 85.19 364 THR A CA 1
ATOM 2727 C C . THR A 1 364 ? -9.644 -25.016 10.640 1.00 85.19 364 THR A C 1
ATOM 2729 O O . THR A 1 364 ? -10.614 -25.734 10.895 1.00 85.19 364 THR A O 1
ATOM 2732 N N . ARG A 1 365 ? -9.672 -23.690 10.795 1.00 91.00 365 ARG A N 1
ATOM 2733 C CA . ARG A 1 365 ? -10.803 -22.988 11.384 1.00 91.00 365 ARG A CA 1
ATOM 2734 C C . ARG A 1 365 ? -10.960 -21.586 10.818 1.00 91.00 365 ARG A C 1
ATOM 2736 O O . ARG A 1 365 ? -9.994 -20.838 10.683 1.00 91.00 365 ARG A O 1
ATOM 2743 N N . MET A 1 366 ? -12.216 -21.239 10.559 1.00 93.00 366 MET A N 1
ATOM 2744 C CA . MET A 1 366 ? -12.674 -19.877 10.322 1.00 93.00 366 MET A CA 1
ATOM 2745 C C . MET A 1 366 ? -13.650 -19.505 11.442 1.00 93.00 366 MET A C 1
ATOM 2747 O O . MET A 1 366 ? -14.636 -20.208 11.660 1.00 93.00 366 MET A O 1
ATOM 2751 N N . GLU A 1 367 ? -13.371 -18.429 12.175 1.00 93.88 367 GLU A N 1
ATOM 2752 C CA . GLU A 1 367 ? -14.196 -17.948 13.290 1.00 93.88 367 GLU A CA 1
ATOM 2753 C C . GLU A 1 367 ? -14.600 -16.490 13.058 1.00 93.88 367 GLU A C 1
ATOM 2755 O O . GLU A 1 367 ? -13.758 -15.654 12.737 1.00 93.88 367 GLU A O 1
ATOM 2760 N N . ASN A 1 368 ? -15.886 -16.179 13.251 1.00 94.75 368 ASN A N 1
ATOM 2761 C CA . ASN A 1 368 ? -16.360 -14.798 13.303 1.00 94.75 368 ASN A CA 1
ATOM 2762 C C . ASN A 1 368 ? -16.060 -14.220 14.695 1.00 94.75 368 ASN A C 1
ATOM 2764 O O . ASN A 1 368 ? -16.678 -14.620 15.685 1.00 94.75 368 ASN A O 1
ATOM 2768 N N . LEU A 1 369 ? -15.100 -13.299 14.764 1.00 95.44 369 LEU A N 1
ATOM 2769 C CA . LEU A 1 369 ? -14.666 -12.658 16.002 1.00 95.44 369 LEU A CA 1
ATOM 2770 C C . LEU A 1 369 ? -15.653 -11.584 16.454 1.00 95.44 369 LEU A C 1
ATOM 2772 O O . LEU A 1 369 ? -15.967 -11.500 17.641 1.00 95.44 369 LEU A O 1
ATOM 2776 N N . SER A 1 370 ? -16.160 -10.777 15.519 1.00 95.44 370 SER A N 1
ATOM 2777 C CA . SER A 1 370 ? -17.091 -9.701 15.859 1.00 95.44 370 SER A CA 1
ATOM 2778 C C . SER A 1 370 ? -18.472 -10.239 16.217 1.00 95.44 370 SER A C 1
ATOM 2780 O O . SER A 1 370 ? -19.128 -9.663 17.068 1.00 95.44 370 SER A O 1
ATOM 2782 N N . GLY A 1 371 ? -18.905 -11.378 15.672 1.00 91.94 371 GLY A N 1
ATOM 2783 C CA . GLY A 1 371 ? -20.263 -11.904 15.858 1.00 91.94 371 GLY A CA 1
ATOM 2784 C C . GLY A 1 371 ? -20.706 -12.115 17.315 1.00 91.94 371 GLY A C 1
ATOM 2785 O O . GLY A 1 371 ? -21.901 -12.161 17.581 1.00 91.94 371 GLY A O 1
ATOM 2786 N N . LYS A 1 372 ? -19.768 -12.229 18.267 1.00 84.44 372 LYS A N 1
ATOM 2787 C CA . LYS A 1 372 ? -20.069 -12.351 19.706 1.00 84.44 372 LYS A CA 1
ATOM 2788 C C . LYS A 1 372 ? -20.196 -11.007 20.430 1.00 84.44 372 LYS A C 1
ATOM 2790 O O . LYS A 1 372 ? -20.891 -10.940 21.436 1.00 84.44 372 LYS A O 1
ATOM 2795 N N . VAL A 1 373 ? -19.480 -9.984 19.970 1.00 89.75 373 VAL A N 1
ATOM 2796 C CA . VAL A 1 373 ? -19.271 -8.711 20.692 1.00 89.75 373 VAL A CA 1
ATOM 2797 C C . VAL A 1 373 ? -19.865 -7.512 19.954 1.00 89.75 373 VAL A C 1
ATOM 2799 O O . VAL A 1 373 ? -20.342 -6.584 20.587 1.00 89.75 373 VAL A O 1
ATOM 2802 N N . LEU A 1 374 ? -19.856 -7.559 18.625 1.00 93.06 374 LEU A N 1
ATOM 2803 C CA . LEU A 1 374 ? -20.378 -6.571 17.681 1.00 93.06 374 LEU A CA 1
ATOM 2804 C C . LEU A 1 374 ? -21.190 -7.315 16.592 1.00 93.06 374 LEU A C 1
ATOM 2806 O O . LEU A 1 374 ? -20.747 -7.413 15.442 1.00 93.06 374 LEU A O 1
ATOM 2810 N N . PRO A 1 375 ? -22.335 -7.936 16.947 1.00 91.00 375 PRO A N 1
ATOM 2811 C CA . PRO A 1 375 ? -23.084 -8.817 16.045 1.00 91.00 375 PRO A CA 1
ATOM 2812 C C . PRO A 1 375 ? -23.661 -8.095 14.821 1.00 91.00 375 PRO A C 1
ATOM 2814 O O . PRO A 1 375 ? -23.761 -8.701 13.756 1.00 91.00 375 PRO A O 1
ATOM 2817 N N . GLU A 1 376 ? -24.004 -6.811 14.950 1.00 93.00 376 GLU A N 1
ATOM 2818 C CA . GLU A 1 376 ? -24.563 -5.995 13.866 1.00 93.00 376 GLU A CA 1
ATOM 2819 C C . GLU A 1 376 ? -23.531 -5.041 13.234 1.00 93.00 376 GLU A C 1
ATOM 2821 O O . GLU A 1 376 ? -23.917 -4.166 12.470 1.00 93.00 376 GLU A O 1
ATOM 2826 N N . LEU A 1 377 ? -22.219 -5.266 13.435 1.00 94.12 377 LEU A N 1
ATOM 2827 C CA . LEU A 1 377 ? -21.132 -4.360 13.010 1.00 94.12 377 LEU A CA 1
ATOM 2828 C C . LEU A 1 377 ? -21.294 -3.786 11.592 1.00 94.12 377 LEU A C 1
ATOM 2830 O O . LEU A 1 377 ? -21.176 -2.587 11.386 1.00 94.12 377 LEU A O 1
ATOM 2834 N N . VAL A 1 378 ? -21.570 -4.634 10.597 1.00 92.50 378 VAL A N 1
ATOM 2835 C CA . VAL A 1 378 ? -21.696 -4.198 9.191 1.00 92.50 378 VAL A CA 1
ATOM 2836 C C . VAL A 1 378 ? -22.891 -3.258 8.991 1.00 92.50 378 VAL A C 1
ATOM 2838 O O . VAL A 1 378 ? -22.824 -2.330 8.186 1.00 92.50 378 VAL A O 1
ATOM 2841 N N . LYS A 1 379 ? -23.986 -3.504 9.715 1.00 94.00 379 LYS A N 1
ATOM 2842 C CA . LYS A 1 379 ? -25.213 -2.708 9.669 1.00 94.00 379 LYS A CA 1
ATOM 2843 C C . LYS A 1 379 ? -25.062 -1.420 10.479 1.00 94.00 379 LYS A C 1
ATOM 2845 O O . LYS A 1 379 ? -25.455 -0.373 9.974 1.00 94.00 379 LYS A O 1
ATOM 2850 N N . ASP A 1 380 ? -24.481 -1.500 11.674 1.00 92.94 380 ASP A N 1
ATOM 2851 C CA . ASP A 1 380 ? -24.267 -0.362 12.576 1.00 92.94 380 ASP A CA 1
ATOM 2852 C C . ASP A 1 380 ? -23.334 0.678 11.949 1.00 92.94 380 ASP A C 1
ATOM 2854 O O . ASP A 1 380 ? -23.607 1.874 11.997 1.00 92.94 380 ASP A O 1
ATOM 2858 N N . GLU A 1 381 ? -22.293 0.214 11.256 1.00 94.19 381 GLU A N 1
ATOM 2859 C CA . GLU A 1 381 ? -21.357 1.067 10.516 1.00 94.19 381 GLU A CA 1
ATOM 2860 C C . GLU A 1 381 ? -21.884 1.510 9.146 1.00 94.19 381 GLU A C 1
ATOM 2862 O O . GLU A 1 381 ? -21.201 2.236 8.425 1.00 94.19 381 GLU A O 1
ATOM 2867 N N . ALA A 1 382 ? -23.073 1.041 8.744 1.00 94.31 382 ALA A N 1
ATOM 2868 C CA . ALA A 1 382 ? -23.636 1.243 7.409 1.00 94.31 382 ALA A CA 1
ATOM 2869 C C . ALA A 1 382 ? -22.607 0.981 6.288 1.00 94.31 382 ALA A C 1
ATOM 2871 O O . ALA A 1 382 ? -22.540 1.708 5.291 1.00 94.31 382 ALA A O 1
ATOM 2872 N N . ALA A 1 383 ? -21.783 -0.055 6.469 1.00 92.50 383 ALA A N 1
ATOM 2873 C CA . ALA A 1 383 ? -20.623 -0.295 5.630 1.00 92.50 383 ALA A CA 1
ATOM 2874 C C . ALA A 1 383 ? -21.057 -0.612 4.191 1.00 92.50 383 ALA A C 1
ATOM 2876 O O . ALA A 1 383 ? -21.650 -1.656 3.912 1.00 92.50 383 ALA A O 1
ATOM 2877 N N . ASP A 1 384 ? -20.690 0.266 3.254 1.00 91.31 384 ASP A N 1
ATOM 2878 C CA . ASP A 1 384 ? -20.985 0.120 1.822 1.00 91.31 384 ASP A CA 1
ATOM 2879 C C . ASP A 1 384 ? -19.701 0.182 0.963 1.00 91.31 384 ASP A C 1
ATOM 2881 O O . ASP A 1 384 ? -18.972 1.172 1.032 1.00 91.31 384 ASP A O 1
ATOM 2885 N N . PRO A 1 385 ? -19.409 -0.837 0.126 1.00 86.81 385 PRO A N 1
ATOM 2886 C CA . PRO A 1 385 ? -18.185 -0.905 -0.682 1.00 86.81 385 PRO A CA 1
ATOM 2887 C C . PRO A 1 385 ? -18.071 0.179 -1.764 1.00 86.81 385 PRO A C 1
ATOM 2889 O O . PRO A 1 385 ? -17.006 0.325 -2.362 1.00 86.81 385 PRO A O 1
ATOM 2892 N N . THR A 1 386 ? -19.144 0.916 -2.057 1.00 87.94 386 THR A N 1
ATOM 2893 C CA . THR A 1 386 ? -19.144 2.018 -3.031 1.00 87.94 386 THR A CA 1
ATOM 2894 C C . THR A 1 386 ? -18.773 3.365 -2.414 1.00 87.94 386 THR A C 1
ATOM 2896 O O . THR A 1 386 ? -18.298 4.255 -3.117 1.00 87.94 386 THR A O 1
ATOM 2899 N N . THR A 1 387 ? -18.966 3.518 -1.103 1.00 92.44 387 THR A N 1
ATOM 2900 C CA . THR A 1 387 ? -18.770 4.784 -0.377 1.00 92.44 387 THR A CA 1
ATOM 2901 C C . THR A 1 387 ? -17.694 4.689 0.700 1.00 92.44 387 THR A C 1
ATOM 2903 O O . THR A 1 387 ? -17.085 5.706 1.047 1.00 92.44 387 THR A O 1
ATOM 2906 N N . HIS A 1 388 ? -17.411 3.480 1.182 1.00 94.19 388 HIS A N 1
ATOM 2907 C CA . HIS A 1 388 ? -16.452 3.202 2.238 1.00 94.19 388 HIS A CA 1
ATOM 2908 C C . HIS A 1 388 ? -15.251 2.425 1.718 1.00 94.19 388 HIS A C 1
ATOM 2910 O O . HIS A 1 388 ? -15.351 1.488 0.923 1.00 94.19 388 HIS A O 1
ATOM 2916 N N . ARG A 1 389 ? -14.091 2.780 2.256 1.00 93.31 389 ARG A N 1
ATOM 2917 C CA . ARG A 1 389 ? -12.859 2.020 2.151 1.00 93.31 389 ARG A CA 1
ATOM 2918 C C . ARG A 1 389 ? -12.574 1.395 3.509 1.00 93.31 389 ARG A C 1
ATOM 2920 O O . ARG A 1 389 ? -12.336 2.106 4.480 1.00 93.31 389 ARG A O 1
ATOM 2927 N N . ILE A 1 390 ? -12.582 0.064 3.549 1.00 95.75 390 ILE A N 1
ATOM 2928 C CA . ILE A 1 390 ? -12.196 -0.696 4.738 1.00 95.75 390 ILE A CA 1
ATOM 2929 C C . ILE A 1 390 ? -10.762 -1.176 4.569 1.00 95.75 390 ILE A C 1
ATOM 2931 O O . ILE A 1 390 ? -10.471 -1.958 3.656 1.00 95.75 390 ILE A O 1
ATOM 2935 N N . THR A 1 391 ? -9.873 -0.727 5.449 1.00 96.25 391 THR A N 1
ATOM 2936 C CA . THR A 1 391 ? -8.468 -1.146 5.465 1.00 96.25 391 THR A CA 1
ATOM 2937 C C . THR A 1 391 ? -8.102 -1.786 6.786 1.00 96.25 391 THR A C 1
ATOM 2939 O O . THR A 1 391 ? -8.449 -1.262 7.840 1.00 96.25 391 THR A O 1
ATOM 2942 N N . MET A 1 392 ? -7.360 -2.888 6.726 1.00 97.69 392 MET A N 1
ATOM 2943 C CA . MET A 1 392 ? -6.848 -3.570 7.909 1.00 97.69 392 MET A CA 1
ATOM 2944 C C . MET A 1 392 ? -5.321 -3.581 7.902 1.00 97.69 392 MET A C 1
ATOM 2946 O O . MET A 1 392 ? -4.695 -3.741 6.855 1.00 97.69 392 MET A O 1
ATOM 2950 N N . GLY A 1 393 ? -4.712 -3.422 9.073 1.00 97.38 393 GLY A N 1
ATOM 2951 C CA . GLY A 1 393 ? -3.263 -3.454 9.245 1.00 97.38 393 GLY A CA 1
ATOM 2952 C C . GLY A 1 393 ? -2.884 -4.050 10.590 1.00 97.38 393 GLY A C 1
ATOM 2953 O O . GLY A 1 393 ? -3.496 -3.730 11.604 1.00 97.38 393 GLY A O 1
ATOM 2954 N N . PHE A 1 394 ? -1.885 -4.930 10.600 1.00 97.44 394 PHE A N 1
ATOM 2955 C CA . PHE A 1 394 ? -1.344 -5.473 11.840 1.00 97.44 394 PHE A CA 1
ATOM 2956 C C . PHE A 1 394 ? -0.229 -4.571 12.367 1.00 97.44 394 PHE A C 1
ATOM 2958 O O . PHE A 1 394 ? 0.794 -4.364 11.708 1.00 97.44 394 PHE A O 1
ATOM 2965 N N . ASP A 1 395 ? -0.439 -4.046 13.566 1.00 96.00 395 ASP A N 1
ATOM 2966 C CA . ASP A 1 395 ? 0.547 -3.286 14.309 1.00 96.00 395 ASP A CA 1
ATOM 2967 C C . ASP A 1 395 ? 1.390 -4.244 15.153 1.00 96.00 395 ASP A C 1
ATOM 2969 O O . ASP A 1 395 ? 0.942 -4.767 16.176 1.00 96.00 395 ASP A O 1
ATOM 2973 N N . ARG A 1 396 ? 2.635 -4.478 14.723 1.00 93.12 396 ARG A N 1
ATOM 2974 C CA . ARG A 1 396 ? 3.554 -5.386 15.425 1.00 93.12 396 ARG A CA 1
ATOM 2975 C C . ARG A 1 396 ? 4.002 -4.849 16.783 1.00 93.12 396 ARG A C 1
ATOM 2977 O O . ARG A 1 396 ? 4.364 -5.649 17.640 1.00 93.12 396 ARG A O 1
ATOM 2984 N N . LYS A 1 397 ? 4.016 -3.526 16.978 1.00 91.00 397 LYS A N 1
ATOM 2985 C CA . LYS A 1 397 ? 4.481 -2.900 18.225 1.00 91.00 397 LYS A CA 1
ATOM 2986 C C . LYS A 1 397 ? 3.390 -2.928 19.284 1.00 91.00 397 LYS A C 1
ATOM 2988 O O . LYS A 1 397 ? 3.657 -3.320 20.416 1.00 91.00 397 LYS A O 1
ATOM 2993 N N . ARG A 1 398 ? 2.156 -2.586 18.900 1.00 90.75 398 ARG A N 1
ATOM 2994 C CA . ARG A 1 398 ? 0.981 -2.645 19.787 1.00 90.75 398 ARG A CA 1
ATOM 2995 C C . ARG A 1 398 ? 0.341 -4.039 19.854 1.00 90.75 398 ARG A C 1
ATOM 2997 O O . ARG A 1 398 ? -0.524 -4.272 20.694 1.00 90.75 398 ARG A O 1
ATOM 3004 N N . ASN A 1 399 ? 0.801 -4.975 19.016 1.00 94.12 399 ASN A N 1
ATOM 3005 C CA . ASN A 1 399 ? 0.340 -6.363 18.919 1.00 94.12 399 ASN A CA 1
ATOM 3006 C C . ASN A 1 399 ? -1.191 -6.455 18.785 1.00 94.12 399 ASN A C 1
ATOM 3008 O O . ASN A 1 399 ? -1.899 -7.059 19.597 1.00 94.12 399 ASN A O 1
ATOM 3012 N N . GLY A 1 400 ? -1.702 -5.794 17.753 1.00 96.56 400 GLY A N 1
ATOM 3013 C CA . GLY A 1 400 ? -3.126 -5.727 17.470 1.00 96.56 400 GLY A CA 1
ATOM 3014 C C . GLY A 1 400 ? -3.403 -5.291 16.044 1.00 96.56 400 GLY A C 1
ATOM 3015 O O . GLY A 1 400 ? -2.494 -4.984 15.272 1.00 96.56 400 GLY A O 1
ATOM 3016 N N . LEU A 1 401 ? -4.676 -5.310 15.680 1.00 97.44 401 LEU A N 1
ATOM 3017 C CA . LEU A 1 401 ? -5.141 -5.006 14.341 1.00 97.44 401 LEU A CA 1
ATOM 3018 C C . LEU A 1 401 ? -5.834 -3.656 14.353 1.00 97.44 401 LEU A C 1
ATOM 3020 O O . LEU A 1 401 ? -6.792 -3.468 15.095 1.00 97.44 401 LEU A O 1
ATOM 3024 N N . VAL A 1 402 ? -5.389 -2.748 13.496 1.00 97.88 402 VAL A N 1
ATOM 3025 C CA . VAL A 1 402 ? -6.139 -1.538 13.172 1.00 97.88 402 VAL A CA 1
ATOM 3026 C C . VAL A 1 402 ? -7.101 -1.886 12.045 1.00 97.88 402 VAL A C 1
ATOM 3028 O O . VAL A 1 402 ? -6.682 -2.365 10.988 1.00 97.88 402 VAL A O 1
ATOM 3031 N N . ILE A 1 403 ? -8.387 -1.662 12.282 1.00 97.75 403 ILE A N 1
ATOM 3032 C CA . ILE A 1 403 ? -9.481 -1.859 11.337 1.00 97.75 403 ILE A CA 1
ATOM 3033 C C . ILE A 1 403 ? -10.087 -0.484 11.108 1.00 97.75 403 ILE A C 1
ATOM 3035 O O . ILE A 1 403 ? -10.756 0.040 11.990 1.00 97.75 403 ILE A O 1
ATOM 3039 N N . ALA A 1 404 ? -9.839 0.110 9.948 1.00 97.56 404 ALA A N 1
ATOM 3040 C CA . ALA A 1 404 ? -10.342 1.439 9.635 1.00 97.56 404 ALA A CA 1
ATOM 3041 C C . ALA A 1 404 ? -11.474 1.368 8.614 1.00 97.56 404 ALA A C 1
ATOM 3043 O O . ALA A 1 404 ? -11.287 0.804 7.532 1.00 97.56 404 ALA A O 1
ATOM 3044 N N . ILE A 1 405 ? -12.624 1.957 8.946 1.00 96.88 405 ILE A N 1
ATOM 3045 C CA . ILE A 1 405 ? -13.789 2.083 8.066 1.00 96.88 405 ILE A CA 1
ATOM 3046 C C . ILE A 1 405 ? -13.912 3.562 7.721 1.00 96.88 405 ILE A C 1
ATOM 3048 O O . ILE A 1 405 ? -14.378 4.362 8.526 1.00 96.88 405 ILE A O 1
ATOM 3052 N N . THR A 1 406 ? -13.444 3.946 6.533 1.00 96.62 406 THR A N 1
ATOM 3053 C CA . THR A 1 406 ? -13.335 5.358 6.141 1.00 96.62 406 THR A CA 1
ATOM 3054 C C . THR A 1 406 ? -14.245 5.677 4.962 1.00 96.62 406 THR A C 1
ATOM 3056 O O . THR A 1 406 ? -14.185 5.025 3.920 1.00 96.62 406 THR A O 1
ATOM 3059 N N . THR A 1 407 ? -15.058 6.722 5.087 1.00 95.50 407 THR A N 1
ATOM 3060 C CA . THR A 1 407 ? -15.850 7.286 3.989 1.00 95.50 407 THR A CA 1
ATOM 3061 C C . THR A 1 407 ? -14.926 7.975 2.986 1.00 95.50 407 THR A C 1
ATOM 3063 O O . THR A 1 407 ? -14.217 8.924 3.327 1.00 95.50 407 THR A O 1
ATOM 3066 N N . ILE A 1 408 ? -14.961 7.555 1.721 1.00 91.12 408 ILE A N 1
ATOM 3067 C CA . ILE A 1 408 ? -14.024 8.019 0.683 1.00 91.12 408 ILE A CA 1
ATOM 3068 C C . ILE A 1 408 ? -14.215 9.513 0.369 1.00 91.12 408 ILE A C 1
ATOM 3070 O O . ILE A 1 408 ? -13.258 10.239 0.149 1.00 91.12 408 ILE A O 1
ATOM 3074 N N . ALA A 1 409 ? -15.442 10.033 0.372 1.00 90.94 409 ALA A N 1
ATOM 3075 C CA . ALA A 1 409 ? -15.653 11.441 0.019 1.00 90.94 409 ALA A CA 1
ATOM 3076 C C . ALA A 1 409 ? -15.143 12.415 1.102 1.00 90.94 409 ALA A C 1
ATOM 3078 O O . ALA A 1 409 ? -14.592 13.475 0.802 1.00 90.94 409 ALA A O 1
ATOM 3079 N N . THR A 1 410 ? -15.339 12.071 2.376 1.00 93.25 410 THR A N 1
ATOM 3080 C CA . THR A 1 410 ? -15.171 13.011 3.495 1.00 93.25 410 THR A CA 1
ATOM 3081 C C . THR A 1 410 ? -13.985 12.684 4.390 1.00 93.25 410 THR A C 1
ATOM 3083 O O . THR A 1 410 ? -13.453 13.603 5.005 1.00 93.25 410 THR A O 1
ATOM 3086 N N . GLY A 1 411 ? -13.524 11.433 4.428 1.00 93.69 411 GLY A N 1
ATOM 3087 C CA . GLY A 1 411 ? -12.544 10.954 5.408 1.00 93.69 411 GLY A CA 1
ATOM 3088 C C . GLY A 1 411 ? -13.133 10.693 6.796 1.00 93.69 411 GLY A C 1
ATOM 3089 O O . GLY A 1 411 ? -12.404 10.277 7.692 1.00 93.69 411 GLY A O 1
ATOM 3090 N N . ALA A 1 412 ? -14.449 10.887 6.964 1.00 95.88 412 ALA A N 1
ATOM 3091 C CA . ALA A 1 412 ? -15.158 10.472 8.168 1.00 95.88 412 ALA A CA 1
ATOM 3092 C C . ALA A 1 412 ? -14.953 8.975 8.393 1.00 95.88 412 ALA A C 1
ATOM 3094 O O . ALA A 1 412 ? -15.021 8.195 7.439 1.00 95.88 412 ALA A O 1
ATOM 3095 N N . ASN A 1 413 ? -14.659 8.589 9.627 1.00 96.06 413 ASN A N 1
ATOM 3096 C CA . ASN A 1 413 ? -14.203 7.245 9.923 1.00 96.06 413 ASN A CA 1
ATOM 3097 C C . ASN A 1 413 ? -14.722 6.741 11.272 1.00 96.06 413 ASN A C 1
ATOM 3099 O O . ASN A 1 413 ? -14.928 7.519 12.201 1.00 96.06 413 ASN A O 1
ATOM 3103 N N . SER A 1 414 ? -14.918 5.427 11.331 1.00 95.25 414 SER A N 1
ATOM 3104 C CA . SER A 1 414 ? -15.167 4.649 12.541 1.00 95.25 414 SER A CA 1
ATOM 3105 C C . SER A 1 414 ? -14.182 3.490 12.519 1.00 95.25 414 SER A C 1
ATOM 3107 O O . SER A 1 414 ? -14.190 2.658 11.607 1.00 95.25 414 SER A O 1
ATOM 3109 N N . ASN A 1 415 ? -13.242 3.487 13.452 1.00 96.81 415 ASN A N 1
ATOM 3110 C CA . ASN A 1 415 ? -12.143 2.537 13.459 1.00 96.81 415 ASN A CA 1
ATOM 3111 C C . ASN A 1 415 ? -12.231 1.652 14.694 1.00 96.81 415 ASN A C 1
ATOM 3113 O O . ASN A 1 415 ? -12.881 1.967 15.687 1.00 96.81 415 ASN A O 1
ATOM 3117 N N . TYR A 1 416 ? -11.542 0.525 14.633 1.00 97.12 416 TYR A N 1
ATOM 3118 C CA . TYR A 1 416 ? -11.439 -0.406 15.737 1.00 97.12 416 TYR A CA 1
ATOM 3119 C C . TYR A 1 416 ? -10.001 -0.883 15.852 1.00 97.12 416 TYR A C 1
ATOM 3121 O O . TYR A 1 416 ? -9.424 -1.382 14.884 1.00 97.12 416 TYR A O 1
ATOM 3129 N N . PHE A 1 417 ? -9.441 -0.801 17.052 1.00 97.19 417 PHE A N 1
ATOM 3130 C CA . PHE A 1 417 ? -8.256 -1.556 17.411 1.00 97.19 417 PHE A CA 1
ATOM 3131 C C . PHE A 1 417 ? -8.692 -2.891 18.015 1.00 97.19 417 PHE A C 1
ATOM 3133 O O . PHE A 1 417 ? -9.333 -2.937 19.063 1.00 97.19 417 PHE A O 1
ATOM 3140 N N . PHE A 1 418 ? -8.371 -4.002 17.359 1.00 97.25 418 PHE A N 1
ATOM 3141 C CA . PHE A 1 418 ? -8.558 -5.334 17.926 1.00 97.25 418 PHE A CA 1
ATOM 3142 C C . PHE A 1 418 ? -7.257 -5.793 18.585 1.00 97.25 418 PHE A C 1
ATOM 3144 O O . PHE A 1 418 ? -6.265 -6.080 17.911 1.00 97.25 418 PHE A O 1
ATOM 3151 N N . SER A 1 419 ? -7.255 -5.859 19.914 1.00 95.94 419 SER A N 1
ATOM 3152 C CA . SER A 1 419 ? -6.074 -6.253 20.683 1.00 95.94 419 SER A CA 1
ATOM 3153 C C . SER A 1 419 ? -5.963 -7.769 20.760 1.00 95.94 419 SER A C 1
ATOM 3155 O O . SER A 1 419 ? -6.854 -8.431 21.298 1.00 95.94 419 SER A O 1
ATOM 3157 N N . LEU A 1 420 ? -4.831 -8.325 20.319 1.00 94.56 420 LEU A N 1
ATOM 3158 C CA . LEU A 1 420 ? -4.555 -9.759 20.467 1.00 94.56 420 LEU A CA 1
ATOM 3159 C C . LEU A 1 420 ? -4.279 -10.156 21.925 1.00 94.56 420 LEU A C 1
ATOM 3161 O O . LEU A 1 420 ? -4.368 -11.331 22.272 1.00 94.56 420 LEU A O 1
ATOM 3165 N N . HIS A 1 421 ? -3.976 -9.191 22.800 1.00 92.69 421 HIS A N 1
ATOM 3166 C CA . HIS A 1 421 ? -3.758 -9.455 24.223 1.00 92.69 421 HIS A CA 1
ATOM 3167 C C . HIS A 1 421 ? -5.061 -9.720 24.975 1.00 92.69 421 HIS A C 1
ATOM 3169 O O . HIS A 1 421 ? -5.122 -10.607 25.824 1.00 92.69 421 HIS A O 1
ATOM 3175 N N . THR A 1 422 ? -6.096 -8.928 24.694 1.00 91.56 422 THR A N 1
ATOM 3176 C CA . THR A 1 422 ? -7.378 -8.999 25.409 1.00 91.56 422 THR A CA 1
ATOM 3177 C C . THR A 1 422 ? -8.463 -9.709 24.609 1.00 91.56 422 THR A C 1
ATOM 3179 O O . THR A 1 422 ? -9.491 -10.060 25.181 1.00 91.56 422 THR A O 1
ATOM 3182 N N . ASN A 1 423 ? -8.240 -9.944 23.310 1.00 92.44 423 ASN A N 1
ATOM 3183 C CA . ASN A 1 423 ? -9.251 -10.393 22.350 1.00 92.44 423 ASN A CA 1
ATOM 3184 C C . ASN A 1 423 ? -10.493 -9.484 22.337 1.00 92.44 423 ASN A C 1
ATOM 3186 O O . ASN A 1 423 ? -11.618 -9.956 22.170 1.00 92.44 423 ASN A O 1
ATOM 3190 N N . GLY A 1 424 ? -10.282 -8.183 22.552 1.00 93.19 424 GLY A N 1
ATOM 3191 C CA . GLY A 1 424 ? -11.325 -7.163 22.593 1.00 93.19 424 GLY A CA 1
ATOM 3192 C C . GLY A 1 424 ? -11.231 -6.190 21.422 1.00 93.19 424 GLY A C 1
ATOM 3193 O O . GLY A 1 424 ? -10.137 -5.906 20.930 1.00 93.19 424 GLY A O 1
ATOM 3194 N N . PHE A 1 425 ? -12.387 -5.671 21.010 1.00 95.69 425 PHE A N 1
ATOM 3195 C CA . PHE A 1 425 ? -12.500 -4.552 20.077 1.00 95.69 425 PHE A CA 1
ATOM 3196 C C . PHE A 1 425 ? -12.557 -3.240 20.859 1.00 95.69 425 PHE A C 1
ATOM 3198 O O . PHE A 1 425 ? -13.373 -3.096 21.769 1.00 95.69 425 PHE A O 1
ATOM 3205 N N . TYR A 1 426 ? -11.705 -2.293 20.485 1.00 94.31 426 TYR A N 1
ATOM 3206 C CA . TYR A 1 426 ? -11.641 -0.955 21.058 1.00 94.31 426 TYR A CA 1
ATOM 3207 C C . TYR A 1 426 ? -11.988 0.050 19.960 1.00 94.31 426 TYR A C 1
ATOM 3209 O O . TYR A 1 426 ? -11.214 0.166 19.010 1.00 94.31 426 TYR A O 1
ATOM 3217 N N . PRO A 1 427 ? -13.146 0.725 20.034 1.00 94.56 427 PRO A N 1
ATOM 3218 C CA . PRO A 1 427 ? -13.507 1.749 19.063 1.00 94.56 427 PRO A CA 1
ATOM 3219 C C . PRO A 1 427 ? -12.526 2.924 19.113 1.00 94.56 427 PRO A C 1
ATOM 3221 O O . PRO A 1 427 ? -12.165 3.397 20.191 1.00 94.56 427 PRO A O 1
ATOM 3224 N N . GLU A 1 428 ? -12.126 3.405 17.945 1.00 94.12 428 GLU A N 1
ATOM 3225 C CA . GLU A 1 428 ? -11.249 4.552 17.740 1.00 94.12 428 GLU A CA 1
ATOM 3226 C C . GLU A 1 428 ? -11.851 5.456 16.657 1.00 94.12 428 GLU A C 1
ATOM 3228 O O . GLU A 1 428 ? -12.457 4.985 15.697 1.00 94.12 428 GLU A O 1
ATOM 3233 N N . ILE A 1 429 ? -11.667 6.767 16.781 1.00 93.56 429 ILE A N 1
ATOM 3234 C CA . ILE A 1 429 ? -12.048 7.740 15.752 1.00 93.56 429 ILE A CA 1
ATOM 3235 C C . ILE A 1 429 ? -10.841 8.633 15.530 1.00 93.56 429 ILE A C 1
ATOM 3237 O O . ILE A 1 429 ? -10.257 9.123 16.492 1.00 93.56 429 I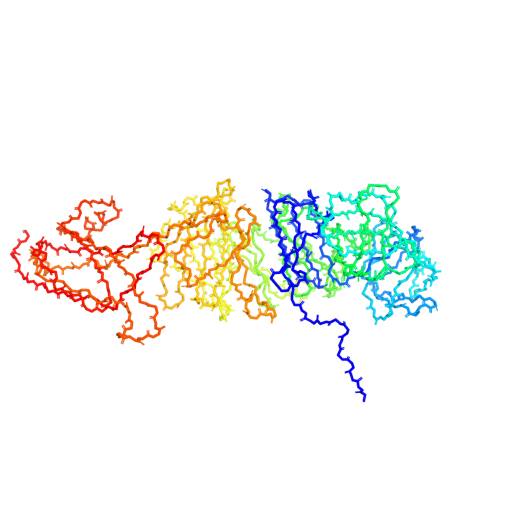LE A O 1
ATOM 3241 N N . TYR A 1 430 ? -10.477 8.839 14.270 1.00 93.75 430 TYR A N 1
ATOM 3242 C CA . TYR A 1 430 ? -9.408 9.753 13.886 1.00 93.75 430 TYR A CA 1
ATOM 3243 C C . TYR A 1 430 ? -10.013 11.024 13.283 1.00 93.75 430 TYR A C 1
ATOM 3245 O O . TYR A 1 430 ? -11.111 10.968 12.715 1.00 93.75 430 TYR A O 1
ATOM 3253 N N . PRO A 1 431 ? -9.305 12.164 13.335 1.00 93.38 431 PRO A N 1
ATOM 3254 C CA . PRO A 1 431 ? -9.701 13.361 12.600 1.00 93.38 431 PRO A CA 1
ATOM 3255 C C . PRO A 1 431 ? -9.997 13.043 11.125 1.00 93.38 431 PRO A C 1
ATOM 3257 O O . PRO A 1 431 ? -9.355 12.181 10.520 1.00 93.38 431 PRO A O 1
ATOM 3260 N N . ASN A 1 432 ? -10.984 13.715 10.529 1.00 94.06 432 ASN A N 1
ATOM 3261 C CA . ASN A 1 432 ? -11.491 13.356 9.197 1.00 94.06 432 ASN A CA 1
ATOM 3262 C C . ASN A 1 432 ? -10.419 13.498 8.102 1.00 94.06 432 ASN A C 1
ATOM 3264 O O . ASN A 1 432 ? -10.374 12.728 7.143 1.00 94.06 432 ASN A O 1
ATOM 3268 N N . GLU A 1 433 ? -9.540 14.482 8.242 1.00 91.62 433 GLU A N 1
ATOM 3269 C CA . GLU A 1 433 ? -8.378 14.726 7.390 1.00 91.62 433 GLU A CA 1
ATOM 3270 C C . GLU A 1 433 ? -7.368 13.569 7.473 1.00 91.62 433 GLU A C 1
ATOM 3272 O O . GLU A 1 433 ? -6.723 13.221 6.481 1.00 91.62 433 GLU A O 1
ATOM 3277 N N . CYS A 1 434 ? -7.302 12.918 8.636 1.00 93.12 434 CYS A N 1
ATOM 3278 C CA . CYS A 1 434 ? -6.422 11.797 8.946 1.00 93.12 434 CYS A CA 1
ATOM 3279 C C . CYS A 1 434 ? -7.047 10.424 8.646 1.00 93.12 434 CYS A C 1
ATOM 3281 O O . CYS A 1 434 ? -6.388 9.408 8.873 1.00 93.12 434 CYS A O 1
ATOM 3283 N N . GLY A 1 435 ? -8.281 10.371 8.125 1.00 94.44 435 GLY A N 1
ATOM 3284 C CA . GLY A 1 435 ? -8.974 9.122 7.798 1.00 94.44 435 GLY A CA 1
ATOM 3285 C C . GLY A 1 435 ? -8.092 8.170 6.981 1.00 94.44 435 GLY A C 1
ATOM 3286 O O . GLY A 1 435 ? -7.469 8.576 5.994 1.00 94.44 435 GLY A O 1
ATOM 3287 N N . ALA A 1 436 ? -8.011 6.908 7.408 1.00 95.31 436 ALA A N 1
ATOM 3288 C CA . ALA A 1 436 ? -7.037 5.951 6.892 1.00 95.31 436 ALA A CA 1
ATOM 3289 C C . ALA A 1 436 ? -7.477 5.344 5.549 1.00 95.31 436 ALA A C 1
ATOM 3291 O O . ALA A 1 436 ? -8.509 4.688 5.430 1.00 95.31 436 ALA A O 1
ATOM 3292 N N . TYR A 1 437 ? -6.659 5.544 4.517 1.00 94.06 437 TYR A N 1
ATOM 3293 C CA . TYR A 1 437 ? -6.887 5.047 3.155 1.00 94.06 437 TYR A CA 1
ATOM 3294 C C . TYR A 1 437 ? -6.016 3.840 2.821 1.00 94.06 437 TYR A C 1
ATOM 3296 O O . TYR A 1 437 ? -6.319 3.090 1.888 1.00 94.06 437 TYR A O 1
ATOM 3304 N N . SER A 1 438 ? -4.926 3.654 3.558 1.00 94.62 438 SER A N 1
ATOM 3305 C CA . SER A 1 438 ? -4.055 2.491 3.456 1.00 94.62 438 SER A CA 1
ATOM 3306 C C . SER A 1 438 ? -3.334 2.257 4.771 1.00 94.62 438 SER A C 1
ATOM 3308 O O . SER A 1 438 ? -2.868 3.209 5.392 1.00 94.62 438 SER A O 1
ATOM 3310 N N . LEU A 1 439 ? -3.175 0.989 5.133 1.00 96.25 439 LEU A N 1
ATOM 3311 C CA . LEU A 1 439 ? -2.357 0.557 6.257 1.00 96.25 439 LEU A CA 1
ATOM 3312 C C . LEU A 1 439 ? -1.275 -0.380 5.725 1.00 96.25 439 LEU A C 1
ATOM 3314 O O . LEU A 1 439 ? -1.567 -1.295 4.952 1.00 96.25 439 LEU A O 1
ATOM 3318 N N . PHE A 1 440 ? -0.023 -0.132 6.095 1.00 94.31 440 PHE A N 1
ATOM 3319 C CA . PHE A 1 440 ? 1.107 -0.941 5.651 1.00 94.31 440 PHE A CA 1
ATOM 3320 C C . PHE A 1 440 ? 2.198 -0.957 6.714 1.00 94.31 440 PHE A C 1
ATOM 3322 O O . PHE A 1 440 ? 2.745 0.085 7.065 1.00 94.31 440 PHE A O 1
ATOM 3329 N N . TYR A 1 441 ? 2.536 -2.144 7.220 1.00 94.56 441 TYR A N 1
ATOM 3330 C CA . TYR A 1 441 ? 3.669 -2.268 8.126 1.00 94.56 441 TYR A CA 1
ATOM 3331 C C . TYR A 1 441 ? 4.969 -2.167 7.331 1.00 94.56 441 TYR A C 1
ATOM 3333 O O . TYR A 1 441 ? 5.331 -3.089 6.591 1.00 94.56 441 TYR A O 1
ATOM 3341 N N . TYR A 1 442 ? 5.683 -1.056 7.494 1.00 93.88 442 TYR A N 1
ATOM 3342 C CA . TYR A 1 442 ? 6.972 -0.864 6.862 1.00 93.88 442 TYR A CA 1
ATOM 3343 C C . TYR A 1 442 ? 8.075 -1.435 7.750 1.00 93.88 442 TYR A C 1
ATOM 3345 O O . TYR A 1 442 ? 8.423 -0.898 8.796 1.00 93.88 442 TYR A O 1
ATOM 3353 N N . ASP A 1 443 ? 8.642 -2.558 7.328 1.00 90.81 443 ASP A N 1
ATOM 3354 C CA . ASP A 1 443 ? 9.807 -3.162 7.975 1.00 90.81 443 ASP A CA 1
ATOM 3355 C C . ASP A 1 443 ? 11.095 -2.540 7.417 1.00 90.81 443 ASP A C 1
ATOM 3357 O O . ASP A 1 443 ? 11.821 -3.181 6.649 1.00 90.81 443 ASP A O 1
ATOM 3361 N N . ALA A 1 444 ? 11.283 -1.249 7.711 1.00 90.75 444 ALA A N 1
ATOM 3362 C CA . ALA A 1 444 ? 12.390 -0.421 7.245 1.00 90.75 444 ALA A CA 1
ATOM 3363 C C . ALA A 1 444 ? 13.755 -0.987 7.667 1.00 90.75 444 ALA A C 1
ATOM 3365 O O . ALA A 1 444 ? 13.883 -1.616 8.715 1.00 90.75 444 ALA A O 1
ATOM 3366 N N . ASN A 1 445 ? 14.805 -0.717 6.881 1.00 88.19 445 ASN A N 1
ATOM 3367 C CA . ASN A 1 445 ? 16.160 -1.155 7.260 1.00 88.19 445 ASN A CA 1
ATOM 3368 C C . ASN A 1 445 ? 16.685 -0.406 8.494 1.00 88.19 445 ASN A C 1
ATOM 3370 O O . ASN A 1 445 ? 17.503 -0.948 9.231 1.00 88.19 445 ASN A O 1
ATOM 3374 N N . ASP A 1 446 ? 16.230 0.833 8.699 1.00 89.25 446 ASP A N 1
ATOM 3375 C CA . ASP A 1 446 ? 16.450 1.579 9.932 1.00 89.25 446 ASP A CA 1
ATOM 3376 C C . ASP A 1 446 ? 15.254 1.344 10.877 1.00 89.25 446 ASP A C 1
ATOM 3378 O O . ASP A 1 446 ? 14.140 1.786 10.569 1.00 89.25 446 ASP A O 1
ATOM 3382 N N . PRO A 1 447 ? 15.456 0.676 12.030 1.00 87.94 447 PRO A N 1
ATOM 3383 C CA . PRO A 1 447 ? 14.387 0.380 12.981 1.00 87.94 447 PRO A CA 1
ATOM 3384 C C . PRO A 1 447 ? 13.630 1.613 13.491 1.00 87.94 447 PRO A C 1
ATOM 3386 O O . PRO A 1 447 ? 12.476 1.481 13.895 1.00 87.94 447 PRO A O 1
ATOM 3389 N N . ALA A 1 448 ? 14.232 2.809 13.457 1.00 88.19 448 ALA A N 1
ATOM 3390 C CA . ALA A 1 448 ? 13.564 4.053 13.852 1.00 88.19 448 ALA A CA 1
ATOM 3391 C C . ALA A 1 448 ? 12.380 4.409 12.931 1.00 88.19 448 ALA A C 1
ATOM 3393 O O . ALA A 1 448 ? 11.429 5.073 13.359 1.00 88.19 448 ALA A O 1
ATOM 3394 N N . TYR A 1 449 ? 12.425 3.932 11.686 1.00 88.88 449 TYR A N 1
ATOM 3395 C CA . TYR A 1 449 ? 11.387 4.121 10.674 1.00 88.88 449 TYR A CA 1
ATOM 3396 C C . TYR A 1 449 ? 10.545 2.863 10.439 1.00 88.88 449 TYR A C 1
ATOM 3398 O O . TYR A 1 449 ? 9.661 2.885 9.584 1.00 88.88 449 TYR A O 1
ATOM 3406 N N . SER A 1 450 ? 10.779 1.776 11.189 1.00 92.06 450 SER A N 1
ATOM 3407 C CA . SER A 1 450 ? 9.911 0.606 11.104 1.00 92.06 450 SER A CA 1
ATOM 3408 C C . SER A 1 450 ? 8.656 0.808 11.942 1.00 92.06 450 SER A C 1
ATOM 3410 O O . SER A 1 450 ? 8.740 0.916 13.168 1.00 92.06 450 SER A O 1
ATOM 3412 N N . ASP A 1 451 ? 7.500 0.870 11.286 1.00 94.56 451 ASP A N 1
ATOM 3413 C CA . ASP A 1 451 ? 6.209 1.049 11.947 1.00 94.56 451 ASP A CA 1
ATOM 3414 C C . ASP A 1 451 ? 5.022 0.658 11.059 1.00 94.56 451 ASP A C 1
ATOM 3416 O O . ASP A 1 451 ? 5.172 0.448 9.850 1.00 94.56 451 ASP A O 1
ATOM 3420 N N . LEU A 1 452 ? 3.828 0.606 11.654 1.00 95.56 452 LEU A N 1
ATOM 3421 C CA . LEU A 1 452 ? 2.586 0.620 10.891 1.00 95.56 452 LEU A CA 1
ATOM 3422 C C . LEU A 1 452 ? 2.365 2.027 10.323 1.00 95.56 452 LEU A C 1
ATOM 3424 O O . LEU A 1 452 ? 2.058 2.967 11.054 1.00 95.56 452 LEU A O 1
ATOM 3428 N N . LEU A 1 453 ? 2.521 2.160 9.008 1.00 95.44 453 LEU A N 1
ATOM 3429 C CA . LEU A 1 453 ? 2.271 3.402 8.292 1.00 95.44 453 LEU A CA 1
ATOM 3430 C C . LEU A 1 453 ? 0.792 3.515 7.921 1.00 95.44 453 LEU A C 1
ATOM 3432 O O . LEU A 1 453 ? 0.185 2.559 7.426 1.00 95.44 453 LEU A O 1
ATOM 3436 N N . ILE A 1 454 ? 0.249 4.711 8.118 1.00 95.69 454 ILE A N 1
ATOM 3437 C CA . ILE A 1 454 ? -1.124 5.101 7.815 1.00 95.69 454 ILE A CA 1
ATOM 3438 C C . ILE A 1 454 ? -1.071 6.121 6.683 1.00 95.69 454 ILE A C 1
ATOM 3440 O O . ILE A 1 454 ? -0.575 7.228 6.866 1.00 95.69 454 ILE A O 1
ATOM 3444 N N . GLY A 1 455 ? -1.563 5.751 5.505 1.00 94.94 455 GLY A N 1
ATOM 3445 C CA . GLY A 1 455 ? -1.786 6.708 4.421 1.00 94.94 455 GLY A CA 1
ATOM 3446 C C . GLY A 1 455 ? -3.115 7.415 4.646 1.00 94.94 455 GLY A C 1
ATOM 3447 O O . GLY A 1 455 ? -4.153 6.750 4.651 1.00 94.94 455 GLY A O 1
ATOM 3448 N N . CYS A 1 456 ? -3.079 8.727 4.850 1.00 94.25 456 CYS A N 1
ATOM 3449 C CA . CYS A 1 456 ? -4.238 9.541 5.209 1.00 94.25 456 CYS A CA 1
ATOM 3450 C C . CYS A 1 456 ? -4.864 10.234 3.990 1.00 94.25 456 CYS A C 1
ATOM 3452 O O . CYS A 1 456 ? -4.224 10.410 2.950 1.00 94.25 456 CYS A O 1
ATOM 3454 N N . LYS A 1 457 ? -6.129 10.652 4.126 1.00 92.00 457 LYS A N 1
ATOM 3455 C CA . LYS A 1 457 ? -6.877 11.381 3.087 1.00 92.00 457 LYS A CA 1
ATOM 3456 C C . LYS A 1 457 ? -6.182 12.669 2.633 1.00 92.00 457 LYS A C 1
ATOM 3458 O O . LYS A 1 457 ? -6.241 13.011 1.457 1.00 92.00 457 LYS A O 1
ATOM 3463 N N . ASP A 1 458 ? -5.562 13.388 3.559 1.00 91.00 458 ASP A N 1
ATOM 3464 C CA . ASP A 1 458 ? -4.847 14.643 3.306 1.00 91.00 458 ASP A CA 1
ATOM 3465 C C . ASP A 1 458 ? -3.514 14.480 2.545 1.00 91.00 458 ASP A C 1
ATOM 3467 O O . ASP A 1 458 ? -2.853 15.472 2.242 1.00 91.00 458 ASP A O 1
ATOM 3471 N N . GLY A 1 459 ? -3.125 13.246 2.208 1.00 89.25 459 GLY A N 1
ATOM 3472 C CA . GLY A 1 459 ? -1.909 12.932 1.460 1.00 89.25 459 GLY A CA 1
ATOM 3473 C C . GLY A 1 459 ? -0.666 12.732 2.329 1.00 89.25 459 GLY A C 1
ATOM 3474 O O . GLY A 1 459 ? 0.394 12.409 1.794 1.00 89.25 459 GLY A O 1
ATOM 3475 N N . TYR A 1 460 ? -0.777 12.869 3.652 1.00 91.06 460 TYR A N 1
ATOM 3476 C CA . TYR A 1 460 ? 0.322 12.578 4.569 1.00 91.06 460 TYR A CA 1
ATOM 3477 C C . TYR A 1 460 ? 0.379 11.091 4.933 1.00 91.06 460 TYR A C 1
ATOM 3479 O O . TYR A 1 460 ? -0.623 10.370 4.930 1.00 91.06 460 TYR A O 1
ATOM 3487 N N . ILE A 1 461 ? 1.582 10.637 5.289 1.00 92.50 461 ILE A N 1
ATOM 3488 C CA . ILE A 1 461 ? 1.809 9.328 5.901 1.00 92.50 461 ILE A CA 1
ATOM 3489 C C . ILE A 1 461 ? 2.065 9.548 7.386 1.00 92.50 461 ILE A C 1
ATOM 3491 O O . ILE A 1 461 ? 2.992 10.269 7.755 1.00 92.50 461 ILE A O 1
ATOM 3495 N N . ARG A 1 462 ? 1.266 8.903 8.231 1.00 92.81 462 ARG A N 1
ATOM 3496 C CA . ARG A 1 462 ? 1.359 8.981 9.692 1.00 92.81 462 ARG A CA 1
ATOM 3497 C C . ARG A 1 462 ? 1.700 7.627 10.301 1.00 92.81 462 ARG A C 1
ATOM 3499 O O . ARG A 1 462 ? 1.649 6.592 9.638 1.00 92.81 462 ARG A O 1
ATOM 3506 N N . LYS A 1 463 ? 2.059 7.645 11.579 1.00 93.12 463 LYS A N 1
ATOM 3507 C CA . LYS A 1 463 ? 2.246 6.464 12.425 1.00 93.12 463 LYS A CA 1
ATOM 3508 C C . LYS A 1 463 ? 1.731 6.773 13.822 1.00 93.12 463 LYS A C 1
ATOM 3510 O O . LYS A 1 463 ? 1.687 7.938 14.212 1.00 93.12 463 LYS A O 1
ATOM 3515 N N . PHE A 1 464 ? 1.405 5.737 14.578 1.00 91.50 464 PHE A N 1
ATOM 3516 C CA . PHE A 1 464 ? 1.069 5.901 15.986 1.00 91.50 464 PHE A CA 1
ATOM 3517 C C . PHE A 1 464 ? 2.336 6.167 16.804 1.00 91.50 464 PHE A C 1
ATOM 3519 O O . PHE A 1 464 ? 3.384 5.562 16.573 1.00 91.50 464 PHE A O 1
ATOM 3526 N N . LEU A 1 465 ? 2.242 7.095 17.751 1.00 89.50 465 LEU A N 1
ATOM 3527 C CA . LEU A 1 465 ? 3.319 7.435 18.673 1.00 89.50 465 LEU A CA 1
ATOM 3528 C C . LEU A 1 465 ? 2.787 7.336 20.100 1.00 89.50 465 LEU A C 1
ATOM 3530 O O . LEU A 1 465 ? 2.084 8.230 20.550 1.00 89.50 465 LEU A O 1
ATOM 3534 N N . ASP A 1 466 ? 3.181 6.296 20.837 1.00 83.94 466 ASP A N 1
ATOM 3535 C CA . ASP A 1 466 ? 2.710 6.057 22.215 1.00 83.94 466 ASP A CA 1
ATOM 3536 C C . ASP A 1 466 ? 3.076 7.184 23.202 1.00 83.94 466 ASP A C 1
ATOM 3538 O O . ASP A 1 466 ? 2.535 7.270 24.302 1.00 83.94 466 ASP A O 1
ATOM 3542 N N . THR A 1 467 ? 4.034 8.039 22.835 1.00 84.12 467 THR A N 1
ATOM 3543 C CA . THR A 1 467 ? 4.444 9.206 23.628 1.00 84.12 467 THR A CA 1
ATOM 3544 C C . THR A 1 467 ? 3.673 10.478 23.284 1.00 84.12 467 THR A C 1
ATOM 3546 O O . THR A 1 467 ? 3.797 11.461 24.014 1.00 84.12 467 THR A O 1
ATOM 3549 N N . ALA A 1 468 ? 2.951 10.500 22.161 1.00 88.06 468 ALA A N 1
ATOM 3550 C CA . ALA A 1 468 ? 2.107 11.625 21.787 1.00 88.06 468 ALA A CA 1
ATOM 3551 C C . ALA A 1 468 ? 0.819 11.595 22.618 1.00 88.06 468 ALA A C 1
ATOM 3553 O O . ALA A 1 468 ? 0.308 10.529 22.957 1.00 88.06 468 ALA A O 1
ATOM 3554 N N . LYS A 1 469 ? 0.327 12.779 22.980 1.00 88.25 469 LYS A N 1
ATOM 3555 C CA . LYS A 1 469 ? -0.894 12.948 23.780 1.00 88.25 469 LYS A CA 1
ATOM 3556 C C . LYS A 1 469 ? -2.009 13.673 23.019 1.00 88.25 469 LYS A C 1
ATOM 3558 O O . LYS A 1 469 ? -3.070 13.893 23.587 1.00 88.25 469 LYS A O 1
ATOM 3563 N N . ASP A 1 470 ? -1.739 14.017 21.764 1.00 89.00 470 ASP A N 1
ATOM 3564 C CA . ASP A 1 470 ? -2.608 14.744 20.846 1.00 89.00 470 ASP A CA 1
ATOM 3565 C C . ASP A 1 470 ? -2.438 14.144 19.439 1.00 89.00 470 ASP A C 1
ATOM 3567 O O . ASP A 1 470 ? -1.382 13.577 19.130 1.00 89.00 470 ASP A O 1
ATOM 3571 N N . ASP A 1 471 ? -3.470 14.264 18.606 1.00 88.75 471 ASP A N 1
ATOM 3572 C CA . ASP A 1 471 ? -3.475 13.794 17.221 1.00 88.75 471 ASP A CA 1
ATOM 3573 C C . ASP A 1 471 ? -2.935 14.870 16.271 1.00 88.75 471 ASP A C 1
ATOM 3575 O O . ASP A 1 471 ? -3.419 16.001 16.243 1.00 88.75 471 ASP A O 1
ATOM 3579 N N . ASP A 1 472 ? -1.967 14.498 15.433 1.00 88.06 472 ASP A N 1
ATOM 3580 C CA . ASP A 1 472 ? -1.405 15.370 14.397 1.00 88.06 472 ASP A CA 1
ATOM 3581 C C . ASP A 1 472 ? -2.361 15.493 13.196 1.00 88.06 472 ASP A C 1
ATOM 3583 O O . ASP A 1 472 ? -2.494 14.557 12.398 1.00 88.06 472 ASP A O 1
ATOM 3587 N N . ILE A 1 473 ? -2.964 16.673 13.009 1.00 89.25 473 ILE A N 1
ATOM 3588 C CA . ILE A 1 473 ? -3.810 17.000 11.845 1.00 89.25 473 ILE A CA 1
ATOM 3589 C C . ILE A 1 473 ? -3.048 17.778 10.757 1.00 89.25 473 ILE A C 1
ATOM 3591 O O . ILE A 1 473 ? -3.631 18.456 9.910 1.00 89.25 473 ILE A O 1
ATOM 3595 N N . GLY A 1 474 ? -1.718 17.672 10.761 1.00 83.88 474 GLY A N 1
ATOM 3596 C CA . GLY A 1 474 ? -0.781 18.243 9.800 1.00 83.88 474 GLY A CA 1
ATOM 3597 C C . GLY A 1 474 ? -0.169 19.555 10.287 1.00 83.88 474 GLY A C 1
ATOM 3598 O O . GLY A 1 474 ? 1.011 19.623 10.618 1.00 83.88 474 GLY A O 1
ATOM 3599 N N . GLY A 1 475 ? -0.948 20.640 10.261 1.00 76.81 475 GLY A N 1
ATOM 3600 C CA . GLY A 1 475 ? -0.461 21.982 10.629 1.00 76.81 475 GLY A CA 1
ATOM 3601 C C . GLY A 1 475 ? -0.643 22.351 12.105 1.00 76.81 475 GLY A C 1
ATOM 3602 O O . GLY A 1 475 ? -0.076 23.344 12.564 1.00 76.81 475 GLY A O 1
ATOM 3603 N N . THR A 1 476 ? -1.465 21.589 12.818 1.00 84.12 476 THR A N 1
ATOM 3604 C CA . THR A 1 476 ? -1.850 21.778 14.220 1.00 84.12 476 THR A CA 1
ATOM 3605 C C . THR A 1 476 ? -2.124 20.417 14.851 1.00 84.12 476 THR A C 1
ATOM 3607 O O . THR A 1 476 ? -2.274 19.432 14.130 1.00 84.12 476 THR A O 1
ATOM 3610 N N . ASP A 1 477 ? -2.274 20.395 16.172 1.00 86.94 477 ASP A N 1
ATOM 3611 C CA . ASP A 1 477 ? -2.658 19.199 16.921 1.00 86.94 477 ASP A CA 1
ATOM 3612 C C . ASP A 1 477 ? -4.134 19.276 17.343 1.00 86.94 477 ASP A C 1
ATOM 3614 O O . ASP A 1 477 ? -4.689 20.369 17.514 1.00 86.94 477 ASP A O 1
ATOM 3618 N N . GLN A 1 478 ? -4.770 18.117 17.497 1.00 89.31 478 GLN A N 1
ATOM 3619 C CA . GLN A 1 478 ? -6.130 17.963 18.003 1.00 89.31 478 GLN A CA 1
ATOM 3620 C C . GLN A 1 478 ? -6.133 17.110 19.277 1.00 89.31 478 GLN A C 1
ATOM 3622 O O . GLN A 1 478 ? -5.563 16.023 19.309 1.00 89.31 478 GLN A O 1
ATOM 3627 N N . ASP A 1 479 ? -6.828 17.584 20.310 1.00 89.81 479 ASP A N 1
ATOM 3628 C CA . ASP A 1 479 ? -6.965 16.877 21.585 1.00 89.81 479 ASP A CA 1
ATOM 3629 C C . ASP A 1 479 ? -7.616 15.494 21.410 1.00 89.81 479 ASP A C 1
ATOM 3631 O O . ASP A 1 479 ? -8.639 15.345 20.729 1.00 89.81 479 ASP A O 1
ATOM 3635 N N . ILE A 1 480 ? -7.086 14.493 22.115 1.00 90.06 480 ILE A N 1
ATOM 3636 C CA . ILE A 1 480 ? -7.660 13.145 22.155 1.00 90.06 480 ILE A CA 1
ATOM 3637 C C . ILE A 1 480 ? -8.732 13.071 23.248 1.00 90.06 480 ILE A C 1
ATOM 3639 O O . ILE A 1 480 ? -8.479 13.333 24.426 1.00 90.06 480 ILE A O 1
ATOM 3643 N N . SER A 1 481 ? -9.942 12.642 22.877 1.00 91.62 481 SER A N 1
ATOM 3644 C CA . SER A 1 481 ? -10.988 12.286 23.839 1.00 91.62 481 SER A CA 1
ATOM 3645 C C . SER A 1 481 ? -11.038 10.776 24.030 1.00 91.62 481 SER A C 1
ATOM 3647 O O . SER A 1 481 ? -11.282 10.024 23.092 1.00 91.62 481 SER A O 1
ATOM 3649 N N . SER A 1 482 ? -10.829 10.327 25.264 1.00 92.25 482 SER A N 1
ATOM 3650 C CA . SER A 1 482 ? -10.840 8.914 25.630 1.00 92.25 482 SER A CA 1
ATOM 3651 C C . SER A 1 482 ? -11.730 8.674 26.841 1.00 92.25 482 SER A C 1
ATOM 3653 O O . SER A 1 482 ? -11.811 9.488 27.766 1.00 92.25 482 SER A O 1
ATOM 3655 N N . TYR A 1 483 ? -12.412 7.534 26.852 1.00 93.06 483 TYR A N 1
ATOM 3656 C CA . TYR A 1 483 ? -13.175 7.094 28.007 1.00 93.06 483 TYR A CA 1
ATOM 3657 C C . TYR A 1 483 ? -13.192 5.574 28.116 1.00 93.06 483 TYR A C 1
ATOM 3659 O O . TYR A 1 483 ? -12.977 4.851 27.148 1.00 93.06 483 TYR A O 1
ATOM 3667 N N . VAL A 1 484 ? -13.473 5.093 29.321 1.00 92.19 484 VAL A N 1
ATOM 3668 C CA . VAL A 1 484 ? -13.761 3.693 29.602 1.00 92.19 484 VAL A CA 1
ATOM 3669 C C . VAL A 1 484 ? -15.017 3.611 30.456 1.00 92.19 484 VAL A C 1
ATOM 3671 O O . VAL A 1 484 ? -15.154 4.310 31.465 1.00 92.19 484 VAL A O 1
ATOM 3674 N N . THR A 1 485 ? -15.935 2.744 30.047 1.00 92.56 485 THR A N 1
ATOM 3675 C CA . THR A 1 485 ? -17.091 2.348 30.850 1.00 92.56 485 THR A CA 1
ATOM 3676 C C . THR A 1 485 ? -16.780 1.001 31.481 1.00 92.56 485 THR A C 1
ATOM 3678 O O . THR A 1 485 ? -16.410 0.053 30.790 1.00 92.56 485 THR A O 1
ATOM 3681 N N . LEU A 1 486 ? -16.879 0.918 32.804 1.00 91.25 486 LEU A N 1
ATOM 3682 C CA . LEU A 1 486 ? -16.671 -0.341 33.514 1.00 91.25 486 LEU A CA 1
ATOM 3683 C C . LEU A 1 486 ? -17.929 -1.210 33.475 1.00 91.25 486 LEU A C 1
ATOM 3685 O O . LEU A 1 486 ? -19.024 -0.671 33.307 1.00 91.25 486 LEU A O 1
ATOM 3689 N N . PRO A 1 487 ? -17.797 -2.537 33.673 1.00 90.19 487 PRO A N 1
ATOM 3690 C CA . PRO A 1 487 ? -18.949 -3.426 33.746 1.00 90.19 487 PRO A CA 1
ATOM 3691 C C . PRO A 1 487 ? -19.995 -2.917 34.739 1.00 90.19 487 PRO A C 1
ATOM 3693 O O . PRO A 1 487 ? -19.639 -2.477 35.835 1.00 90.19 487 PRO A O 1
ATOM 3696 N N . ILE A 1 488 ? -21.273 -3.009 34.365 1.00 92.94 488 ILE A N 1
ATOM 3697 C CA . ILE A 1 488 ? -22.383 -2.626 35.239 1.00 92.94 488 ILE A CA 1
ATOM 3698 C C . ILE A 1 488 ? -22.363 -3.514 36.487 1.00 92.94 488 ILE A C 1
ATOM 3700 O O . ILE A 1 488 ? -22.345 -4.744 36.405 1.00 92.94 488 ILE A O 1
ATOM 3704 N N . LEU A 1 489 ? -22.328 -2.876 37.654 1.00 91.38 489 LEU A N 1
ATOM 3705 C CA . LEU A 1 489 ? -22.181 -3.534 38.944 1.00 91.38 489 LEU A CA 1
ATOM 3706 C C . LEU A 1 489 ? -23.557 -3.702 39.602 1.00 91.38 489 LEU A C 1
ATOM 3708 O O . LEU A 1 489 ? -24.205 -2.693 39.889 1.00 91.38 489 LEU A O 1
ATOM 3712 N N . PRO A 1 490 ? -24.005 -4.932 39.910 1.00 91.62 490 PRO A N 1
ATOM 3713 C CA . PRO A 1 490 ? -25.157 -5.120 40.783 1.00 91.62 490 PRO A CA 1
ATOM 3714 C C . PRO A 1 490 ? -24.796 -4.666 42.202 1.00 91.62 490 PRO A C 1
ATOM 3716 O O . PRO A 1 490 ? -23.772 -5.069 42.762 1.00 91.62 490 PRO A O 1
ATOM 3719 N N . LEU A 1 491 ? -25.627 -3.812 42.794 1.00 90.94 491 LEU A N 1
ATOM 3720 C CA . LEU A 1 491 ? -25.379 -3.245 44.120 1.00 90.94 491 LEU A CA 1
ATOM 3721 C C . LEU A 1 491 ? -25.891 -4.136 45.261 1.00 90.94 491 LEU A C 1
ATOM 3723 O O . LEU A 1 491 ? -25.405 -4.012 46.389 1.00 90.94 491 LEU A O 1
ATOM 3727 N N . ALA A 1 492 ? -26.842 -5.028 44.983 1.00 86.38 492 ALA A N 1
ATOM 3728 C CA . ALA A 1 492 ? -27.370 -6.019 45.917 1.00 86.38 492 ALA A CA 1
ATOM 3729 C C . ALA A 1 492 ? -27.840 -7.289 45.181 1.00 86.38 492 ALA A C 1
ATOM 3731 O O . ALA A 1 492 ? -27.729 -7.404 43.961 1.00 86.38 492 ALA A O 1
ATOM 3732 N N . GLU A 1 493 ? -28.332 -8.268 45.945 1.00 82.94 493 GLU A N 1
ATOM 3733 C CA . GLU A 1 493 ? -28.975 -9.464 45.396 1.00 82.94 493 GLU A CA 1
ATOM 3734 C C . GLU A 1 493 ? -30.280 -9.121 44.662 1.00 82.94 493 GLU A C 1
ATOM 3736 O O . GLU A 1 493 ? -30.911 -8.097 44.924 1.00 82.94 493 GLU A O 1
ATOM 3741 N N . PHE A 1 494 ? -30.705 -10.018 43.770 1.00 78.00 494 PHE A N 1
ATOM 3742 C CA . PHE A 1 494 ? -31.905 -9.848 42.953 1.00 78.00 494 PHE A CA 1
ATOM 3743 C C . PHE A 1 494 ? -33.140 -9.459 43.790 1.00 78.00 494 PHE A C 1
ATOM 3745 O O . PHE A 1 494 ? -33.473 -10.130 44.768 1.00 78.00 494 PHE A O 1
ATOM 3752 N N . GLY A 1 495 ? -33.826 -8.387 43.382 1.00 77.88 495 GLY A N 1
ATOM 3753 C CA . GLY A 1 495 ? -35.016 -7.855 44.060 1.00 77.88 495 GLY A CA 1
ATOM 3754 C C . GLY A 1 495 ? -34.733 -6.885 45.213 1.00 77.88 495 GLY A C 1
ATOM 3755 O O . GLY A 1 495 ? -35.680 -6.390 45.826 1.00 77.88 495 GLY A O 1
ATOM 3756 N N . ASN A 1 496 ? -33.463 -6.594 45.510 1.00 85.50 496 ASN A N 1
ATOM 3757 C CA . ASN A 1 496 ? -33.067 -5.637 46.539 1.00 85.50 496 ASN A CA 1
ATOM 3758 C C . ASN A 1 496 ? -32.255 -4.477 45.959 1.00 85.50 496 ASN A C 1
ATOM 3760 O O . ASN A 1 496 ? -31.510 -4.631 44.995 1.00 85.50 496 ASN A O 1
ATOM 3764 N N . GLU A 1 497 ? -32.359 -3.320 46.601 1.00 88.50 497 GLU A N 1
ATOM 3765 C CA . GLU A 1 497 ? -31.459 -2.201 46.363 1.00 88.50 497 GLU A CA 1
ATOM 3766 C C . GLU A 1 497 ? -30.189 -2.361 47.197 1.00 88.50 497 GLU A C 1
ATOM 3768 O O . GLU A 1 497 ? -30.216 -2.768 48.367 1.00 88.50 497 GLU A O 1
ATOM 3773 N N . GLY A 1 498 ? -29.067 -1.944 46.625 1.00 90.12 498 GLY A N 1
ATOM 3774 C CA . GLY A 1 498 ? -27.840 -1.707 47.363 1.00 90.12 498 GLY A CA 1
ATOM 3775 C C . GLY A 1 498 ? -27.533 -0.222 47.480 1.00 90.12 498 GLY A C 1
ATOM 3776 O O . GLY A 1 498 ? -28.121 0.640 46.827 1.00 90.12 498 GLY A O 1
ATOM 3777 N N . LYS A 1 499 ? -26.581 0.089 48.351 1.00 91.56 499 LYS A N 1
ATOM 3778 C CA . LYS A 1 499 ? -26.036 1.422 48.551 1.00 91.56 499 LYS A CA 1
ATOM 3779 C C . LYS A 1 499 ? -24.534 1.396 48.339 1.00 91.56 499 LYS A C 1
ATOM 3781 O O . LYS A 1 499 ? -23.820 0.768 49.119 1.00 91.56 499 LYS A O 1
ATOM 3786 N N . LEU A 1 500 ? -24.054 2.146 47.353 1.00 92.56 500 LEU A N 1
ATOM 3787 C CA . LEU A 1 500 ? -22.635 2.421 47.162 1.00 92.56 500 LEU A CA 1
ATOM 3788 C C . LEU A 1 500 ? -22.197 3.505 48.157 1.00 92.56 500 LEU A C 1
ATOM 3790 O O . LEU A 1 500 ? -22.529 4.689 48.016 1.00 92.56 500 LEU A O 1
ATOM 3794 N N . SER A 1 501 ? -21.490 3.102 49.211 1.00 91.12 501 SER A N 1
ATOM 3795 C CA . SER A 1 501 ? -21.108 3.990 50.313 1.00 91.12 501 SER A CA 1
ATOM 3796 C C . SER A 1 501 ? -19.781 4.698 50.052 1.00 91.12 501 SER A C 1
ATOM 3798 O O . SER A 1 501 ? -19.634 5.871 50.418 1.00 91.12 501 SER A O 1
ATOM 3800 N N . GLU A 1 502 ? -18.846 4.012 49.396 1.00 91.69 502 GLU A N 1
ATOM 3801 C CA . GLU A 1 502 ? -17.485 4.482 49.184 1.00 91.69 502 GLU A CA 1
ATOM 3802 C C . GLU A 1 502 ? -16.890 3.976 47.865 1.00 91.69 502 GLU A C 1
ATOM 3804 O O . GLU A 1 502 ? -17.153 2.853 47.441 1.00 91.69 502 GLU A O 1
ATOM 3809 N N . MET A 1 503 ? -16.052 4.809 47.250 1.00 92.12 503 MET A N 1
ATOM 3810 C CA . MET A 1 503 ? -15.227 4.494 46.090 1.00 92.12 503 MET A CA 1
ATOM 3811 C C . MET A 1 503 ? -13.841 5.134 46.245 1.00 92.12 503 MET A C 1
ATOM 3813 O O . MET A 1 503 ? -13.706 6.238 46.776 1.00 92.12 503 MET A O 1
ATOM 3817 N N . ALA A 1 504 ? -12.797 4.459 45.780 1.00 91.44 504 ALA A N 1
ATOM 3818 C CA . ALA A 1 504 ? -11.441 4.987 45.713 1.00 91.44 504 ALA A CA 1
ATOM 3819 C C . ALA A 1 504 ? -10.774 4.549 44.410 1.00 91.44 504 ALA A C 1
ATOM 3821 O O . ALA A 1 504 ? -10.814 3.372 44.051 1.00 91.44 504 ALA A O 1
ATOM 3822 N N . PHE A 1 505 ? -10.112 5.490 43.748 1.00 90.56 505 PHE A N 1
ATOM 3823 C CA . PHE A 1 505 ? -9.401 5.253 42.501 1.00 90.56 505 PHE A CA 1
ATOM 3824 C C . PHE A 1 505 ? -7.916 5.075 42.775 1.00 90.56 505 PHE A C 1
ATOM 3826 O O . PHE A 1 505 ? -7.358 5.710 43.672 1.00 90.56 505 PHE A O 1
ATOM 3833 N N . HIS A 1 506 ? -7.275 4.181 42.036 1.00 89.19 506 HIS A N 1
ATOM 3834 C CA . HIS A 1 506 ? -5.825 4.034 42.030 1.00 89.19 506 HIS A CA 1
ATOM 3835 C C . HIS A 1 506 ? -5.366 4.295 40.600 1.00 89.19 506 HIS A C 1
ATOM 3837 O O . HIS A 1 506 ? -5.442 3.398 39.758 1.00 89.19 506 HIS A O 1
ATOM 3843 N N . SER A 1 507 ? -4.944 5.528 40.319 1.00 86.38 507 SER A N 1
ATOM 3844 C CA . SER A 1 507 ? -4.374 5.887 39.019 1.00 86.38 507 SER A CA 1
ATOM 3845 C C . SER A 1 507 ? -3.003 5.234 38.843 1.00 86.38 507 SER A C 1
ATOM 3847 O O . SER A 1 507 ? -2.285 4.977 39.818 1.00 86.38 507 SER A O 1
ATOM 3849 N N . ALA A 1 508 ? -2.659 4.922 37.598 1.00 79.94 508 ALA A N 1
ATOM 3850 C CA . ALA A 1 508 ? -1.334 4.439 37.246 1.00 79.94 508 ALA A CA 1
ATOM 3851 C C . ALA A 1 508 ? -0.307 5.583 37.315 1.00 79.94 508 ALA A C 1
ATOM 3853 O O . ALA A 1 508 ? -0.641 6.756 37.154 1.00 79.94 508 ALA A O 1
ATOM 3854 N N . GLY A 1 509 ? 0.948 5.245 37.597 1.00 71.62 509 GLY A N 1
ATOM 3855 C CA . GLY A 1 509 ? 2.030 6.214 37.774 1.00 71.62 509 GLY A CA 1
ATOM 3856 C C . GLY A 1 509 ? 3.081 5.708 38.756 1.00 71.62 509 GLY A C 1
ATOM 3857 O O . GLY A 1 509 ? 2.803 4.838 39.589 1.00 71.62 509 GLY A O 1
ATOM 3858 N N . GLY A 1 510 ? 4.309 6.203 38.620 1.00 59.09 510 GLY A N 1
ATOM 3859 C CA . GLY A 1 510 ? 5.433 5.775 39.448 1.00 59.09 510 GLY A CA 1
ATOM 3860 C C . GLY A 1 510 ? 5.319 6.276 40.891 1.00 59.09 510 GLY A C 1
ATOM 3861 O O . GLY A 1 510 ? 4.652 7.265 41.182 1.00 59.09 510 GLY A O 1
ATOM 3862 N N . ALA A 1 511 ? 6.024 5.625 41.825 1.00 55.47 511 ALA A N 1
ATOM 3863 C CA . ALA A 1 511 ? 6.338 6.269 43.104 1.00 55.47 511 ALA A CA 1
ATOM 3864 C C . ALA A 1 511 ? 7.075 7.594 42.831 1.00 55.47 511 ALA A C 1
ATOM 3866 O O . ALA A 1 511 ? 7.768 7.693 41.821 1.00 55.47 511 ALA A O 1
ATOM 3867 N N . SER A 1 512 ? 6.983 8.596 43.715 1.00 47.53 512 SER A N 1
ATOM 3868 C CA . SER A 1 512 ? 7.726 9.858 43.551 1.00 47.53 512 SER A CA 1
ATOM 3869 C C . SER A 1 512 ? 9.202 9.560 43.232 1.00 47.53 512 SER A C 1
ATOM 3871 O O . SER A 1 512 ? 9.870 8.997 44.101 1.00 47.53 512 SER A O 1
ATOM 3873 N N . SER A 1 513 ? 9.684 9.912 42.025 1.00 53.62 513 SER A N 1
ATOM 3874 C CA . SER A 1 513 ? 10.988 9.567 41.389 1.00 53.62 513 SER A CA 1
ATOM 3875 C C . SER A 1 513 ? 11.047 8.379 40.402 1.00 53.62 513 SER A C 1
ATOM 3877 O O . SER A 1 513 ? 12.129 8.059 39.910 1.00 53.62 513 SER A O 1
ATOM 3879 N N . GLY A 1 514 ? 9.925 7.741 40.060 1.00 54.03 514 GLY A N 1
ATOM 3880 C CA . GLY A 1 514 ? 9.862 6.720 39.009 1.00 54.03 514 GLY A CA 1
ATOM 3881 C C . GLY A 1 514 ? 10.024 7.300 37.597 1.00 54.03 514 GLY A C 1
ATOM 3882 O O . GLY A 1 514 ? 9.622 8.425 37.335 1.00 54.03 514 GLY A O 1
ATOM 3883 N N . ALA A 1 515 ? 10.609 6.520 36.684 1.00 51.84 515 ALA A N 1
ATOM 3884 C CA . ALA A 1 515 ? 10.823 6.908 35.283 1.00 51.84 515 ALA A CA 1
ATOM 3885 C C . ALA A 1 515 ? 9.624 6.615 34.354 1.00 51.84 515 ALA A C 1
ATOM 3887 O O . ALA A 1 515 ? 9.717 6.841 33.151 1.00 51.84 515 ALA A O 1
ATOM 3888 N N . PHE A 1 516 ? 8.526 6.071 34.889 1.00 56.81 516 PHE A N 1
ATOM 3889 C CA . PHE A 1 516 ? 7.311 5.806 34.118 1.00 56.81 516 PHE A CA 1
ATOM 3890 C C . PHE A 1 516 ? 6.473 7.078 34.005 1.00 56.81 516 PHE A C 1
ATOM 3892 O O . PHE A 1 516 ? 6.372 7.830 34.971 1.00 56.81 516 PHE A O 1
ATOM 3899 N N . SER A 1 517 ? 5.879 7.304 32.834 1.00 61.75 517 SER A N 1
ATOM 3900 C CA . SER A 1 517 ? 4.934 8.393 32.600 1.00 61.75 517 SER A CA 1
ATOM 3901 C C . SER A 1 517 ? 3.755 8.279 33.567 1.00 61.75 517 SER A C 1
ATOM 3903 O O . SER A 1 517 ? 3.087 7.248 33.650 1.00 61.75 517 SER A O 1
ATOM 3905 N N . ASP A 1 518 ? 3.534 9.345 34.327 1.00 70.94 518 ASP A N 1
ATOM 3906 C CA . ASP A 1 518 ? 2.436 9.441 35.277 1.00 70.94 518 ASP A CA 1
ATOM 3907 C C . ASP A 1 518 ? 1.100 9.618 34.541 1.00 70.94 518 ASP A C 1
ATOM 3909 O O . ASP A 1 518 ? 1.039 10.298 33.515 1.00 70.94 518 ASP A O 1
ATOM 3913 N N . SER A 1 519 ? 0.024 9.018 35.067 1.00 80.38 519 SER A N 1
ATOM 3914 C CA . SER A 1 519 ? -1.332 9.320 34.598 1.00 80.38 519 SER A CA 1
ATOM 3915 C C . SER A 1 519 ? -1.636 10.790 34.858 1.00 80.38 519 SER A C 1
ATOM 3917 O O . SER A 1 519 ? -1.493 11.269 35.988 1.00 80.38 519 SER A O 1
ATOM 3919 N N . ASP A 1 520 ? -2.142 11.482 33.843 1.00 87.31 520 ASP A N 1
ATOM 3920 C CA . ASP A 1 520 ? -2.779 12.776 34.032 1.00 87.31 520 ASP A CA 1
ATOM 3921 C C . ASP A 1 520 ? -4.137 12.596 34.731 1.00 87.31 520 ASP A C 1
ATOM 3923 O O . ASP A 1 520 ? -4.597 11.476 35.008 1.00 87.31 520 ASP A O 1
ATOM 3927 N N . GLY A 1 521 ? -4.771 13.720 35.067 1.00 87.69 521 GLY A N 1
ATOM 3928 C CA . GLY A 1 521 ? -6.074 13.708 35.718 1.00 87.69 521 GLY A CA 1
ATOM 3929 C C . GLY A 1 521 ? -7.171 13.156 34.808 1.00 87.69 521 GLY A C 1
ATOM 3930 O O . GLY A 1 521 ? -7.120 13.306 33.594 1.00 87.69 521 GLY A O 1
ATOM 3931 N N . PHE A 1 522 ? -8.190 12.540 35.399 1.00 92.12 522 PHE A N 1
ATOM 3932 C CA . PHE A 1 522 ? -9.369 12.070 34.672 1.00 92.12 522 PHE A CA 1
ATOM 3933 C C . PHE A 1 522 ? -10.651 12.411 35.425 1.00 92.12 522 PHE A C 1
ATOM 3935 O O . PHE A 1 522 ? -10.676 12.560 36.650 1.00 92.12 522 PHE A O 1
ATOM 3942 N N . SER A 1 523 ? -11.737 12.533 34.677 1.00 94.25 523 SER A N 1
ATOM 3943 C CA . SER A 1 523 ? -13.086 12.694 35.205 1.00 94.25 523 SER A CA 1
ATOM 3944 C C . SER A 1 523 ? -13.751 11.336 35.415 1.00 94.25 523 SER A C 1
ATOM 3946 O O . SER A 1 523 ? -13.454 10.369 34.714 1.00 94.25 523 SER A O 1
ATOM 3948 N N . TRP A 1 524 ? -14.655 11.253 36.384 1.00 94.56 524 TRP A N 1
ATOM 3949 C CA . TRP A 1 524 ? -15.504 10.090 36.604 1.00 94.56 524 TRP A CA 1
ATOM 3950 C C . TRP A 1 524 ? -16.964 10.520 36.731 1.00 94.56 524 TRP A C 1
ATOM 3952 O O . TRP A 1 524 ? -17.268 11.588 37.265 1.00 94.56 524 TRP A O 1
ATOM 3962 N N . SER A 1 525 ? -17.863 9.676 36.234 1.00 95.75 525 SER A N 1
ATOM 3963 C CA . SER A 1 525 ? -19.314 9.861 36.267 1.00 95.75 525 SER A CA 1
ATOM 3964 C C . SER A 1 525 ? -19.975 8.562 36.711 1.00 95.75 525 SER A C 1
ATOM 3966 O O . SER A 1 525 ? -19.691 7.501 36.154 1.00 95.75 525 SER A O 1
ATOM 3968 N N . LEU A 1 526 ? -20.817 8.646 37.740 1.00 95.38 526 LEU A N 1
ATOM 3969 C CA . LEU A 1 526 ? -21.478 7.506 38.367 1.00 95.38 526 LEU A CA 1
ATOM 3970 C C . LEU A 1 526 ? -22.986 7.551 38.098 1.00 95.38 526 LEU A C 1
ATOM 3972 O O . LEU A 1 526 ? -23.621 8.581 38.321 1.00 95.38 526 LEU A O 1
ATOM 3976 N N . PHE A 1 527 ? -23.543 6.422 37.679 1.00 95.88 527 PHE A N 1
ATOM 3977 C CA . PHE A 1 527 ? -24.938 6.246 37.277 1.00 95.88 527 PHE A CA 1
ATOM 3978 C C . PHE A 1 527 ? -25.604 5.165 38.132 1.00 95.88 527 PHE A C 1
ATOM 3980 O O . PHE A 1 527 ? -24.920 4.271 38.637 1.00 95.88 527 PHE A O 1
ATOM 3987 N N . SER A 1 528 ? -26.924 5.259 38.300 1.00 94.00 528 SER A N 1
ATOM 3988 C CA . SER A 1 528 ? -27.743 4.306 39.057 1.00 94.00 528 SER A CA 1
ATOM 3989 C C . SER A 1 528 ? -29.048 4.064 38.321 1.00 94.00 528 SER A C 1
ATOM 3991 O O . SER A 1 528 ? -29.674 5.039 37.913 1.00 94.00 528 SER A O 1
ATOM 3993 N N . ALA A 1 529 ? -29.477 2.810 38.217 1.00 92.25 529 ALA A N 1
ATOM 3994 C CA . ALA A 1 529 ? -30.800 2.463 37.703 1.00 92.25 529 ALA A CA 1
ATOM 3995 C C . ALA A 1 529 ? -31.332 1.175 38.353 1.00 92.25 529 ALA A C 1
ATOM 3997 O O . ALA A 1 529 ? -30.598 0.448 39.039 1.00 92.25 529 ALA A O 1
ATOM 3998 N N . ASP A 1 530 ? -32.618 0.907 38.133 1.00 90.94 530 ASP A N 1
ATOM 3999 C CA . ASP A 1 530 ? -33.317 -0.269 38.668 1.00 90.94 530 ASP A CA 1
ATOM 4000 C C . ASP A 1 530 ? -33.079 -1.531 37.821 1.00 90.94 530 ASP A C 1
ATOM 4002 O O . ASP A 1 530 ? -33.212 -2.652 38.313 1.00 90.94 530 ASP A O 1
ATOM 4006 N N . ASP A 1 531 ? -32.641 -1.362 36.575 1.00 89.94 531 ASP A N 1
ATOM 4007 C CA . ASP A 1 531 ? -32.217 -2.433 35.684 1.00 89.94 531 ASP A CA 1
ATOM 4008 C C . ASP A 1 531 ? -30.882 -2.097 34.999 1.00 89.94 531 ASP A C 1
ATOM 4010 O O . ASP A 1 531 ? -30.472 -0.939 34.887 1.00 89.94 531 ASP A O 1
ATOM 4014 N N . ALA A 1 532 ? -30.162 -3.143 34.592 1.00 91.12 532 ALA A N 1
ATOM 4015 C CA . ALA A 1 532 ? -28.825 -2.998 34.031 1.00 91.12 532 ALA A CA 1
ATOM 4016 C C . ALA A 1 532 ? -28.818 -2.325 32.648 1.00 91.12 532 ALA A C 1
ATOM 4018 O O . ALA A 1 532 ? -27.829 -1.668 32.328 1.00 91.12 532 ALA A O 1
ATOM 4019 N N . GLU A 1 533 ? -29.888 -2.482 31.860 1.00 92.38 533 GLU A N 1
ATOM 4020 C CA . GLU A 1 533 ? -29.978 -1.938 30.502 1.00 92.38 533 GLU A CA 1
ATOM 4021 C C . GLU A 1 533 ? -30.168 -0.426 30.555 1.00 92.38 533 GLU A C 1
ATOM 4023 O O . GLU A 1 533 ? -29.351 0.300 30.004 1.00 92.38 533 GLU A O 1
ATOM 4028 N N . THR A 1 534 ? -31.132 0.058 31.342 1.00 92.94 534 THR A N 1
ATOM 4029 C CA . THR A 1 53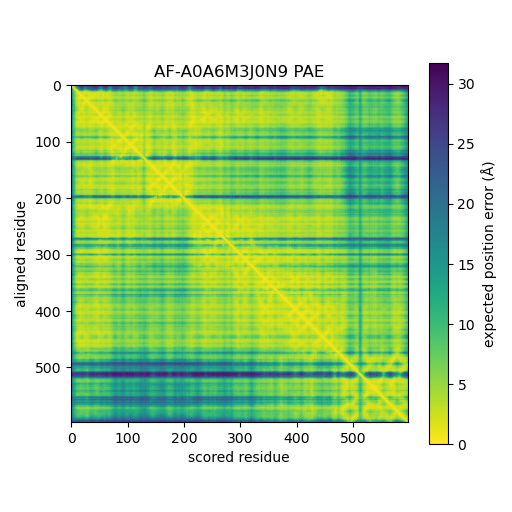4 ? -31.335 1.493 31.582 1.00 92.94 534 THR A CA 1
ATOM 4030 C C . THR A 1 534 ? -30.058 2.148 32.113 1.00 92.94 534 THR A C 1
ATOM 4032 O O . THR A 1 534 ? -29.693 3.240 31.690 1.00 92.94 534 THR A O 1
ATOM 4035 N N . CYS A 1 535 ? -29.319 1.472 33.006 1.00 92.81 535 CYS A N 1
ATOM 4036 C CA . CYS A 1 535 ? -28.045 1.998 33.507 1.00 92.81 535 CYS A CA 1
ATOM 4037 C C . CYS A 1 535 ? -26.993 2.150 32.396 1.00 92.81 535 CYS A C 1
ATOM 4039 O O . CYS A 1 535 ? -26.199 3.091 32.425 1.00 92.81 535 CYS A O 1
ATOM 4041 N N . LEU A 1 536 ? -26.956 1.215 31.444 1.00 93.06 536 LEU A N 1
ATOM 4042 C CA . LEU A 1 536 ? -26.051 1.264 30.300 1.00 93.06 536 LEU A CA 1
ATOM 4043 C C . LEU A 1 536 ? -26.489 2.331 29.288 1.00 93.06 536 LEU A C 1
ATOM 4045 O O . LEU A 1 536 ? -25.646 3.125 28.868 1.00 93.06 536 LEU A O 1
ATOM 4049 N N . GLU A 1 537 ? -27.778 2.384 28.947 1.00 93.38 537 GLU A N 1
ATOM 4050 C CA . GLU A 1 537 ? -28.373 3.403 28.074 1.00 93.38 537 GLU A CA 1
ATOM 4051 C C . GLU A 1 537 ? -28.076 4.810 28.605 1.00 93.38 537 GLU A C 1
ATOM 4053 O O . GLU A 1 537 ? -27.534 5.632 27.871 1.00 93.38 537 GLU A O 1
ATOM 4058 N N . ASP A 1 538 ? -28.268 5.061 29.905 1.00 93.56 538 ASP A N 1
ATOM 4059 C CA . ASP A 1 538 ? -27.952 6.347 30.541 1.00 93.56 538 ASP A CA 1
ATOM 4060 C C . ASP A 1 538 ? -26.485 6.777 30.334 1.00 93.56 538 ASP A C 1
ATOM 4062 O O . ASP A 1 538 ? -26.182 7.963 30.169 1.00 93.56 538 ASP A O 1
ATOM 4066 N N . ILE A 1 539 ? -25.546 5.826 30.341 1.00 92.88 539 ILE A N 1
ATOM 4067 C CA . ILE A 1 539 ? -24.117 6.103 30.133 1.00 92.88 539 ILE A CA 1
ATOM 4068 C C . ILE A 1 539 ? -23.816 6.409 28.665 1.00 92.88 539 ILE A C 1
ATOM 4070 O O . ILE A 1 539 ? -22.992 7.293 28.381 1.00 92.88 539 ILE A O 1
ATOM 4074 N N . VAL A 1 540 ? -24.425 5.647 27.754 1.00 88.75 540 VAL A N 1
ATOM 4075 C CA . VAL A 1 540 ? -24.228 5.749 26.302 1.00 88.75 540 VAL A CA 1
ATOM 4076 C C . VAL A 1 540 ? -24.863 7.032 25.766 1.00 88.75 540 VAL A C 1
ATOM 4078 O O . VAL A 1 540 ? -24.184 7.794 25.078 1.00 88.75 540 VAL A O 1
ATOM 4081 N N . ASP A 1 541 ? -26.093 7.334 26.179 1.00 92.00 541 ASP A N 1
ATOM 4082 C CA . ASP A 1 541 ? -26.854 8.522 25.771 1.00 92.00 541 ASP A CA 1
ATOM 4083 C C . ASP A 1 541 ? -26.373 9.808 26.458 1.00 92.00 541 ASP A C 1
ATOM 4085 O O . ASP A 1 541 ? -26.787 10.916 26.106 1.00 92.00 541 ASP A O 1
ATOM 4089 N N . GLY A 1 542 ? -25.475 9.688 27.440 1.00 90.50 542 GLY A N 1
ATOM 4090 C CA . GLY A 1 542 ? -24.933 10.831 28.167 1.00 90.50 542 GLY A CA 1
ATOM 4091 C C . GLY A 1 542 ? -25.969 11.496 29.073 1.00 90.50 542 GLY A C 1
ATOM 4092 O O . GLY A 1 542 ? -25.978 12.723 29.208 1.00 90.50 542 GLY A O 1
ATOM 4093 N N . ALA A 1 543 ? -26.831 10.696 29.703 1.00 93.44 543 ALA A N 1
ATOM 4094 C CA . ALA A 1 543 ? -27.768 11.161 30.712 1.00 93.44 543 ALA A CA 1
ATOM 4095 C C . ALA A 1 543 ? -27.040 11.842 31.885 1.00 93.44 543 ALA A C 1
ATOM 4097 O O . ALA A 1 543 ? -25.821 11.754 32.072 1.00 93.44 543 ALA A O 1
ATOM 4098 N N . THR A 1 544 ? -27.797 12.562 32.713 1.00 94.12 544 THR A N 1
ATOM 4099 C CA . THR A 1 544 ? -27.211 13.226 33.882 1.00 94.12 544 THR A CA 1
ATOM 4100 C C . THR A 1 544 ? -26.791 12.182 34.915 1.00 94.12 544 THR A C 1
ATOM 4102 O O . THR A 1 544 ? -27.636 11.549 35.541 1.00 94.12 544 THR A O 1
ATOM 4105 N N . ALA A 1 545 ? -25.483 12.038 35.125 1.00 94.88 545 ALA A N 1
ATOM 4106 C CA . ALA A 1 545 ? -24.932 11.162 36.152 1.00 94.88 545 ALA A CA 1
ATOM 4107 C C . ALA A 1 545 ? -25.451 11.529 37.556 1.00 94.88 545 ALA A C 1
ATOM 4109 O O . ALA A 1 545 ? -25.600 12.707 37.890 1.00 94.88 545 ALA A O 1
ATOM 4110 N N . PHE A 1 546 ? -25.636 10.524 38.419 1.00 94.00 546 PHE A N 1
ATOM 4111 C CA . PHE A 1 546 ? -25.994 10.716 39.829 1.00 94.00 546 PHE A CA 1
ATOM 4112 C C . PHE A 1 546 ? -24.978 11.618 40.540 1.00 94.00 546 PHE A C 1
ATOM 4114 O O . PHE A 1 546 ? -25.333 12.489 41.336 1.00 94.00 546 PHE A O 1
ATOM 4121 N N . THR A 1 547 ? -23.692 11.404 40.261 1.00 95.06 547 THR A N 1
ATOM 4122 C CA . THR A 1 547 ? -22.616 12.267 40.744 1.00 95.06 547 THR A CA 1
ATOM 4123 C C . THR A 1 547 ? -21.381 12.139 39.861 1.00 95.06 547 THR A C 1
ATOM 4125 O O . THR A 1 547 ? -21.139 11.096 39.249 1.00 95.06 547 THR A O 1
ATOM 4128 N N . THR A 1 548 ? -20.607 13.215 39.786 1.00 95.31 548 THR A N 1
ATOM 4129 C CA . THR A 1 548 ? -19.383 13.305 38.992 1.00 95.31 548 THR A CA 1
ATOM 4130 C C . THR A 1 548 ? -18.241 13.849 39.841 1.00 95.31 548 THR A C 1
ATOM 4132 O O . THR A 1 548 ? -18.447 14.449 40.902 1.00 95.31 548 THR A O 1
ATOM 4135 N N . GLY A 1 549 ? -17.014 13.659 39.374 1.00 93.69 549 GLY A N 1
ATOM 4136 C CA . GLY A 1 549 ? -15.847 14.274 39.984 1.00 93.69 549 GLY A CA 1
ATOM 4137 C C . GLY A 1 549 ? -14.599 14.118 39.135 1.00 93.69 549 GLY A C 1
ATOM 4138 O O . GLY A 1 549 ? -14.623 13.542 38.051 1.00 93.69 549 GLY A O 1
ATOM 4139 N N . THR A 1 550 ? -13.491 14.637 39.648 1.00 92.62 550 THR A N 1
ATOM 4140 C CA . THR A 1 550 ? -12.182 14.564 38.996 1.00 92.62 550 THR A CA 1
ATOM 4141 C C . THR A 1 550 ? -11.166 13.937 39.932 1.00 92.62 550 THR A C 1
ATOM 4143 O O . THR A 1 550 ? -11.135 14.235 41.128 1.00 92.62 550 THR A O 1
ATOM 4146 N N . VAL A 1 551 ? -10.316 13.090 39.375 1.00 88.94 551 VAL A N 1
ATOM 4147 C CA . VAL A 1 551 ? -9.131 12.537 40.017 1.00 88.94 551 VAL A CA 1
ATOM 4148 C C . VAL A 1 551 ? -7.922 13.256 39.442 1.00 88.94 551 VAL A C 1
ATOM 4150 O O . VAL A 1 551 ? -7.772 13.332 38.228 1.00 88.94 551 VAL A O 1
ATOM 4153 N N . THR A 1 552 ? -7.067 13.792 40.308 1.00 85.94 552 THR A N 1
ATOM 4154 C CA . THR A 1 552 ? -5.791 14.405 39.925 1.00 85.94 552 THR A CA 1
ATOM 4155 C C . THR A 1 552 ? -4.647 13.755 40.698 1.00 85.94 552 THR A C 1
ATOM 4157 O O . THR A 1 552 ? -4.819 13.335 41.845 1.00 85.94 552 THR A O 1
ATOM 4160 N N . GLY A 1 553 ? -3.474 13.684 40.067 1.00 77.06 553 GLY A N 1
ATOM 4161 C CA . GLY A 1 553 ? -2.281 13.054 40.632 1.00 77.06 553 GLY A CA 1
ATOM 4162 C C . GLY A 1 553 ? -2.245 11.528 40.489 1.00 77.06 553 GLY A C 1
ATOM 4163 O O . GLY A 1 553 ? -3.164 10.896 39.960 1.00 77.06 553 GLY A O 1
ATOM 4164 N N . THR A 1 554 ? -1.152 10.936 40.968 1.00 78.62 554 THR A N 1
ATOM 4165 C CA . THR A 1 554 ? -0.869 9.503 40.840 1.00 78.62 554 THR A CA 1
ATOM 4166 C C . THR A 1 554 ? -1.173 8.710 42.107 1.00 78.62 554 THR A C 1
ATOM 4168 O O . THR A 1 554 ? -1.128 9.219 43.231 1.00 78.62 554 THR A O 1
ATOM 4171 N N . GLY A 1 555 ? -1.463 7.421 41.928 1.00 78.56 555 GLY A N 1
ATOM 4172 C CA . GLY A 1 555 ? -1.680 6.481 43.017 1.00 78.56 555 GLY A CA 1
ATOM 4173 C C . GLY A 1 555 ? -3.085 6.541 43.612 1.00 78.56 555 GLY A C 1
ATOM 4174 O O . GLY A 1 555 ? -4.076 6.834 42.942 1.00 78.56 555 GLY A O 1
ATOM 4175 N N . ARG A 1 556 ? -3.195 6.158 44.888 1.00 81.44 556 ARG A N 1
ATOM 4176 C CA . ARG A 1 556 ? -4.489 6.016 45.562 1.00 81.44 556 ARG A CA 1
ATOM 4177 C C . ARG A 1 556 ? -5.067 7.377 45.938 1.00 81.44 556 ARG A C 1
ATOM 4179 O O . ARG A 1 556 ? -4.489 8.103 46.744 1.00 81.44 556 ARG A O 1
ATOM 4186 N N . THR A 1 557 ? -6.268 7.659 45.450 1.00 83.44 557 THR A N 1
ATOM 4187 C CA . THR A 1 557 ? -7.000 8.884 45.767 1.00 83.44 557 THR A CA 1
ATOM 4188 C C . THR A 1 557 ? -7.637 8.843 47.153 1.00 83.44 557 THR A C 1
ATOM 4190 O O . THR A 1 557 ? -7.842 7.784 47.760 1.00 83.44 557 THR A O 1
ATOM 4193 N N . GLY A 1 558 ? -8.037 10.024 47.635 1.00 79.44 558 GLY A N 1
ATOM 4194 C CA . GLY A 1 558 ? -8.983 10.138 48.741 1.00 79.44 558 GLY A CA 1
ATOM 4195 C C . GLY A 1 558 ? -10.283 9.376 48.454 1.00 79.44 558 GLY A C 1
ATOM 4196 O O . GLY A 1 558 ? -10.691 9.213 47.303 1.00 79.44 558 GLY A O 1
ATOM 4197 N N . ARG A 1 559 ? -10.920 8.891 49.523 1.00 86.12 559 ARG A N 1
ATOM 4198 C CA . ARG A 1 559 ? -12.177 8.135 49.463 1.00 86.12 559 ARG A CA 1
ATOM 4199 C C . ARG A 1 559 ? -13.325 9.061 49.050 1.00 86.12 559 ARG A C 1
ATOM 4201 O O . ARG A 1 559 ? -13.627 10.017 49.767 1.00 86.12 559 ARG A O 1
ATOM 4208 N N . VAL A 1 560 ? -13.982 8.753 47.938 1.00 89.31 560 VAL A N 1
ATOM 4209 C CA . VAL A 1 560 ? -15.221 9.394 47.485 1.00 89.31 560 VAL A CA 1
ATOM 4210 C C . VAL A 1 560 ? -16.394 8.697 48.166 1.00 89.31 560 VAL A C 1
ATOM 4212 O O . VAL A 1 560 ? -16.434 7.472 48.230 1.00 89.31 560 VAL A O 1
ATOM 4215 N N . ARG A 1 561 ? -17.355 9.460 48.696 1.00 91.44 561 ARG A N 1
ATOM 4216 C CA . ARG A 1 561 ? -18.511 8.921 49.436 1.00 91.44 561 ARG A CA 1
ATOM 4217 C C . ARG A 1 561 ? -19.830 9.322 48.773 1.00 91.44 561 ARG A C 1
ATOM 4219 O O . ARG A 1 561 ? -20.510 10.203 49.302 1.00 91.44 561 ARG A O 1
ATOM 4226 N N . PRO A 1 562 ? -20.185 8.708 47.628 1.00 87.69 562 PRO A N 1
ATOM 4227 C CA . PRO A 1 562 ? -21.336 9.128 46.829 1.00 87.69 562 PRO A CA 1
ATOM 4228 C C . PRO A 1 562 ? -22.675 8.850 47.529 1.00 87.69 562 PRO A C 1
ATOM 4230 O O . PRO A 1 562 ? -23.624 9.602 47.342 1.00 87.69 562 PRO A O 1
ATOM 4233 N N . LYS A 1 563 ? -22.752 7.816 48.386 1.00 88.19 563 LYS A N 1
ATOM 4234 C CA . LYS A 1 563 ? -23.985 7.382 49.080 1.00 88.19 563 LYS A CA 1
ATOM 4235 C C . LYS A 1 563 ? -25.155 7.108 48.118 1.00 88.19 563 LYS A C 1
ATOM 4237 O O . LYS A 1 563 ? -26.307 7.336 48.485 1.00 88.19 563 LYS A O 1
ATOM 4242 N N . MET A 1 564 ? -24.851 6.604 46.927 1.00 91.12 564 MET A N 1
ATOM 4243 C CA . MET A 1 564 ? -25.823 6.282 45.882 1.00 91.12 564 MET A CA 1
ATOM 4244 C C . MET A 1 564 ? -26.624 5.031 46.249 1.00 91.12 564 MET A C 1
ATOM 4246 O O . MET A 1 564 ? -26.051 4.103 46.816 1.00 91.12 564 MET A O 1
ATOM 4250 N N . ARG A 1 565 ? -27.922 5.005 45.933 1.00 90.88 565 ARG A N 1
ATOM 4251 C CA . ARG A 1 565 ? -28.796 3.828 46.058 1.00 90.88 565 ARG A CA 1
ATOM 4252 C C . ARG A 1 565 ? -29.310 3.410 44.683 1.00 90.88 565 ARG A C 1
ATOM 4254 O O . ARG A 1 565 ? -29.513 4.281 43.839 1.00 90.88 565 ARG A O 1
ATOM 4261 N N . GLY A 1 566 ? -29.519 2.114 44.500 1.00 90.06 566 GLY A N 1
ATOM 4262 C CA . GLY A 1 566 ? -30.127 1.531 43.305 1.00 90.06 566 GLY A CA 1
ATOM 4263 C C . GLY A 1 566 ? -29.896 0.027 43.239 1.00 90.06 566 GLY A C 1
ATOM 4264 O O . GLY A 1 566 ? -29.192 -0.538 44.086 1.00 90.06 566 GLY A O 1
ATOM 4265 N N . ALA A 1 567 ? -30.482 -0.621 42.238 1.00 91.25 567 ALA A N 1
ATOM 4266 C CA . ALA A 1 567 ? -30.223 -2.029 41.953 1.00 91.25 567 ALA A CA 1
ATOM 4267 C C . ALA A 1 567 ? -28.875 -2.212 41.234 1.00 91.25 567 ALA A C 1
ATOM 4269 O O . ALA A 1 567 ? -28.103 -3.110 41.579 1.00 91.25 567 ALA A O 1
ATOM 4270 N N . TYR A 1 568 ? -28.558 -1.312 40.299 1.00 93.31 568 TYR A N 1
ATOM 4271 C CA . TYR A 1 568 ? -27.346 -1.344 39.485 1.00 93.31 568 TYR A CA 1
ATOM 4272 C C . TYR A 1 568 ? -26.591 -0.018 39.536 1.00 93.31 568 TYR A C 1
ATOM 4274 O O . TYR A 1 568 ? -27.180 1.047 39.697 1.00 93.31 568 TYR A O 1
ATOM 4282 N N . ALA A 1 569 ? -25.269 -0.098 39.396 1.00 94.06 569 ALA A N 1
ATOM 4283 C CA . ALA A 1 569 ? -24.375 1.043 39.314 1.00 94.06 569 ALA A CA 1
ATOM 4284 C C . ALA A 1 569 ? -23.482 0.954 38.079 1.00 94.06 569 ALA A C 1
ATOM 4286 O O . ALA A 1 569 ? -22.879 -0.087 37.810 1.00 94.06 569 ALA A O 1
ATOM 4287 N N . GLY A 1 570 ? -23.326 2.076 37.389 1.00 95.44 570 GLY A N 1
ATOM 4288 C CA . GLY A 1 570 ? -22.435 2.212 36.246 1.00 95.44 570 GLY A CA 1
ATOM 4289 C C . GLY A 1 570 ? -21.392 3.299 36.475 1.00 95.44 570 GLY A C 1
ATOM 4290 O O . GLY A 1 570 ? -21.685 4.333 37.077 1.00 95.44 570 GLY A O 1
ATOM 4291 N N . LEU A 1 571 ? -20.159 3.064 36.024 1.00 94.88 571 LEU A N 1
ATOM 4292 C CA . LEU A 1 571 ? -19.043 3.994 36.197 1.00 94.88 571 LEU A CA 1
ATOM 4293 C C . LEU A 1 571 ? -18.355 4.259 34.858 1.00 94.88 571 LEU A C 1
ATOM 4295 O O . LEU A 1 571 ? -17.808 3.342 34.243 1.00 94.88 571 LEU A O 1
ATOM 4299 N N . LYS A 1 572 ? -18.341 5.530 34.452 1.00 95.31 572 LYS A N 1
ATOM 4300 C CA . LYS A 1 572 ? -17.621 6.033 33.278 1.00 95.31 572 LYS A CA 1
ATOM 4301 C C . LYS A 1 572 ? -16.446 6.888 33.723 1.00 95.31 572 LYS A C 1
ATOM 4303 O O . LYS A 1 572 ? -16.613 7.770 34.565 1.00 95.31 572 LYS A O 1
ATOM 4308 N N . LEU A 1 573 ? -15.276 6.645 33.148 1.00 94.44 573 LEU A N 1
ATOM 4309 C CA . LEU A 1 573 ? -14.036 7.378 33.405 1.00 94.44 573 LEU A CA 1
ATOM 4310 C C . LEU A 1 573 ? -13.578 7.989 32.088 1.00 94.44 573 LEU A C 1
ATOM 4312 O O . LEU A 1 573 ? -13.586 7.285 31.085 1.00 94.44 573 LEU A O 1
ATOM 4316 N N . ALA A 1 574 ? -13.223 9.270 32.065 1.00 94.69 574 ALA A N 1
ATOM 4317 C CA . ALA A 1 574 ? -12.936 9.970 30.816 1.00 94.69 574 ALA A CA 1
ATOM 4318 C C . ALA A 1 574 ? -11.876 11.066 30.963 1.00 94.69 574 ALA A C 1
ATOM 4320 O O . ALA A 1 574 ? -11.810 11.744 31.995 1.00 94.69 574 ALA A O 1
ATOM 4321 N N . ASN A 1 575 ? -11.110 11.290 29.898 1.00 92.62 575 ASN A N 1
ATOM 4322 C CA . ASN A 1 575 ? -10.245 12.449 29.716 1.00 92.62 575 ASN A CA 1
ATOM 4323 C C . ASN A 1 575 ? -10.425 13.008 28.296 1.00 92.62 575 ASN A C 1
ATOM 4325 O O . ASN A 1 575 ? -10.460 12.259 27.325 1.00 92.62 575 ASN A O 1
ATOM 4329 N N . SER A 1 576 ? -10.568 14.324 28.193 1.00 89.75 576 SER A N 1
ATOM 4330 C CA . SER A 1 576 ? -10.693 15.060 26.932 1.00 89.75 576 SER A CA 1
ATOM 4331 C C . SER A 1 576 ? -9.901 16.369 26.970 1.00 89.75 576 SER A C 1
ATOM 4333 O O . SER A 1 576 ? -10.313 17.355 26.365 1.00 89.75 576 SER A O 1
ATOM 4335 N N . THR A 1 577 ? -8.854 16.431 27.794 1.00 88.00 577 THR A N 1
ATOM 4336 C CA . THR A 1 577 ? -8.021 17.626 27.944 1.00 88.00 577 THR A CA 1
ATOM 4337 C C . THR A 1 577 ? -6.805 17.507 27.036 1.00 88.00 577 THR A C 1
ATOM 4339 O O . THR A 1 577 ? -6.123 16.486 27.099 1.00 88.00 577 THR A O 1
ATOM 4342 N N . ALA A 1 578 ? -6.506 18.564 26.276 1.00 86.44 578 ALA A N 1
ATOM 4343 C CA . ALA A 1 578 ? -5.284 18.698 25.484 1.00 86.44 578 ALA A CA 1
ATOM 4344 C C . ALA A 1 578 ? -4.038 18.200 26.220 1.00 86.44 578 ALA A C 1
ATOM 4346 O O . ALA A 1 578 ? -3.804 18.546 27.388 1.00 86.44 578 ALA A O 1
ATOM 4347 N N . SER A 1 579 ? -3.217 17.435 25.512 1.00 86.69 579 SER A N 1
ATOM 4348 C CA . SER A 1 579 ? -1.929 16.926 25.963 1.00 86.69 579 SER A CA 1
ATOM 4349 C C . SER A 1 579 ? -2.000 16.116 27.262 1.00 86.69 579 SER A C 1
ATOM 4351 O O . SER A 1 579 ? -1.052 16.122 28.058 1.00 86.69 579 SER A O 1
ATOM 4353 N N . GLN A 1 580 ? -3.114 15.418 27.503 1.00 87.69 580 GLN A N 1
ATOM 4354 C CA . GLN A 1 580 ? -3.300 14.564 28.674 1.00 87.69 580 GLN A CA 1
ATOM 4355 C C . GLN A 1 580 ? -3.721 13.141 28.309 1.00 87.69 580 GLN A C 1
ATOM 4357 O O . GLN A 1 580 ? -4.478 12.891 27.382 1.00 87.69 580 GLN A O 1
ATOM 4362 N N . THR A 1 581 ? -3.251 12.192 29.110 1.00 87.00 581 THR A N 1
ATOM 4363 C CA . THR A 1 581 ? -3.545 10.760 28.995 1.00 87.00 581 THR A CA 1
ATOM 4364 C C . THR A 1 581 ? -3.816 10.193 30.377 1.00 87.00 581 THR A C 1
ATOM 4366 O O . THR A 1 581 ? -3.204 10.637 31.348 1.00 87.00 581 THR A O 1
ATOM 4369 N N . PHE A 1 582 ? -4.688 9.194 30.500 1.00 87.62 582 PHE A N 1
ATOM 4370 C CA . PHE A 1 582 ? -4.955 8.576 31.798 1.00 87.62 582 PHE A CA 1
ATOM 4371 C C . PHE A 1 582 ? -4.801 7.060 31.764 1.00 87.62 582 PHE A C 1
ATOM 4373 O O . PHE A 1 582 ? -5.060 6.405 30.758 1.00 87.62 582 PHE A O 1
ATOM 4380 N N . ALA A 1 583 ? -4.392 6.503 32.899 1.00 86.69 583 ALA A N 1
ATOM 4381 C CA . ALA A 1 583 ? -4.287 5.068 33.104 1.00 86.69 583 ALA A CA 1
ATOM 4382 C C . ALA A 1 583 ? -4.674 4.715 34.545 1.00 86.69 583 ALA A C 1
ATOM 4384 O O . ALA A 1 583 ? -4.476 5.494 35.482 1.00 86.69 583 ALA A O 1
ATOM 4385 N N . ILE A 1 584 ? -5.263 3.534 34.732 1.00 87.38 584 ILE A N 1
ATOM 4386 C CA . ILE A 1 584 ? -5.885 3.132 35.998 1.00 87.38 584 ILE A CA 1
ATOM 4387 C C . ILE A 1 584 ? -5.407 1.737 36.378 1.00 87.38 584 ILE A C 1
ATOM 4389 O O . ILE A 1 584 ? -5.473 0.812 35.576 1.00 87.38 584 ILE A O 1
ATOM 4393 N N . ASN A 1 585 ? -4.963 1.588 37.626 1.00 87.62 585 ASN A N 1
ATOM 4394 C CA . ASN A 1 585 ? -4.527 0.310 38.183 1.00 87.62 585 ASN A CA 1
ATOM 4395 C C . ASN A 1 585 ? -5.692 -0.471 38.796 1.00 87.62 585 ASN A C 1
ATOM 4397 O O . ASN A 1 585 ? -5.827 -1.670 38.577 1.00 87.62 585 ASN A O 1
ATOM 4401 N N . SER A 1 586 ? -6.503 0.185 39.631 1.00 88.50 586 SER A N 1
ATOM 4402 C CA . SER A 1 586 ? -7.649 -0.458 40.281 1.00 88.50 586 SER A CA 1
ATOM 4403 C C . SER A 1 586 ? -8.670 0.549 40.797 1.00 88.50 586 SER A C 1
ATOM 4405 O O . SER A 1 586 ? -8.378 1.735 40.974 1.00 88.50 586 SER A O 1
ATOM 4407 N N . ILE A 1 587 ? -9.874 0.051 41.073 1.00 90.75 587 ILE A N 1
ATOM 4408 C CA . ILE A 1 587 ? -10.939 0.803 41.730 1.00 90.75 587 ILE A CA 1
ATOM 4409 C C . ILE A 1 587 ? -11.459 -0.042 42.882 1.00 90.75 587 ILE A C 1
ATOM 4411 O O . ILE A 1 587 ? -11.896 -1.174 42.691 1.00 90.75 587 ILE A O 1
ATOM 4415 N N . GLY A 1 588 ? -11.379 0.509 44.088 1.00 90.94 588 GLY A N 1
ATOM 4416 C CA . GLY A 1 588 ? -11.969 -0.090 45.278 1.00 90.94 588 GLY A CA 1
ATOM 4417 C C . GLY A 1 588 ? -13.322 0.542 45.562 1.00 90.94 588 GLY A C 1
ATOM 4418 O O . GLY A 1 588 ? -13.455 1.761 45.459 1.00 90.94 588 GLY A O 1
ATOM 4419 N N . TYR A 1 589 ? -14.304 -0.260 45.957 1.00 91.50 589 TYR A N 1
ATOM 4420 C CA . TYR A 1 589 ? -15.628 0.225 46.330 1.00 91.50 589 TYR A CA 1
ATOM 4421 C C . TYR A 1 589 ? -16.230 -0.584 47.483 1.00 91.50 589 TYR A C 1
ATOM 4423 O O . TYR A 1 589 ? -15.814 -1.712 47.744 1.00 91.50 589 TYR A O 1
ATOM 4431 N N . GLU A 1 590 ? -17.202 0.005 48.180 1.00 91.56 590 GLU A N 1
ATOM 4432 C CA . GLU A 1 590 ? -17.963 -0.644 49.253 1.00 91.56 590 GLU A CA 1
ATOM 4433 C C . GLU A 1 590 ? -19.470 -0.507 48.995 1.00 91.56 590 GLU A C 1
ATOM 4435 O O . GLU A 1 590 ? -19.985 0.603 48.818 1.00 91.56 590 GLU A O 1
ATOM 4440 N N . THR A 1 591 ? -20.175 -1.642 48.991 1.00 91.12 591 THR A N 1
ATOM 4441 C CA . THR A 1 591 ? -21.635 -1.718 48.866 1.00 91.12 591 THR A CA 1
ATOM 4442 C C . THR A 1 591 ? -22.269 -2.267 50.143 1.00 91.12 591 THR A C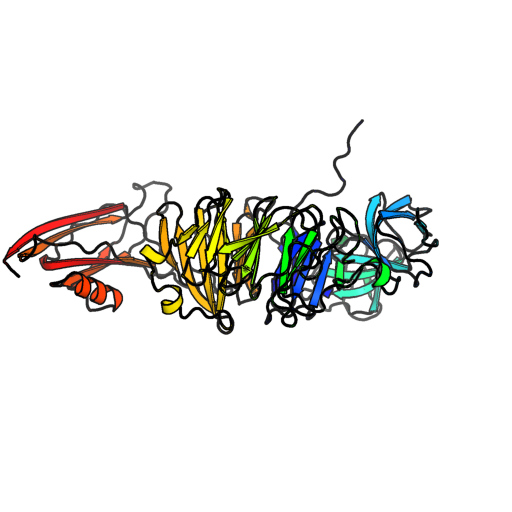 1
ATOM 4444 O O . THR A 1 591 ? -21.679 -3.076 50.860 1.00 91.12 591 THR A O 1
ATOM 4447 N N . GLN A 1 592 ? -23.476 -1.798 50.461 1.00 90.19 592 GLN A N 1
ATOM 4448 C CA . GLN A 1 592 ? -24.264 -2.246 51.612 1.00 90.19 592 GLN A CA 1
ATOM 4449 C C . GLN A 1 592 ? -25.729 -2.452 51.191 1.00 90.19 592 GLN A C 1
ATOM 4451 O O . GLN A 1 592 ? -26.232 -1.633 50.425 1.00 90.19 592 GLN A O 1
ATOM 4456 N N . PRO A 1 593 ? -26.448 -3.474 51.688 1.00 86.31 593 PRO A N 1
ATOM 4457 C CA . PRO A 1 593 ? -27.874 -3.648 51.394 1.00 86.31 593 PRO A CA 1
ATOM 4458 C C . PRO A 1 593 ? -28.710 -2.437 51.837 1.00 86.31 593 PRO A C 1
ATOM 4460 O O . PRO A 1 593 ? -28.460 -1.868 52.903 1.00 86.31 593 PRO A O 1
ATOM 4463 N N . ALA A 1 594 ? -29.704 -2.045 51.036 1.00 84.44 594 ALA A N 1
ATOM 4464 C CA . ALA A 1 594 ? -30.451 -0.800 51.227 1.00 84.44 594 ALA A CA 1
ATOM 4465 C C . ALA A 1 594 ? -31.985 -0.931 51.169 1.00 84.44 594 ALA A C 1
ATOM 4467 O O . ALA A 1 594 ? -32.661 0.097 51.199 1.00 84.44 594 ALA A O 1
ATOM 4468 N N . GLY A 1 595 ? -32.541 -2.144 51.164 1.00 79.06 595 GLY A N 1
ATOM 4469 C CA . GLY A 1 595 ? -33.991 -2.400 51.137 1.00 79.06 595 GLY A CA 1
ATOM 4470 C C . GLY A 1 595 ? -34.413 -3.221 49.918 1.00 79.06 595 GLY A C 1
ATOM 4471 O O . GLY A 1 595 ? -33.555 -3.645 49.152 1.00 79.06 595 GLY A O 1
ATOM 4472 N N . SER A 1 596 ? -35.715 -3.463 49.759 1.00 73.81 596 SER A N 1
ATOM 4473 C CA . SER A 1 596 ? -36.284 -4.047 48.534 1.00 73.81 596 SER A CA 1
ATOM 4474 C C . SER A 1 596 ? -36.482 -2.967 47.467 1.00 73.81 596 SER A C 1
ATOM 4476 O O . SER A 1 596 ? -36.719 -1.816 47.840 1.00 73.81 596 SER A O 1
ATOM 4478 N N . ILE A 1 597 ? -36.405 -3.355 46.190 1.00 66.00 597 ILE A N 1
ATOM 4479 C CA . ILE A 1 597 ? -36.752 -2.506 45.031 1.00 66.00 597 ILE A CA 1
ATOM 4480 C C . ILE A 1 597 ? -38.244 -2.152 45.063 1.00 66.00 597 ILE A C 1
ATOM 4482 O O . ILE A 1 597 ? -39.049 -3.043 45.439 1.00 66.00 597 ILE A O 1
#

Organism: NCBI:txid1070528

Secondary structure (DSSP, 8-state):
------SS------EEEETTEEEEEEETTEEEE-GGGTTTS-TTS--EEEEETTEEEEEEBTEEEEEESSPEEEE-SPPSSPPPTTPEEEETTT--EEEEEEE-TTS-EEEEEEEES---SSS-EEESSSPPPB--SEEEEEEE-SPPSSPPPTT-EEEETTT--EEEEEEE-TTSSEEEEEEEES---SSS-EEESSSS--B--SEEESS--EEEE--SGGG-HHHHB---S-BSEEEEETTEEEEE--TTSTT-EEEPBTTBTT-B-BT-SSTT-BEEGGGSTT---SS-EEEEEEETTTEEEEEESS-EEEEES-GGGT-EEEEEESS--BSSTTSEEE-TT--EEEEETTEEEEE-TTSS-EEESGGGT-TTHHHHTT--TTTEEEEEEEETTTTEEEEEEEETTT--EEEEEEETTTTEEEEE---GGG-EEEEEEE--SSGGG-EEEEEETTS-EE---TT--EEE-SSSEEEPPEEEEPPPEE-SSTTEEEEEEEEEEEE---STT-SSPPP--EEEEEEEESSHHHHHHHHHTT---SEEEEE-SSEEPPPB---EEESEEEEEEEE--TT----EEEEEEEEEEEEE-